Protein AF-0000000085019162 (afdb_homodimer)

Nearest PDB structures (foldseek):
  2x06-assembly1_G  TM=8.509E-01  e=5.549E-26  Methanocaldococcus jannaschii
  3i0p-assembly1_A-2  TM=9.112E-01  e=2.586E-24  Entamoeba histolytica
  1xrh-assembly1_B  TM=8.935E-01  e=3.936E-24  Escherichia coli
  1x0a-assembly1_A  TM=9.020E-01  e=3.217E-23  Thermus thermophilus HB8
  1wtj-assembly1_A  TM=8.506E-01  e=4.090E-23  Pseudomonas syringae pv. tomato

Organism: Micromonas commoda (strain RCC299 / NOUM17 / CCMP2709) (NCBI:txid296587)

Radius of gyration: 23.53 Å; Cα contacts (8 Å, |Δi|>4): 1545; chains: 2; bounding box: 51×65×69 Å

Structure (mmCIF, N/CA/C/O backbone):
data_AF-0000000085019162-model_v1
#
loop_
_entity.id
_entity.type
_entity.pdbx_description
1 polymer 'Malate dehydrogenase'
#
loop_
_atom_site.group_PDB
_atom_site.id
_atom_site.type_symbol
_atom_site.label_atom_id
_atom_site.label_alt_id
_atom_site.label_comp_id
_atom_site.label_asym_id
_atom_site.label_entity_id
_atom_site.label_seq_id
_atom_site.pdbx_PDB_ins_code
_atom_site.Cartn_x
_atom_site.Cartn_y
_atom_site.Cartn_z
_atom_site.occupancy
_atom_site.B_iso_or_equiv
_atom_site.auth_seq_id
_atom_site.auth_comp_id
_atom_site.auth_asym_id
_atom_site.auth_atom_id
_atom_site.pdbx_PDB_model_num
ATOM 1 N N . VAL A 1 1 ? 9.828 -12.961 -34.688 1 52.09 1 VAL A N 1
ATOM 2 C CA . VAL A 1 1 ? 8.711 -13.203 -35.625 1 52.09 1 VAL A CA 1
ATOM 3 C C . VAL A 1 1 ? 7.457 -12.5 -35.094 1 52.09 1 VAL A C 1
ATOM 5 O O . VAL A 1 1 ? 7.121 -12.609 -33.906 1 52.09 1 VAL A O 1
ATOM 8 N N . SER A 1 2 ? 6.938 -11.578 -35.75 1 67.69 2 SER A N 1
ATOM 9 C CA . SER A 1 2 ? 5.676 -10.914 -35.438 1 67.69 2 SER A CA 1
ATOM 10 C C . SER A 1 2 ? 4.488 -1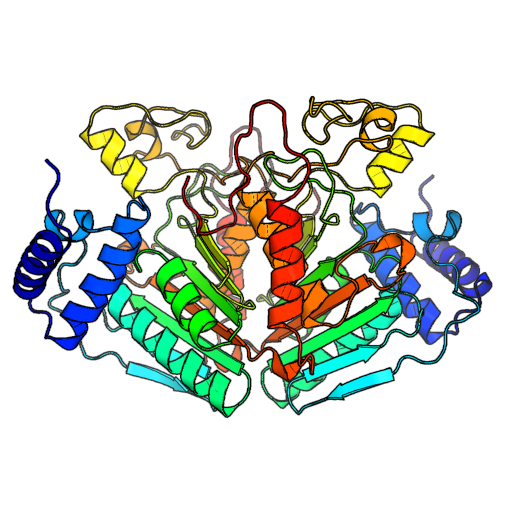1.836 -35.688 1 67.69 2 SER A C 1
ATOM 12 O O . SER A 1 2 ? 4.301 -12.312 -36.812 1 67.69 2 SER A O 1
ATOM 14 N N . VAL A 1 3 ? 3.957 -12.422 -34.781 1 74.25 3 VAL A N 1
ATOM 15 C CA . VAL A 1 3 ? 2.752 -13.234 -34.906 1 74.25 3 VAL A CA 1
ATOM 16 C C . VAL A 1 3 ? 1.521 -12.375 -34.594 1 74.25 3 VAL A C 1
ATOM 18 O O . VAL A 1 3 ? 1.499 -11.625 -33.625 1 74.25 3 VAL A O 1
ATOM 21 N N . PRO A 1 4 ? 0.579 -12.414 -35.562 1 85.25 4 PRO A N 1
ATOM 22 C CA . PRO A 1 4 ? -0.669 -11.703 -35.25 1 85.25 4 PRO A CA 1
ATOM 23 C C . PRO A 1 4 ? -1.276 -12.133 -33.906 1 85.25 4 PRO A C 1
ATOM 25 O O . PRO A 1 4 ? -1.207 -13.305 -33.562 1 85.25 4 PRO A O 1
ATOM 28 N N . ILE A 1 5 ? -1.719 -11.203 -33.156 1 84.31 5 ILE A N 1
ATOM 29 C CA . ILE A 1 5 ? -2.305 -11.422 -31.859 1 84.31 5 ILE A CA 1
ATOM 30 C C . ILE A 1 5 ? -3.381 -12.508 -31.953 1 84.31 5 ILE A C 1
ATOM 32 O O . ILE A 1 5 ? -3.516 -13.336 -31.047 1 84.31 5 ILE A O 1
ATOM 36 N N . THR A 1 6 ? -4.098 -12.57 -33 1 86.31 6 THR A N 1
ATOM 37 C CA . THR A 1 6 ? -5.172 -13.539 -33.188 1 86.31 6 THR A CA 1
ATOM 38 C C . THR A 1 6 ? -4.617 -14.953 -33.25 1 86.31 6 THR A C 1
ATOM 40 O O . THR A 1 6 ? -5.168 -15.883 -32.656 1 86.31 6 THR A O 1
ATOM 43 N N . GLU A 1 7 ? -3.664 -15.133 -34 1 86.88 7 GLU A N 1
ATOM 44 C CA . GLU A 1 7 ? -3.035 -16.438 -34.125 1 86.88 7 GLU A CA 1
ATOM 45 C C . GLU A 1 7 ? -2.424 -16.891 -32.812 1 86.88 7 GLU A C 1
ATOM 47 O O . GLU A 1 7 ? -2.566 -18.047 -32.406 1 86.88 7 GLU A O 1
ATOM 52 N N . LEU A 1 8 ? -1.79 -15.992 -32.188 1 86.19 8 LEU A N 1
ATOM 53 C CA . LEU A 1 8 ? -1.199 -16.281 -30.891 1 86.19 8 LEU A CA 1
ATOM 54 C C . LEU A 1 8 ? -2.27 -16.719 -29.891 1 86.19 8 LEU A C 1
ATOM 56 O O . LEU A 1 8 ? -2.084 -17.688 -29.156 1 86.19 8 LEU A O 1
ATOM 60 N N . THR A 1 9 ? -3.34 -16.016 -29.891 1 89.56 9 THR A N 1
ATOM 61 C CA . THR A 1 9 ? -4.445 -16.297 -28.984 1 89.56 9 THR A CA 1
ATOM 62 C C . THR A 1 9 ? -4.992 -17.703 -29.203 1 89.56 9 THR A C 1
ATOM 64 O O . THR A 1 9 ? -5.203 -18.453 -28.25 1 89.56 9 THR A O 1
ATOM 67 N N . GLU A 1 10 ? -5.16 -18.016 -30.422 1 91.06 10 GLU A N 1
ATOM 68 C CA . GLU A 1 10 ? -5.727 -19.328 -30.734 1 91.06 10 GLU A CA 1
ATOM 69 C C . GLU A 1 10 ? -4.75 -20.453 -30.406 1 91.06 10 GLU A C 1
ATOM 71 O O . GLU A 1 10 ? -5.156 -21.516 -29.953 1 91.06 10 GLU A O 1
ATOM 76 N N . THR A 1 11 ? -3.547 -20.266 -30.719 1 89.94 11 THR A N 1
ATOM 77 C CA . THR A 1 11 ? -2.525 -21.25 -30.391 1 89.94 11 THR A CA 1
ATOM 78 C C . THR A 1 11 ? -2.465 -21.469 -28.875 1 89.94 11 THR A C 1
ATOM 80 O O . THR A 1 11 ? -2.412 -22.609 -28.406 1 89.94 11 THR A O 1
ATOM 83 N N . CYS A 1 12 ? -2.506 -20.359 -28.172 1 90.19 12 CYS A N 1
ATOM 84 C CA . CYS A 1 12 ? -2.48 -20.453 -26.719 1 90.19 12 CYS A CA 1
ATOM 85 C C . CYS A 1 12 ? -3.725 -21.156 -26.188 1 90.19 12 CYS A C 1
ATOM 87 O O . CYS A 1 12 ? -3.637 -22 -25.297 1 90.19 12 CYS A O 1
ATOM 89 N N . ARG A 1 13 ? -4.828 -20.828 -26.734 1 93.06 13 ARG A N 1
ATOM 90 C CA . ARG A 1 13 ? -6.086 -21.453 -26.328 1 93.06 13 ARG A CA 1
ATOM 91 C C . ARG A 1 13 ? -6.02 -22.969 -26.484 1 93.06 13 ARG A C 1
ATOM 93 O O . ARG A 1 13 ? -6.395 -23.703 -25.578 1 93.06 13 ARG A O 1
ATOM 100 N N . ARG A 1 14 ? -5.543 -23.422 -27.594 1 91.81 14 ARG A N 1
ATOM 101 C CA . ARG A 1 14 ? -5.426 -24.844 -27.859 1 91.81 14 ARG A CA 1
ATOM 102 C C . ARG A 1 14 ? -4.461 -25.516 -26.891 1 91.81 14 ARG A C 1
ATOM 104 O O . ARG A 1 14 ? -4.727 -26.625 -26.391 1 91.81 14 ARG A O 1
ATOM 111 N N . ALA A 1 15 ? -3.439 -24.828 -26.688 1 90.75 15 ALA A N 1
ATOM 112 C CA . ALA A 1 15 ? -2.432 -25.375 -25.781 1 90.75 15 ALA A CA 1
ATOM 113 C C . ALA A 1 15 ? -2.988 -25.5 -24.359 1 90.75 15 ALA A C 1
ATOM 115 O O . ALA A 1 15 ? -2.766 -26.516 -23.703 1 90.75 15 ALA A O 1
ATOM 116 N N . ILE A 1 16 ? -3.723 -24.516 -23.891 1 92.25 16 ILE A N 1
ATOM 117 C CA . ILE A 1 16 ? -4.301 -24.531 -22.547 1 92.25 16 ILE A CA 1
ATOM 118 C C . ILE A 1 16 ? -5.281 -25.688 -22.406 1 92.25 16 ILE A C 1
ATOM 120 O O . ILE A 1 16 ? -5.324 -26.359 -21.375 1 92.25 16 ILE A O 1
ATOM 124 N N . LYS A 1 17 ? -5.988 -25.938 -23.438 1 91.75 17 LYS A N 1
ATOM 125 C CA . LYS A 1 17 ? -7.008 -26.984 -23.406 1 91.75 17 LYS A CA 1
ATOM 126 C C . LYS A 1 17 ? -6.379 -28.359 -23.219 1 91.75 17 LYS A C 1
ATOM 128 O O . LYS A 1 17 ? -7 -29.266 -22.641 1 91.75 17 LYS A O 1
ATOM 133 N N . THR A 1 18 ? -5.176 -28.5 -23.625 1 91.19 18 THR A N 1
ATOM 134 C CA . THR A 1 18 ? -4.496 -29.781 -23.516 1 91.19 18 THR A CA 1
ATOM 135 C C . THR A 1 18 ? -4.227 -30.109 -22.047 1 91.19 18 THR A C 1
ATOM 137 O O . THR A 1 18 ? -3.971 -31.266 -21.703 1 91.19 18 THR A O 1
ATOM 140 N N . TYR A 1 19 ? -4.297 -29.172 -21.203 1 91.38 19 TYR A N 1
ATOM 141 C CA . TYR A 1 19 ? -4.055 -29.375 -19.781 1 91.38 19 TYR A CA 1
ATOM 142 C C . TYR A 1 19 ? -5.332 -29.812 -19.078 1 91.38 19 TYR A C 1
ATOM 144 O O . TYR A 1 19 ? -5.316 -30.094 -17.875 1 91.38 19 TYR A O 1
ATOM 152 N N . GLY A 1 20 ? -6.527 -29.844 -19.844 1 91.56 20 GLY A N 1
ATOM 153 C CA . GLY A 1 20 ? -7.754 -30.391 -19.281 1 91.56 20 GLY A CA 1
ATOM 154 C C . GLY A 1 20 ? -8.68 -29.328 -18.734 1 91.56 20 GLY A C 1
ATOM 155 O O . GLY A 1 20 ? -9.664 -29.641 -18.047 1 91.56 20 GLY A O 1
ATOM 156 N N . TYR A 1 21 ? -8.398 -28.078 -18.984 1 94.44 21 TYR A N 1
ATOM 157 C CA . TYR A 1 21 ? -9.281 -27 -18.531 1 94.44 21 TYR A CA 1
ATOM 158 C C . TYR A 1 21 ? -10.539 -26.938 -19.391 1 94.44 21 TYR A C 1
ATOM 160 O O . TYR A 1 21 ? -10.492 -27.203 -20.594 1 94.44 21 TYR A O 1
ATOM 168 N N . ASP A 1 22 ? -11.695 -26.672 -18.75 1 95.12 22 ASP A N 1
ATOM 169 C CA . ASP A 1 22 ? -12.914 -26.469 -19.531 1 95.12 22 ASP A CA 1
ATOM 170 C C . ASP A 1 22 ? -12.898 -25.109 -20.234 1 95.12 22 ASP A C 1
ATOM 172 O O . ASP A 1 22 ? -11.906 -24.375 -20.156 1 95.12 22 ASP A O 1
ATOM 176 N N . ASP A 1 23 ? -13.891 -24.781 -20.953 1 96.31 23 ASP A N 1
ATOM 177 C CA . ASP A 1 23 ? -13.914 -23.594 -21.797 1 96.31 23 ASP A CA 1
ATOM 178 C C . ASP A 1 23 ? -13.82 -22.312 -20.969 1 96.31 23 ASP A C 1
ATOM 180 O O . ASP A 1 23 ? -13.117 -21.375 -21.344 1 96.31 23 ASP A O 1
ATOM 184 N N . VAL A 1 24 ? -14.508 -22.25 -19.891 1 97.12 24 VAL A N 1
ATOM 185 C CA . VAL A 1 24 ? -14.523 -21.062 -19.031 1 97.12 24 VAL A CA 1
ATOM 186 C C . VAL A 1 24 ? -13.141 -20.844 -18.422 1 97.12 24 VAL A C 1
ATOM 188 O O . VAL A 1 24 ? -12.594 -19.75 -18.5 1 97.12 24 VAL A O 1
ATOM 191 N N . GLU A 1 25 ? -12.594 -21.859 -17.844 1 96.75 25 GLU A N 1
ATOM 192 C CA . GLU A 1 25 ? -11.25 -21.797 -17.266 1 96.75 25 GLU A CA 1
ATOM 193 C C . GLU A 1 25 ? -10.219 -21.406 -18.312 1 96.75 25 GLU A C 1
ATOM 195 O O . GLU A 1 25 ? -9.328 -20.594 -18.062 1 96.75 25 GLU A O 1
ATOM 200 N N . THR A 1 26 ? -10.367 -22.047 -19.469 1 96 26 THR A N 1
ATOM 201 C CA . THR A 1 26 ? -9.445 -21.766 -20.562 1 96 26 THR A CA 1
ATOM 202 C C . THR A 1 26 ? -9.477 -20.281 -20.922 1 96 26 THR A C 1
ATOM 204 O O . THR A 1 26 ? -8.422 -19.672 -21.125 1 96 26 THR A O 1
ATOM 207 N N . GLN A 1 27 ? -10.609 -19.75 -21.016 1 97.06 27 GLN A N 1
ATOM 208 C CA . GLN A 1 27 ? -10.742 -18.344 -21.375 1 97.06 27 GLN A CA 1
ATOM 209 C C . GLN A 1 27 ? -10.125 -17.438 -20.297 1 97.06 27 GLN A C 1
ATOM 211 O O . GLN A 1 27 ? -9.453 -16.453 -20.625 1 97.06 27 GLN A O 1
ATOM 216 N N . ILE A 1 28 ? -10.344 -17.75 -19.031 1 97.31 28 ILE A N 1
ATOM 217 C CA . ILE A 1 28 ? -9.773 -16.984 -17.922 1 97.31 28 ILE A CA 1
ATOM 218 C C . ILE A 1 28 ? -8.25 -17 -18.031 1 97.31 28 ILE A C 1
ATOM 220 O O . ILE A 1 28 ? -7.605 -15.953 -18 1 97.31 28 ILE A O 1
ATOM 224 N N . LEU A 1 29 ? -7.695 -18.203 -18.156 1 96 29 LEU A N 1
ATOM 225 C CA . LEU A 1 29 ? -6.246 -18.359 -18.266 1 96 29 LEU A CA 1
ATOM 226 C C . LEU A 1 29 ? -5.695 -17.578 -19.453 1 96 29 LEU A C 1
ATOM 228 O O . LEU A 1 29 ? -4.68 -16.891 -19.328 1 96 29 LEU A O 1
ATOM 232 N N . LEU A 1 30 ? -6.398 -17.672 -20.547 1 94.5 30 LEU A N 1
ATOM 233 C CA . LEU A 1 30 ? -5.992 -16.984 -21.766 1 94.5 30 LEU A CA 1
ATOM 234 C C . LEU A 1 30 ? -6 -15.469 -21.562 1 94.5 30 LEU A C 1
ATOM 236 O O . LEU A 1 30 ? -5.031 -14.789 -21.906 1 94.5 30 LEU A O 1
ATOM 240 N N . ASP A 1 31 ? -7.055 -14.922 -21.031 1 95.56 31 ASP A N 1
ATOM 241 C CA . ASP A 1 31 ? -7.191 -13.477 -20.828 1 95.56 31 ASP A CA 1
ATOM 242 C C . ASP A 1 31 ? -6.086 -12.945 -19.922 1 95.56 31 ASP A C 1
ATOM 244 O O . ASP A 1 31 ? -5.477 -11.914 -20.219 1 95.56 31 ASP A O 1
ATOM 248 N N . VAL A 1 32 ? -5.816 -13.648 -18.844 1 95.56 32 VAL A N 1
ATOM 249 C CA . VAL A 1 32 ? -4.812 -13.211 -17.875 1 95.56 32 VAL A CA 1
ATOM 250 C C . VAL A 1 32 ? -3.43 -13.242 -18.516 1 95.56 32 VAL A C 1
ATOM 252 O O . VAL A 1 32 ? -2.668 -12.273 -18.406 1 95.56 32 VAL A O 1
ATOM 255 N N . MET A 1 33 ? -3.115 -14.273 -19.203 1 92.62 33 MET A N 1
ATOM 256 C CA . MET A 1 33 ? -1.791 -14.422 -19.797 1 92.62 33 MET A CA 1
ATOM 257 C C . MET A 1 33 ? -1.596 -13.43 -20.938 1 92.62 33 MET A C 1
ATOM 259 O O . MET A 1 33 ? -0.508 -12.875 -21.109 1 92.62 33 MET A O 1
ATOM 263 N N . MET A 1 34 ? -2.678 -13.195 -21.719 1 91.12 34 MET A N 1
ATOM 264 C CA . MET A 1 34 ? -2.582 -12.227 -22.812 1 91.12 34 MET A CA 1
ATOM 265 C C . MET A 1 34 ? -2.414 -10.812 -22.25 1 91.12 34 MET A C 1
ATOM 267 O O . MET A 1 34 ? -1.694 -10 -22.844 1 91.12 34 MET A O 1
ATOM 271 N N . TYR A 1 35 ? -3.064 -10.523 -21.172 1 92.44 35 TYR A N 1
ATOM 272 C CA . TYR A 1 35 ? -2.889 -9.242 -20.5 1 92.44 35 TYR A CA 1
ATOM 273 C C . TYR A 1 35 ? -1.421 -9 -20.172 1 92.44 35 TYR A C 1
ATOM 275 O O . TYR A 1 35 ? -0.878 -7.934 -20.469 1 92.44 35 TYR A O 1
ATOM 283 N N . ALA A 1 36 ? -0.843 -9.992 -19.547 1 88.69 36 ALA A N 1
ATOM 284 C CA . ALA A 1 36 ? 0.559 -9.891 -19.156 1 88.69 36 ALA A CA 1
ATOM 285 C C . ALA A 1 36 ? 1.466 -9.773 -20.375 1 88.69 36 ALA A C 1
ATOM 287 O O . ALA A 1 36 ? 2.375 -8.938 -20.406 1 88.69 36 ALA A O 1
ATOM 288 N N . GLN A 1 37 ? 1.173 -10.555 -21.375 1 82.62 37 GLN A N 1
ATOM 289 C CA . GLN A 1 37 ? 1.993 -10.594 -22.578 1 82.62 37 GLN A CA 1
ATOM 290 C C . GLN A 1 37 ? 1.995 -9.242 -23.281 1 82.62 37 GLN A C 1
ATOM 292 O O . GLN A 1 37 ? 3.049 -8.758 -23.703 1 82.62 37 GLN A O 1
ATOM 297 N N . LEU A 1 38 ? 0.89 -8.656 -23.359 1 82.56 38 LEU A N 1
ATOM 298 C CA . LEU A 1 38 ? 0.729 -7.406 -24.094 1 82.56 38 LEU A CA 1
ATOM 299 C C . LEU A 1 38 ? 1.375 -6.25 -23.328 1 82.56 38 LEU A C 1
ATOM 301 O O . LEU A 1 38 ? 1.608 -5.18 -23.906 1 82.56 38 LEU A O 1
ATOM 305 N N . ARG A 1 39 ? 1.71 -6.488 -22.094 1 81 39 ARG A N 1
ATOM 306 C CA . ARG A 1 39 ? 2.293 -5.445 -21.266 1 81 39 ARG A CA 1
ATOM 307 C C . ARG A 1 39 ? 3.75 -5.758 -20.938 1 81 39 ARG A C 1
ATOM 309 O O . ARG A 1 39 ? 4.383 -5.039 -20.156 1 81 39 ARG A O 1
ATOM 316 N N . GLY A 1 40 ? 4.277 -6.785 -21.547 1 71 40 GLY A N 1
ATOM 317 C CA . GLY A 1 40 ? 5.672 -7.152 -21.344 1 71 40 GLY A CA 1
ATOM 318 C C . GLY A 1 40 ? 5.938 -7.727 -19.969 1 71 40 GLY A C 1
ATOM 319 O O . GLY A 1 40 ? 7.059 -7.645 -19.453 1 71 40 GLY A O 1
ATOM 320 N N . ASN A 1 41 ? 4.91 -8.141 -19.406 1 71.12 41 ASN A N 1
ATOM 321 C CA . ASN A 1 41 ? 5.02 -8.781 -18.094 1 71.12 41 ASN A CA 1
ATOM 322 C C . ASN A 1 41 ? 5.426 -10.25 -18.234 1 71.12 41 ASN A C 1
ATOM 324 O O . ASN A 1 41 ? 5.004 -10.938 -19.156 1 71.12 41 ASN A O 1
ATOM 328 N N . ASN A 1 42 ? 6.285 -10.734 -17.359 1 66.06 42 ASN A N 1
ATOM 329 C CA . ASN A 1 42 ? 6.867 -12.07 -17.453 1 66.06 42 ASN A CA 1
ATOM 330 C C . ASN A 1 42 ? 5.867 -13.148 -17.047 1 66.06 42 ASN A C 1
ATOM 332 O O . ASN A 1 42 ? 6.234 -14.312 -16.891 1 66.06 42 ASN A O 1
ATOM 336 N N . GLN A 1 43 ? 4.648 -12.758 -16.891 1 72 43 GLN A N 1
ATOM 337 C CA . GLN A 1 43 ? 3.615 -13.695 -16.469 1 72 43 GLN A CA 1
ATOM 338 C C . GLN A 1 43 ? 2.727 -14.102 -17.641 1 72 43 GLN A C 1
ATOM 340 O O . GLN A 1 43 ? 1.557 -14.438 -17.453 1 72 43 GLN A O 1
ATOM 345 N N . GLY A 1 44 ? 3.297 -14.047 -18.766 1 72.94 44 GLY A N 1
ATOM 346 C CA . GLY A 1 44 ? 2.492 -14.234 -19.969 1 72.94 44 GLY A CA 1
ATOM 347 C C . GLY A 1 44 ? 2.484 -15.672 -20.453 1 72.94 44 GLY A C 1
ATOM 348 O O . GLY A 1 44 ? 2.365 -16.609 -19.656 1 72.94 44 GLY A O 1
ATOM 349 N N . ILE A 1 45 ? 2.498 -15.789 -21.766 1 75.62 45 ILE A N 1
ATOM 350 C CA . ILE A 1 45 ? 2.201 -17.031 -22.484 1 75.62 45 ILE A CA 1
ATOM 351 C C . ILE A 1 45 ? 3.314 -18.047 -22.234 1 75.62 45 ILE A C 1
ATOM 353 O O . ILE A 1 45 ? 3.125 -19.25 -22.453 1 75.62 45 ILE A O 1
ATOM 357 N N . ILE A 1 46 ? 4.406 -17.562 -21.594 1 72 46 ILE A N 1
ATOM 358 C CA . ILE A 1 46 ? 5.523 -18.438 -21.297 1 72 46 ILE A CA 1
ATOM 359 C C . ILE A 1 46 ? 5.07 -19.516 -20.312 1 72 46 ILE A C 1
ATOM 361 O O . ILE A 1 46 ? 5.621 -20.625 -20.281 1 72 46 ILE A O 1
ATOM 365 N N . LYS A 1 47 ? 4.07 -19.312 -19.594 1 75.44 47 LYS A N 1
ATOM 366 C CA . LYS A 1 47 ? 3.568 -20.234 -18.594 1 75.44 47 LYS A CA 1
ATOM 367 C C . LYS A 1 47 ? 2.9 -21.453 -19.234 1 75.44 47 LYS A C 1
ATOM 369 O O . LYS A 1 47 ? 2.756 -22.5 -18.609 1 75.44 47 LYS A O 1
ATOM 374 N N . VAL A 1 48 ? 2.471 -21.297 -20.453 1 75.25 48 VAL A N 1
ATOM 375 C CA . VAL A 1 48 ? 1.836 -22.406 -21.156 1 75.25 48 VAL A CA 1
ATOM 376 C C . VAL A 1 48 ? 2.883 -23.453 -21.531 1 75.25 48 VAL A C 1
ATOM 378 O O . VAL A 1 48 ? 2.646 -24.656 -21.391 1 75.25 48 VAL A O 1
ATOM 381 N N . THR A 1 49 ? 4.051 -22.953 -21.875 1 72.56 49 THR A N 1
ATOM 382 C CA . THR A 1 49 ? 5.059 -23.875 -22.406 1 72.56 49 THR A CA 1
ATOM 383 C C . THR A 1 49 ? 5.883 -24.484 -21.281 1 72.56 49 THR A C 1
ATOM 385 O O . THR A 1 49 ? 6.488 -25.547 -21.453 1 72.56 49 THR A O 1
ATOM 388 N N . THR A 1 50 ? 5.918 -23.922 -20.125 1 69.88 50 THR A N 1
ATOM 389 C CA . THR A 1 50 ? 6.742 -24.406 -19.016 1 69.88 50 THR A CA 1
ATOM 390 C C . THR A 1 50 ? 5.906 -25.219 -18.031 1 69.88 50 THR A C 1
ATOM 392 O O . THR A 1 50 ? 6.359 -25.516 -16.922 1 69.88 50 THR A O 1
ATOM 395 N N . LYS A 1 51 ? 4.746 -25.641 -18.344 1 71.88 51 LYS A N 1
ATOM 396 C CA . LYS A 1 51 ? 3.809 -26.391 -17.516 1 71.88 51 LYS A CA 1
ATOM 397 C C . LYS A 1 51 ? 3.422 -25.609 -16.266 1 71.88 51 LYS A C 1
ATOM 399 O O . LYS A 1 51 ? 3.031 -26.188 -15.258 1 71.88 51 LYS A O 1
ATOM 404 N N . GLY A 1 52 ? 3.627 -24.281 -16.328 1 76.69 52 GLY A N 1
ATOM 405 C CA . GLY A 1 52 ? 3.275 -23.422 -15.219 1 76.69 52 GLY A CA 1
ATOM 406 C C . GLY A 1 52 ? 1.784 -23.359 -14.945 1 76.69 52 GLY A C 1
ATOM 407 O O . GLY A 1 52 ? 1.355 -22.922 -13.883 1 76.69 52 GLY A O 1
ATOM 408 N N . ILE A 1 53 ? 0.998 -23.891 -15.875 1 81.12 53 ILE A N 1
ATOM 409 C CA . ILE A 1 53 ? -0.45 -23.875 -15.703 1 81.12 53 ILE A CA 1
ATOM 410 C C . ILE A 1 53 ? -1 -25.297 -15.727 1 81.12 53 ILE A C 1
ATOM 412 O O . ILE A 1 53 ? -2.191 -25.5 -15.969 1 81.12 53 ILE A O 1
ATOM 416 N N . ALA A 1 54 ? -0.164 -26.203 -15.57 1 87.19 54 ALA A N 1
ATOM 417 C CA . ALA A 1 54 ? -0.638 -27.594 -15.555 1 87.19 54 ALA A CA 1
ATOM 418 C C . ALA A 1 54 ? -1.667 -27.812 -14.453 1 87.19 54 ALA A C 1
ATOM 420 O O . ALA A 1 54 ? -1.49 -27.344 -13.328 1 87.19 54 ALA A O 1
ATOM 421 N N . ARG A 1 55 ? -2.637 -28.531 -14.844 1 91.5 55 ARG A N 1
ATOM 422 C CA . ARG A 1 55 ? -3.705 -28.781 -13.883 1 91.5 55 ARG A CA 1
ATOM 423 C C . ARG A 1 55 ? -3.268 -29.812 -12.844 1 91.5 55 ARG A C 1
ATOM 425 O O . ARG A 1 55 ? -2.621 -30.797 -13.172 1 91.5 55 ARG A O 1
ATOM 432 N N . ASP A 1 56 ? -3.607 -29.531 -11.625 1 92.81 56 ASP A N 1
ATOM 433 C CA . ASP A 1 56 ? -3.348 -30.484 -10.562 1 92.81 56 ASP A CA 1
ATOM 434 C C . ASP A 1 56 ? -4.344 -31.641 -10.617 1 92.81 56 ASP A C 1
ATOM 436 O O . ASP A 1 56 ? -5.555 -31.438 -10.523 1 92.81 56 ASP A O 1
ATOM 440 N N . PRO A 1 57 ? -3.838 -32.875 -10.742 1 92.44 57 PRO A N 1
ATOM 441 C CA . PRO A 1 57 ? -4.746 -34.031 -10.852 1 92.44 57 PRO A CA 1
ATOM 442 C C . PRO A 1 57 ? -5.609 -34.219 -9.609 1 92.44 57 PRO A C 1
ATOM 444 O O . PRO A 1 57 ? -6.652 -34.875 -9.672 1 92.44 57 PRO A O 1
ATOM 447 N N . ALA A 1 58 ? -5.234 -33.625 -8.531 1 94.62 58 ALA A N 1
ATOM 448 C CA . ALA A 1 58 ? -5.961 -33.812 -7.277 1 94.62 58 ALA A CA 1
ATOM 449 C C . ALA A 1 58 ? -6.945 -32.688 -7.043 1 94.62 58 ALA A C 1
ATOM 451 O O . ALA A 1 58 ? -7.609 -32.625 -6.004 1 94.62 58 ALA A O 1
ATOM 452 N N . CYS A 1 59 ? -7.039 -31.766 -8.016 1 96 59 CYS A N 1
ATOM 453 C CA . CYS A 1 59 ? -7.91 -30.609 -7.816 1 96 59 CYS A CA 1
ATOM 454 C C . CYS A 1 59 ? -9.367 -31.031 -7.711 1 96 59 CYS A C 1
ATOM 456 O O . CYS A 1 59 ? -9.789 -31.984 -8.375 1 96 59 CYS A O 1
ATOM 458 N N . THR A 1 60 ? -10.141 -30.406 -6.84 1 97.56 60 THR A N 1
ATOM 459 C CA . THR A 1 60 ? -11.586 -30.531 -6.684 1 97.56 60 THR A CA 1
ATOM 460 C C . THR A 1 60 ? -12.258 -29.156 -6.828 1 97.56 60 THR A C 1
ATOM 462 O O . THR A 1 60 ? -11.578 -28.141 -6.934 1 97.56 60 THR A O 1
ATOM 465 N N . PRO A 1 61 ? -13.523 -29.078 -6.992 1 97.94 61 PRO A N 1
ATOM 466 C CA . PRO A 1 61 ? -14.18 -27.797 -7.23 1 97.94 61 PRO A CA 1
ATOM 467 C C . PRO A 1 61 ? -13.852 -26.75 -6.16 1 97.94 61 PRO A C 1
ATOM 469 O O . PRO A 1 61 ? -13.766 -27.094 -4.977 1 97.94 61 PRO A O 1
ATOM 472 N N . ILE A 1 62 ? -13.656 -25.547 -6.621 1 98.69 62 ILE A N 1
ATOM 473 C CA . ILE A 1 62 ? -13.438 -24.406 -5.723 1 98.69 62 ILE A CA 1
ATOM 474 C C . ILE A 1 62 ? -14.594 -24.312 -4.73 1 98.69 62 ILE A C 1
ATOM 476 O O . ILE A 1 62 ? -15.758 -24.469 -5.109 1 98.69 62 ILE A O 1
ATOM 480 N N . ALA A 1 63 ? -14.297 -24.062 -3.492 1 98.75 63 ALA A N 1
ATOM 481 C CA . ALA A 1 63 ? -15.328 -24 -2.455 1 98.75 63 ALA A CA 1
ATOM 482 C C . ALA A 1 63 ? -15.297 -22.656 -1.725 1 98.75 63 ALA A C 1
ATOM 484 O O . ALA A 1 63 ? -14.227 -22.125 -1.45 1 98.75 63 ALA A O 1
ATOM 485 N N . ILE A 1 64 ? -16.469 -22.141 -1.328 1 98.69 64 ILE A N 1
ATOM 486 C CA . ILE A 1 64 ? -16.578 -21.016 -0.419 1 98.69 64 ILE A CA 1
ATOM 487 C C . ILE A 1 64 ? -16.562 -21.5 1.026 1 98.69 64 ILE A C 1
ATOM 489 O O . ILE A 1 64 ? -17.5 -22.172 1.47 1 98.69 64 ILE A O 1
ATOM 493 N N . GLU A 1 65 ? -15.57 -21.219 1.748 1 97.81 65 GLU A N 1
ATOM 494 C CA . GLU A 1 65 ? -15.398 -21.688 3.117 1 97.81 65 GLU A CA 1
ATOM 495 C C . GLU A 1 65 ? -16.062 -20.75 4.117 1 97.81 65 GLU A C 1
ATOM 497 O O . GLU A 1 65 ? -16.422 -21.172 5.223 1 97.81 65 GLU A O 1
ATOM 502 N N . HIS A 1 66 ? -16.172 -19.562 3.816 1 98.38 66 HIS A N 1
ATOM 503 C CA . HIS A 1 66 ? -16.781 -18.5 4.629 1 98.38 66 HIS A CA 1
ATOM 504 C C . HIS A 1 66 ? -17.406 -17.422 3.754 1 98.38 66 HIS A C 1
ATOM 506 O O . HIS A 1 66 ? -16.844 -17.062 2.717 1 98.38 66 HIS A O 1
ATOM 512 N N . GLU A 1 67 ? -18.562 -16.984 4.148 1 98.69 67 GLU A N 1
ATOM 513 C CA . GLU A 1 67 ? -19.219 -15.938 3.359 1 98.69 67 GLU A CA 1
ATOM 514 C C . GLU A 1 67 ? -20.078 -15.031 4.238 1 98.69 67 GLU A C 1
ATOM 516 O O . GLU A 1 67 ? -20.766 -15.508 5.145 1 98.69 67 GLU A O 1
ATOM 521 N N . THR A 1 68 ? -19.953 -13.797 4.094 1 98.5 68 THR A N 1
ATOM 522 C CA . THR A 1 68 ? -20.828 -12.781 4.648 1 98.5 68 THR A CA 1
ATOM 523 C C . THR A 1 68 ? -21.406 -11.898 3.539 1 98.5 68 THR A C 1
ATOM 525 O O . THR A 1 68 ? -21.188 -12.156 2.355 1 98.5 68 THR A O 1
ATOM 528 N N . GLN A 1 69 ? -22.188 -10.898 3.926 1 98.25 69 GLN A N 1
ATOM 529 C CA . GLN A 1 69 ? -22.703 -9.93 2.955 1 98.25 69 GLN A CA 1
ATOM 530 C C . GLN A 1 69 ? -21.562 -9.203 2.252 1 98.25 69 GLN A C 1
ATOM 532 O O . GLN A 1 69 ? -21.672 -8.867 1.071 1 98.25 69 GLN A O 1
ATOM 537 N N . LEU A 1 70 ? -20.438 -9.062 2.957 1 98.81 70 LEU A N 1
ATOM 538 C CA . LEU A 1 70 ? -19.359 -8.211 2.461 1 98.81 70 LEU A CA 1
ATOM 539 C C . LEU A 1 70 ? -18.172 -9.047 2.004 1 98.81 70 LEU A C 1
ATOM 541 O O . LEU A 1 70 ? -17.219 -8.516 1.43 1 98.81 70 LEU A O 1
ATOM 545 N N . SER A 1 71 ? -18.219 -10.406 2.285 1 98.88 71 SER A N 1
ATOM 546 C CA . SER A 1 71 ? -16.938 -11.094 2.139 1 98.88 71 SER A CA 1
ATOM 547 C C . SER A 1 71 ? -17.125 -12.555 1.746 1 98.88 71 SER A C 1
ATOM 549 O O . SER A 1 71 ? -18.234 -13.094 1.882 1 98.88 71 SER A O 1
ATOM 551 N N . ALA A 1 72 ? -16.062 -13.062 1.214 1 98.94 72 ALA A N 1
ATOM 552 C CA . ALA A 1 72 ? -15.945 -14.508 1.047 1 98.94 72 ALA A CA 1
ATOM 553 C C . ALA A 1 72 ? -14.5 -14.961 1.167 1 98.94 72 ALA A C 1
ATOM 555 O O . ALA A 1 72 ? -13.57 -14.172 0.961 1 98.94 72 ALA A O 1
ATOM 556 N N . CYS A 1 73 ? -14.336 -16.156 1.565 1 98.88 73 CYS A N 1
ATOM 557 C CA . CYS A 1 73 ? -13.047 -16.844 1.53 1 98.88 73 CYS A CA 1
ATOM 558 C C . CYS A 1 73 ? -13.141 -18.141 0.744 1 98.88 73 CYS A C 1
ATOM 560 O O . CYS A 1 73 ? -13.945 -19.016 1.073 1 98.88 73 CYS A O 1
ATOM 562 N N . LEU A 1 74 ? -12.328 -18.25 -0.304 1 98.94 74 LEU A N 1
ATOM 563 C CA . LEU A 1 74 ? -12.391 -19.391 -1.219 1 98.94 74 LEU A CA 1
ATOM 564 C C . LEU A 1 74 ? -11.273 -20.391 -0.922 1 98.94 74 LEU A C 1
ATOM 566 O O . LEU A 1 74 ? -10.109 -20 -0.787 1 98.94 74 LEU A O 1
ATOM 570 N N . ASN A 1 75 ? -11.656 -21.594 -0.813 1 98.88 75 ASN A N 1
ATOM 571 C CA . ASN A 1 75 ? -10.719 -22.703 -0.95 1 98.88 75 ASN A CA 1
ATOM 572 C C . ASN A 1 75 ? -10.5 -23.078 -2.412 1 98.88 75 ASN A C 1
ATOM 574 O O . ASN A 1 75 ? -11.43 -23.562 -3.074 1 98.88 75 ASN A O 1
ATOM 578 N N . GLY A 1 76 ? -9.297 -22.812 -2.855 1 98.81 76 GLY A N 1
ATOM 579 C CA . GLY A 1 76 ? -9.008 -23.062 -4.258 1 98.81 76 GLY A CA 1
ATOM 580 C C . GLY A 1 76 ? -9 -24.531 -4.621 1 98.81 76 GLY A C 1
ATOM 581 O O . GLY A 1 76 ? -9.148 -24.891 -5.793 1 98.81 76 GLY A O 1
ATOM 582 N N . ASN A 1 77 ? -8.797 -25.422 -3.627 1 98.56 77 ASN A N 1
ATOM 583 C CA . ASN A 1 77 ? -8.789 -26.859 -3.807 1 98.56 77 ASN A CA 1
ATOM 584 C C . ASN A 1 77 ? -7.855 -27.281 -4.941 1 98.56 77 ASN A C 1
ATOM 586 O O . ASN A 1 77 ? -8.242 -28.062 -5.809 1 98.56 77 ASN A O 1
ATOM 590 N N . LYS A 1 78 ? -6.727 -26.656 -4.996 1 97.56 78 LYS A N 1
ATOM 591 C CA . LYS A 1 78 ? -5.602 -26.984 -5.863 1 97.56 78 LYS A CA 1
ATOM 592 C C . LYS A 1 78 ? -5.906 -26.625 -7.316 1 97.56 78 LYS A C 1
ATOM 594 O O . LYS A 1 78 ? -5.203 -27.078 -8.227 1 97.56 78 LYS A O 1
ATOM 599 N N . ASN A 1 79 ? -6.969 -25.859 -7.531 1 97.88 79 ASN A N 1
ATOM 600 C CA . ASN A 1 79 ? -7.188 -25.328 -8.867 1 97.88 79 ASN A CA 1
ATOM 601 C C . ASN A 1 79 ? -6.152 -24.25 -9.211 1 97.88 79 ASN A C 1
ATOM 603 O O . ASN A 1 79 ? -5.375 -23.828 -8.352 1 97.88 79 ASN A O 1
ATOM 607 N N . ALA A 1 80 ? -6.109 -23.891 -10.508 1 96.88 80 ALA A N 1
ATOM 608 C CA . ALA A 1 80 ? -5.156 -22.875 -10.969 1 96.88 80 ALA A CA 1
ATOM 609 C C . ALA A 1 80 ? -5.387 -21.547 -10.266 1 96.88 80 ALA A C 1
ATOM 611 O O . ALA A 1 80 ? -6.523 -21.078 -10.156 1 96.88 80 ALA A O 1
ATOM 612 N N . GLY A 1 81 ? -4.289 -20.953 -9.766 1 97.38 81 GLY A N 1
ATOM 613 C CA . GLY A 1 81 ? -4.359 -19.688 -9.055 1 97.38 81 GLY A CA 1
ATOM 614 C C . GLY A 1 81 ? -5.105 -18.609 -9.828 1 97.38 81 GLY A C 1
ATOM 615 O O . GLY A 1 81 ? -5.926 -17.891 -9.258 1 97.38 81 GLY A O 1
ATOM 616 N N . MET A 1 82 ? -4.891 -18.516 -11.133 1 97.88 82 MET A N 1
ATOM 617 C CA . MET A 1 82 ? -5.531 -17.516 -11.984 1 97.88 82 MET A CA 1
ATOM 618 C C . MET A 1 82 ? -7.047 -17.703 -11.992 1 97.88 82 MET A C 1
ATOM 620 O O . MET A 1 82 ? -7.793 -16.719 -11.977 1 97.88 82 MET A O 1
ATOM 624 N N . VAL A 1 83 ? -7.48 -18.891 -11.992 1 98.38 83 VAL A N 1
ATOM 625 C CA . VAL A 1 83 ? -8.906 -19.188 -12.023 1 98.38 83 VAL A CA 1
ATOM 626 C C . VAL A 1 83 ? -9.539 -18.828 -10.68 1 98.38 83 VAL A C 1
ATOM 628 O O . VAL A 1 83 ? -10.594 -18.203 -10.633 1 98.38 83 VAL A O 1
ATOM 631 N N . VAL A 1 84 ? -8.898 -19.234 -9.641 1 98.75 84 VAL A N 1
ATOM 632 C CA . VAL A 1 84 ? -9.438 -19.047 -8.305 1 98.75 84 VAL A CA 1
ATOM 633 C C . VAL A 1 84 ? -9.523 -17.562 -7.973 1 98.75 84 VAL A C 1
ATOM 635 O O . VAL A 1 84 ? -10.539 -17.094 -7.477 1 98.75 84 VAL A O 1
ATOM 638 N N . ILE A 1 85 ? -8.461 -16.797 -8.242 1 98.88 85 ILE A N 1
ATOM 639 C CA . ILE A 1 85 ? -8.477 -15.375 -7.91 1 98.88 85 ILE A CA 1
ATOM 640 C C . ILE A 1 85 ? -9.461 -14.641 -8.82 1 98.88 85 ILE A C 1
ATOM 642 O O . ILE A 1 85 ? -10.078 -13.648 -8.422 1 98.88 85 ILE A O 1
ATOM 646 N N . HIS A 1 86 ? -9.609 -15.102 -10.047 1 98.88 86 HIS A N 1
ATOM 647 C CA . HIS A 1 86 ? -10.625 -14.523 -10.922 1 98.88 86 HIS A CA 1
ATOM 648 C C . HIS A 1 86 ? -12.016 -14.648 -10.305 1 98.88 86 HIS A C 1
ATOM 650 O O . HIS A 1 86 ? -12.789 -13.695 -10.312 1 98.88 86 HIS A O 1
ATOM 656 N N . LYS A 1 87 ? -12.297 -15.805 -9.812 1 98.88 87 LYS A N 1
ATOM 657 C CA . LYS A 1 87 ? -13.57 -16 -9.117 1 98.88 87 LYS A CA 1
ATOM 658 C C . LYS A 1 87 ? -13.688 -15.07 -7.914 1 98.88 87 LYS A C 1
ATOM 660 O O . LYS A 1 87 ? -14.75 -14.492 -7.676 1 98.88 87 LYS A O 1
ATOM 665 N N . ALA A 1 88 ? -12.633 -14.945 -7.172 1 98.94 88 ALA A N 1
ATOM 666 C CA . ALA A 1 88 ? -12.609 -14.031 -6.027 1 98.94 88 ALA A CA 1
ATOM 667 C C . ALA A 1 88 ? -12.883 -12.594 -6.469 1 98.94 88 ALA A C 1
ATOM 669 O O . ALA A 1 88 ? -13.625 -11.867 -5.801 1 98.94 88 ALA A O 1
ATOM 670 N N . MET A 1 89 ? -12.266 -12.211 -7.555 1 98.94 89 MET A N 1
ATOM 671 C CA . MET A 1 89 ? -12.484 -10.883 -8.133 1 98.94 89 MET A CA 1
ATOM 672 C C . MET A 1 89 ? -13.969 -10.672 -8.438 1 98.94 89 MET A C 1
ATOM 674 O O . MET A 1 89 ? -14.531 -9.641 -8.062 1 98.94 89 MET A O 1
ATOM 678 N N . ASP A 1 90 ? -14.594 -11.633 -9.086 1 98.94 90 ASP A N 1
ATOM 679 C CA . ASP A 1 90 ? -16.016 -11.531 -9.43 1 98.94 90 ASP A CA 1
ATOM 680 C C . ASP A 1 90 ? -16.875 -11.359 -8.18 1 98.94 90 ASP A C 1
ATOM 682 O O . ASP A 1 90 ? -17.766 -10.523 -8.156 1 98.94 90 ASP A O 1
ATOM 686 N N . ILE A 1 91 ? -16.578 -12.102 -7.195 1 98.94 91 ILE A N 1
ATOM 687 C CA . ILE A 1 91 ? -17.328 -12.047 -5.949 1 98.94 91 ILE A CA 1
ATOM 688 C C . ILE A 1 91 ? -17.156 -10.688 -5.289 1 98.94 91 ILE A C 1
ATOM 690 O O . ILE A 1 91 ? -18.125 -10.07 -4.84 1 98.94 91 ILE A O 1
ATOM 694 N N . ALA A 1 92 ? -15.914 -10.195 -5.207 1 98.94 92 ALA A N 1
ATOM 695 C CA . ALA A 1 92 ? -15.648 -8.891 -4.605 1 98.94 92 ALA A CA 1
ATOM 696 C C . ALA A 1 92 ? -16.391 -7.781 -5.336 1 98.94 92 ALA A C 1
ATOM 698 O O . ALA A 1 92 ? -16.953 -6.879 -4.707 1 98.94 92 ALA A O 1
ATOM 699 N N . ILE A 1 93 ? -16.406 -7.855 -6.664 1 98.94 93 ILE A N 1
ATOM 700 C CA . ILE A 1 93 ? -17.109 -6.867 -7.477 1 98.94 93 ILE A CA 1
ATOM 701 C C . ILE A 1 93 ? -18.594 -6.906 -7.152 1 98.94 93 ILE A C 1
ATOM 703 O O . ILE A 1 93 ? -19.219 -5.867 -6.902 1 98.94 93 ILE A O 1
ATOM 707 N N . GLU A 1 94 ? -19.156 -8.109 -7.164 1 98.88 94 GLU A N 1
ATOM 708 C CA . GLU A 1 94 ? -20.578 -8.258 -6.906 1 98.88 94 GLU A CA 1
ATOM 709 C C . GLU A 1 94 ? -20.953 -7.691 -5.539 1 98.88 94 GLU A C 1
ATOM 711 O O . GLU A 1 94 ? -21.922 -6.93 -5.422 1 98.88 94 GLU A O 1
ATOM 716 N N . LYS A 1 95 ? -20.25 -8.016 -4.57 1 98.88 95 LYS A N 1
ATOM 717 C CA . LYS A 1 95 ? -20.531 -7.547 -3.215 1 98.88 95 LYS A CA 1
ATOM 718 C C . LYS A 1 95 ? -20.359 -6.035 -3.105 1 98.88 95 LYS A C 1
ATOM 720 O O . LYS A 1 95 ? -21.156 -5.355 -2.449 1 98.88 95 LYS A O 1
ATOM 725 N N . ALA A 1 96 ? -19.328 -5.508 -3.723 1 98.88 96 ALA A N 1
ATOM 726 C CA . ALA A 1 96 ? -19.094 -4.066 -3.689 1 98.88 96 ALA A CA 1
ATOM 727 C C . ALA A 1 96 ? -20.219 -3.311 -4.395 1 98.88 96 ALA A C 1
ATOM 729 O O . ALA A 1 96 ? -20.641 -2.244 -3.941 1 98.88 96 ALA A O 1
ATOM 730 N N . LYS A 1 97 ? -20.641 -3.82 -5.508 1 98.69 97 LYS A N 1
ATOM 731 C CA . LYS A 1 97 ? -21.734 -3.178 -6.242 1 98.69 97 LYS A CA 1
ATOM 732 C C . LYS A 1 97 ? -23.031 -3.191 -5.434 1 98.69 97 LYS A C 1
ATOM 734 O O . LYS A 1 97 ? -23.828 -2.258 -5.516 1 98.69 97 LYS A O 1
ATOM 739 N N . THR A 1 98 ? -23.203 -4.23 -4.637 1 98.5 98 THR A N 1
ATOM 740 C CA . THR A 1 98 ? -24.422 -4.395 -3.871 1 98.5 98 THR A CA 1
ATOM 741 C C . THR A 1 98 ? -24.359 -3.627 -2.555 1 98.5 98 THR A C 1
ATOM 743 O O . THR A 1 98 ? -25.328 -3.01 -2.135 1 98.5 98 THR A O 1
ATOM 746 N N . HIS A 1 99 ? -23.203 -3.652 -1.905 1 98.44 99 HIS A N 1
ATOM 747 C CA . HIS A 1 99 ? -23.141 -3.186 -0.525 1 98.44 99 HIS A CA 1
ATOM 748 C C . HIS A 1 99 ? -22.109 -2.068 -0.367 1 98.44 99 HIS A C 1
ATOM 750 O O . HIS A 1 99 ? -21.938 -1.529 0.728 1 98.44 99 HIS A O 1
ATOM 756 N N . GLY A 1 100 ? -21.391 -1.708 -1.4 1 98.56 100 GLY A N 1
ATOM 757 C CA . GLY A 1 100 ? -20.391 -0.656 -1.368 1 98.56 100 GLY A CA 1
ATOM 758 C C . GLY A 1 100 ? -18.984 -1.177 -1.119 1 98.56 100 GLY A C 1
ATOM 759 O O . GLY A 1 100 ? -18 -0.472 -1.364 1 98.56 100 GLY A O 1
ATOM 760 N N . PHE A 1 101 ? -18.938 -2.344 -0.617 1 98.88 101 PHE A N 1
ATOM 761 C CA . PHE A 1 101 ? -17.656 -2.949 -0.276 1 98.88 101 PHE A CA 1
ATOM 762 C C . PHE A 1 101 ? -17.703 -4.461 -0.477 1 98.88 101 PHE A C 1
ATOM 764 O O . PHE A 1 101 ? -18.719 -5.102 -0.19 1 98.88 101 PHE A O 1
ATOM 771 N N . GLY A 1 102 ? -16.625 -5.02 -1.061 1 98.94 102 GLY A N 1
ATOM 772 C CA . GLY A 1 102 ? -16.422 -6.457 -1.174 1 98.94 102 GLY A CA 1
ATOM 773 C C . GLY A 1 102 ? -14.992 -6.879 -0.923 1 98.94 102 GLY A C 1
ATOM 774 O O . GLY A 1 102 ? -14.062 -6.242 -1.413 1 98.94 102 GLY A O 1
ATOM 775 N N . ILE A 1 103 ? -14.797 -7.91 -0.086 1 98.94 103 ILE A N 1
ATOM 776 C CA . ILE A 1 103 ? -13.477 -8.469 0.181 1 98.94 103 ILE A CA 1
ATOM 777 C C . ILE A 1 103 ? -13.531 -9.992 0.029 1 98.94 103 ILE A C 1
ATOM 779 O O . ILE A 1 103 ? -14.461 -10.641 0.508 1 98.94 103 ILE A O 1
ATOM 783 N N . CYS A 1 104 ? -12.578 -10.523 -0.737 1 98.94 104 CYS A N 1
ATOM 784 C CA . CYS A 1 104 ? -12.547 -11.961 -0.966 1 98.94 104 CYS A CA 1
ATOM 785 C C . CYS A 1 104 ? -11.125 -12.5 -0.875 1 98.94 104 CYS A C 1
ATOM 787 O O . CYS A 1 104 ? -10.219 -11.977 -1.528 1 98.94 104 CYS A O 1
ATOM 789 N N . GLY A 1 105 ? -10.883 -13.445 -0.002 1 98.88 105 GLY A N 1
ATOM 790 C CA . GLY A 1 105 ? -9.609 -14.133 0.121 1 98.88 105 GLY A CA 1
ATOM 791 C C . GLY A 1 105 ? -9.594 -15.492 -0.55 1 98.88 105 GLY A C 1
ATOM 792 O O . GLY A 1 105 ? -10.648 -16.094 -0.758 1 98.88 105 GLY A O 1
ATOM 793 N N . THR A 1 106 ? -8.461 -15.953 -1 1 98.88 106 THR A N 1
ATOM 794 C CA . THR A 1 106 ? -8.305 -17.297 -1.537 1 98.88 106 THR A CA 1
ATOM 795 C C . THR A 1 106 ? -7.133 -18.016 -0.866 1 98.88 106 THR A C 1
ATOM 797 O O . THR A 1 106 ? -6.168 -17.375 -0.442 1 98.88 106 THR A O 1
ATOM 800 N N . ASN A 1 107 ? -7.188 -19.297 -0.793 1 98.69 107 ASN A N 1
ATOM 801 C CA . ASN A 1 107 ? -6.102 -20.141 -0.327 1 98.69 107 ASN A CA 1
ATOM 802 C C . ASN A 1 107 ? -6.113 -21.5 -1.027 1 98.69 107 ASN A C 1
ATOM 804 O O . ASN A 1 107 ? -6.953 -21.75 -1.896 1 98.69 107 ASN A O 1
ATOM 808 N N . ASN A 1 108 ? -5.145 -22.312 -0.773 1 98.44 108 ASN A N 1
ATOM 809 C CA . ASN A 1 108 ? -5.039 -23.688 -1.25 1 98.44 108 ASN A CA 1
ATOM 810 C C . ASN A 1 108 ? -4.879 -23.75 -2.766 1 98.44 108 ASN A C 1
ATOM 812 O O . ASN A 1 108 ? -5.559 -24.516 -3.438 1 98.44 108 ASN A O 1
ATOM 816 N N . THR A 1 109 ? -4.094 -22.828 -3.244 1 97.62 109 THR A N 1
ATOM 817 C CA . THR A 1 109 ? -3.551 -22.828 -4.598 1 97.62 109 THR A CA 1
ATOM 818 C C . THR A 1 109 ? -2.025 -22.828 -4.57 1 97.62 109 THR A C 1
ATOM 820 O O . THR A 1 109 ? -1.415 -22.516 -3.551 1 97.62 109 THR A O 1
ATOM 823 N N . SER A 1 110 ? -1.45 -23.266 -5.754 1 95.81 110 SER A N 1
ATOM 824 C CA . SER A 1 110 ? 0.008 -23.328 -5.754 1 95.81 110 SER A CA 1
ATOM 825 C C . SER A 1 110 ? 0.577 -22.984 -7.121 1 95.81 110 SER A C 1
ATOM 827 O O . SER A 1 110 ? 1.689 -23.391 -7.461 1 95.81 110 SER A O 1
ATOM 829 N N . THR A 1 111 ? -0.223 -22.297 -7.879 1 93.81 111 THR A N 1
ATOM 830 C CA . THR A 1 111 ? 0.242 -21.766 -9.156 1 93.81 111 THR A CA 1
ATOM 831 C C . THR A 1 111 ? 0.085 -20.25 -9.195 1 93.81 111 THR A C 1
ATOM 833 O O . THR A 1 111 ? -0.672 -19.672 -8.406 1 93.81 111 THR A O 1
ATOM 836 N N . SER A 1 112 ? 0.769 -19.625 -10.094 1 93.12 112 SER A N 1
ATOM 837 C CA . SER A 1 112 ? 0.802 -18.172 -10.211 1 93.12 112 SER A CA 1
ATOM 838 C C . SER A 1 112 ? -0.587 -17.609 -10.477 1 93.12 112 SER A C 1
ATOM 840 O O . SER A 1 112 ? -1.386 -18.219 -11.188 1 93.12 112 SER A O 1
ATOM 842 N N . THR A 1 113 ? -0.768 -16.422 -9.945 1 95.44 113 THR A N 1
ATOM 843 C CA . THR A 1 113 ? -1.993 -15.68 -10.203 1 95.44 113 THR A CA 1
ATOM 844 C C . THR A 1 113 ? -1.882 -14.898 -11.516 1 95.44 113 THR A C 1
ATOM 846 O O . THR A 1 113 ? -2.846 -14.266 -11.945 1 95.44 113 THR A O 1
ATOM 849 N N . GLY A 1 114 ? -0.753 -14.945 -12.164 1 94 114 GLY A N 1
ATOM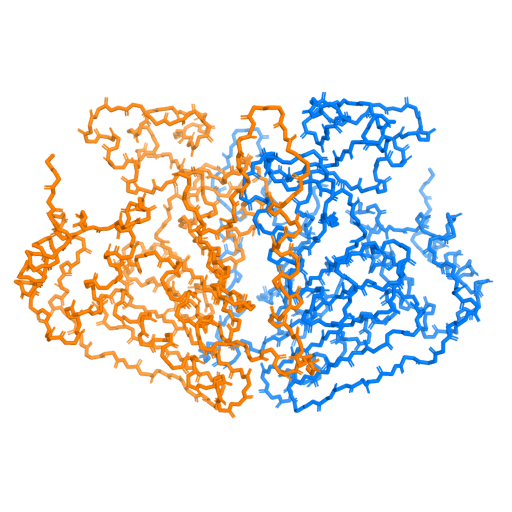 850 C CA . GLY A 1 114 ? -0.517 -13.984 -13.227 1 94 114 GLY A CA 1
ATOM 851 C C . GLY A 1 114 ? -0.387 -12.562 -12.727 1 94 114 GLY A C 1
ATOM 852 O O . GLY A 1 114 ? -0.05 -12.336 -11.562 1 94 114 GLY A O 1
ATOM 853 N N . ALA A 1 115 ? -0.566 -11.617 -13.672 1 95 115 ALA A N 1
ATOM 854 C CA . ALA A 1 115 ? -0.412 -10.203 -13.336 1 95 115 ALA A CA 1
ATOM 855 C C . ALA A 1 115 ? -1.596 -9.703 -12.516 1 95 115 ALA A C 1
ATOM 857 O O . ALA A 1 115 ? -2.742 -9.758 -12.969 1 95 115 ALA A O 1
ATOM 858 N N . LEU A 1 116 ? -1.293 -9.172 -11.352 1 97.69 116 LEU A N 1
ATOM 859 C CA . LEU A 1 116 ? -2.361 -8.648 -10.516 1 97.69 116 LEU A CA 1
ATOM 860 C C . LEU A 1 116 ? -3.074 -7.484 -11.203 1 97.69 116 LEU A C 1
ATOM 862 O O . LEU A 1 116 ? -4.25 -7.23 -10.938 1 97.69 116 LEU A O 1
ATOM 866 N N . GLY A 1 117 ? -2.328 -6.812 -12.055 1 97.62 117 GLY A N 1
ATOM 867 C CA . GLY A 1 117 ? -2.91 -5.695 -12.773 1 97.62 117 GLY A CA 1
ATOM 868 C C . GLY A 1 117 ? -4.168 -6.07 -13.539 1 97.62 117 GLY A C 1
ATOM 869 O O . GLY A 1 117 ? -5.066 -5.242 -13.711 1 97.62 117 GLY A O 1
ATOM 870 N N . TYR A 1 118 ? -4.238 -7.301 -14.008 1 97.69 118 TYR A N 1
ATOM 871 C CA . TYR A 1 118 ? -5.422 -7.773 -14.719 1 97.69 118 TYR A CA 1
ATOM 872 C C . TYR A 1 118 ? -6.664 -7.656 -13.844 1 97.69 118 TYR A C 1
ATOM 874 O O . TYR A 1 118 ? -7.668 -7.074 -14.258 1 97.69 118 TYR A O 1
ATOM 882 N N . TYR A 1 119 ? -6.629 -8.141 -12.664 1 98.81 119 TYR A N 1
ATOM 883 C CA . TYR A 1 119 ? -7.766 -8.148 -11.75 1 98.81 119 TYR A CA 1
ATOM 884 C C . TYR A 1 119 ? -8.094 -6.742 -11.273 1 98.81 119 TYR A C 1
ATOM 886 O O . TYR A 1 119 ? -9.266 -6.359 -11.211 1 98.81 119 TYR A O 1
ATOM 894 N N . ALA A 1 120 ? -7.035 -6.008 -10.938 1 98.81 120 ALA A N 1
ATOM 895 C CA . ALA A 1 120 ? -7.219 -4.625 -10.5 1 98.81 120 ALA A CA 1
ATOM 896 C C . ALA A 1 120 ? -7.906 -3.799 -11.586 1 98.81 120 ALA A C 1
ATOM 898 O O . ALA A 1 120 ? -8.797 -2.998 -11.297 1 98.81 120 ALA A O 1
ATOM 899 N N . GLN A 1 121 ? -7.461 -3.979 -12.781 1 98.38 121 GLN A N 1
ATOM 900 C CA . GLN A 1 121 ? -8.055 -3.256 -13.898 1 98.38 121 GLN A CA 1
ATOM 901 C C . GLN A 1 121 ? -9.523 -3.611 -14.07 1 98.38 121 GLN A C 1
ATOM 903 O O . GLN A 1 121 ? -10.359 -2.73 -14.281 1 98.38 121 GLN A O 1
ATOM 908 N N . LYS A 1 122 ? -9.82 -4.855 -14.023 1 98.75 122 LYS A N 1
ATOM 909 C CA . LYS A 1 122 ? -11.203 -5.297 -14.195 1 98.75 122 LYS A CA 1
ATOM 910 C C . LYS A 1 122 ? -12.109 -4.688 -13.125 1 98.75 122 LYS A C 1
ATOM 912 O O . LYS A 1 122 ? -13.219 -4.238 -13.43 1 98.75 122 LYS A O 1
ATOM 917 N N . ILE A 1 123 ? -11.672 -4.656 -11.922 1 98.94 123 ILE A N 1
ATOM 918 C CA . ILE A 1 123 ? -12.438 -4.059 -10.836 1 98.94 123 ILE A CA 1
ATOM 919 C C . ILE A 1 123 ? -12.625 -2.566 -11.102 1 98.94 123 ILE A C 1
ATOM 921 O O . ILE A 1 123 ? -13.734 -2.043 -10.969 1 98.94 123 ILE A O 1
ATOM 925 N N . ALA A 1 124 ? -11.578 -1.907 -11.5 1 98.81 124 ALA A N 1
ATOM 926 C CA . ALA A 1 124 ? -11.625 -0.467 -11.734 1 98.81 124 ALA A CA 1
ATOM 927 C C . ALA A 1 124 ? -12.547 -0.137 -12.906 1 98.81 124 ALA A C 1
ATOM 929 O O . ALA A 1 124 ? -13.211 0.903 -12.906 1 98.81 124 ALA A O 1
ATOM 930 N N . GLU A 1 125 ? -12.531 -0.994 -13.898 1 98.5 125 GLU A N 1
ATOM 931 C CA . GLU A 1 125 ? -13.398 -0.797 -15.062 1 98.5 125 GLU A CA 1
ATOM 932 C C . GLU A 1 125 ? -14.867 -0.846 -14.672 1 98.5 125 GLU A C 1
ATOM 934 O O . GLU A 1 125 ? -15.727 -0.36 -15.414 1 98.5 125 GLU A O 1
ATOM 939 N N . GLU A 1 126 ? -15.188 -1.424 -13.547 1 98.56 126 GLU A N 1
ATOM 940 C CA . GLU A 1 126 ? -16.547 -1.448 -13.023 1 98.56 126 GLU A CA 1
ATOM 941 C C . GLU A 1 126 ? -16.844 -0.198 -12.195 1 98.56 126 GLU A C 1
ATOM 943 O O . GLU A 1 126 ? -17.891 -0.114 -11.539 1 98.56 126 GLU A O 1
ATOM 948 N N . GLY A 1 127 ? -15.914 0.729 -12.148 1 98.25 127 GLY A N 1
ATOM 949 C CA . GLY A 1 127 ? -16.078 1.954 -11.383 1 98.25 127 GLY A CA 1
ATOM 950 C C . GLY A 1 127 ? -15.727 1.796 -9.922 1 98.25 127 GLY A C 1
ATOM 951 O O . GLY A 1 127 ? -16.109 2.627 -9.094 1 98.25 127 GLY A O 1
ATOM 952 N N . LEU A 1 128 ? -15.078 0.715 -9.539 1 98.81 128 LEU A N 1
ATOM 953 C CA . LEU A 1 128 ? -14.703 0.406 -8.164 1 98.81 128 LEU A CA 1
ATOM 954 C C . LEU A 1 128 ? -13.203 0.583 -7.957 1 98.81 128 LEU A C 1
ATOM 956 O O . LEU A 1 128 ? -12.422 0.484 -8.906 1 98.81 128 LEU A O 1
ATOM 960 N N . ILE A 1 129 ? -12.789 0.897 -6.754 1 98.94 129 ILE A N 1
ATOM 961 C CA . ILE A 1 129 ? -11.383 0.908 -6.359 1 98.94 129 ILE A CA 1
ATOM 962 C C . ILE A 1 129 ? -10.938 -0.507 -6 1 98.94 129 ILE A C 1
ATOM 964 O O . ILE A 1 129 ? -11.648 -1.228 -5.297 1 98.94 129 ILE A O 1
ATOM 968 N N . 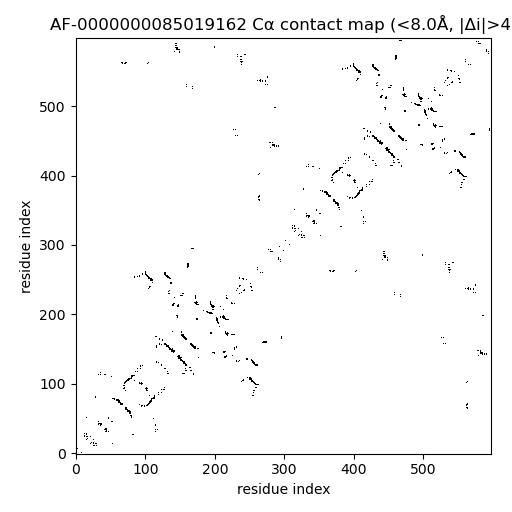ALA A 1 130 ? -9.781 -0.851 -6.504 1 98.94 130 ALA A N 1
ATOM 969 C CA . ALA A 1 130 ? -9.281 -2.209 -6.297 1 98.94 130 ALA A CA 1
ATOM 970 C C . ALA A 1 130 ? -8.008 -2.203 -5.461 1 98.94 130 ALA A C 1
ATOM 972 O O . ALA A 1 130 ? -7.141 -1.348 -5.645 1 98.94 130 ALA A O 1
ATOM 973 N N . MET A 1 131 ? -7.863 -3.125 -4.508 1 98.94 131 MET A N 1
ATOM 974 C CA . MET A 1 131 ? -6.605 -3.561 -3.912 1 98.94 131 MET A CA 1
ATOM 975 C C . MET A 1 131 ? -6.473 -5.078 -3.975 1 98.94 131 MET A C 1
ATOM 977 O O . MET A 1 131 ? -7.348 -5.805 -3.504 1 98.94 131 MET A O 1
ATOM 981 N N . VAL A 1 132 ? -5.43 -5.5 -4.609 1 98.94 132 VAL A N 1
ATOM 982 C CA . VAL A 1 132 ? -5.195 -6.926 -4.805 1 98.94 132 VAL A CA 1
ATOM 983 C C . VAL A 1 132 ? -3.801 -7.293 -4.305 1 98.94 132 VAL A C 1
ATOM 985 O O . VAL A 1 132 ? -2.822 -6.605 -4.609 1 98.94 132 VAL A O 1
ATOM 988 N N . PHE A 1 133 ? -3.695 -8.336 -3.484 1 98.88 133 PHE A N 1
ATOM 989 C CA . PHE A 1 133 ? -2.441 -8.805 -2.91 1 98.88 133 PHE A CA 1
ATOM 990 C C . PHE A 1 133 ? -2.266 -10.305 -3.143 1 98.88 133 PHE A C 1
ATOM 992 O O . PHE A 1 133 ? -3.246 -11.047 -3.182 1 98.88 133 PHE A O 1
ATOM 999 N N . ALA A 1 134 ? -1.062 -10.711 -3.305 1 98.62 134 ALA A N 1
ATOM 1000 C CA . ALA A 1 134 ? -0.775 -12.133 -3.463 1 98.62 134 ALA A CA 1
ATOM 1001 C C . ALA A 1 134 ? 0.52 -12.516 -2.75 1 98.62 134 ALA A C 1
ATOM 1003 O O . ALA A 1 134 ? 1.438 -11.695 -2.639 1 98.62 134 ALA A O 1
ATOM 1004 N N . VAL A 1 135 ? 0.525 -13.719 -2.236 1 98.06 135 VAL A N 1
ATOM 1005 C CA . VAL A 1 135 ? 1.741 -14.25 -1.633 1 98.06 135 VAL A CA 1
ATOM 1006 C C . VAL A 1 135 ? 2.184 -15.5 -2.387 1 98.06 135 VAL A C 1
ATOM 1008 O O . VAL A 1 135 ? 1.363 -16.188 -3 1 98.06 135 VAL A O 1
ATOM 1011 N N . SER A 1 136 ? 3.43 -15.789 -2.393 1 94.5 136 SER A N 1
ATOM 1012 C CA . SER A 1 136 ? 4.035 -16.984 -2.971 1 94.5 136 SER A CA 1
ATOM 1013 C C . SER A 1 136 ? 5.078 -17.594 -2.031 1 94.5 136 SER A C 1
ATOM 1015 O O . SER A 1 136 ? 5.223 -17.141 -0.891 1 94.5 136 SER A O 1
ATOM 1017 N N . PRO A 1 137 ? 5.793 -18.594 -2.527 1 96.5 137 PRO A N 1
ATOM 1018 C CA . PRO A 1 137 ? 6.785 -19.234 -1.657 1 96.5 137 PRO A CA 1
ATOM 1019 C C . PRO A 1 137 ? 7.898 -18.281 -1.233 1 96.5 137 PRO A C 1
ATOM 1021 O O . PRO A 1 137 ? 7.977 -17.141 -1.731 1 96.5 137 PRO A O 1
ATOM 1024 N N . GLU A 1 138 ? 8.742 -18.734 -0.305 1 97.94 138 GLU A N 1
ATOM 1025 C CA . GLU A 1 138 ? 9.789 -17.953 0.351 1 97.94 138 GLU A CA 1
ATOM 1026 C C . GLU A 1 138 ? 10.977 -17.719 -0.581 1 97.94 138 GLU A C 1
ATOM 1028 O O . GLU A 1 138 ? 11.875 -18.562 -0.665 1 97.94 138 GLU A O 1
ATOM 1033 N N . PHE A 1 139 ? 10.992 -16.562 -1.265 1 97.88 139 PHE A N 1
ATOM 1034 C CA . PHE A 1 139 ? 12.055 -16.266 -2.219 1 97.88 139 PHE A CA 1
ATOM 1035 C C . PHE A 1 139 ? 12.781 -14.984 -1.838 1 97.88 139 PHE A C 1
ATOM 1037 O O . PHE A 1 139 ? 13.875 -14.711 -2.344 1 97.88 139 PHE A O 1
ATOM 1044 N N . VAL A 1 140 ? 12.211 -14.195 -1.013 1 98.62 140 VAL A N 1
ATOM 1045 C CA . VAL A 1 140 ? 12.711 -12.852 -0.718 1 98.62 140 VAL A CA 1
ATOM 1046 C C . VAL A 1 140 ? 13.086 -12.758 0.759 1 98.62 140 VAL A C 1
ATOM 1048 O O . VAL A 1 140 ? 12.32 -13.18 1.63 1 98.62 140 VAL A O 1
ATOM 1051 N N . ALA A 1 141 ? 14.25 -12.203 1.029 1 98.69 141 ALA A N 1
ATOM 1052 C CA . ALA A 1 141 ? 14.695 -12.023 2.408 1 98.69 141 ALA A CA 1
ATOM 1053 C C . ALA A 1 141 ? 14.211 -10.688 2.965 1 98.69 141 ALA A C 1
ATOM 1055 O O . ALA A 1 141 ? 14.336 -9.648 2.309 1 98.69 141 ALA A O 1
ATOM 1056 N N . PRO A 1 142 ? 13.617 -10.703 4.203 1 98.5 142 PRO A N 1
ATOM 1057 C CA . PRO A 1 142 ? 13.398 -9.406 4.859 1 98.5 142 PRO A CA 1
ATOM 1058 C C . PRO A 1 142 ? 14.688 -8.594 5.008 1 98.5 142 PRO A C 1
ATOM 1060 O O . PRO A 1 142 ? 15.781 -9.164 5.02 1 98.5 142 PRO A O 1
ATOM 1063 N N . ASN A 1 143 ? 14.477 -7.266 5.066 1 97.56 143 ASN A N 1
ATOM 1064 C CA . ASN A 1 143 ? 15.648 -6.422 5.289 1 97.56 143 ASN A CA 1
ATOM 1065 C C . ASN A 1 143 ? 16.438 -6.863 6.523 1 97.56 143 ASN A C 1
ATOM 1067 O O . ASN A 1 143 ? 15.852 -7.074 7.59 1 97.56 143 ASN A O 1
ATOM 1071 N N . GLY A 1 144 ? 17.703 -7.035 6.32 1 97.19 144 GLY A N 1
ATOM 1072 C CA . GLY A 1 144 ? 18.578 -7.438 7.418 1 97.19 144 GLY A CA 1
ATOM 1073 C C . GLY A 1 144 ? 18.766 -8.938 7.508 1 97.19 144 GLY A C 1
ATOM 1074 O O . GLY A 1 144 ? 19.625 -9.414 8.258 1 97.19 144 GLY A O 1
ATOM 1075 N N . ALA A 1 145 ? 18.031 -9.711 6.789 1 98.12 145 ALA A N 1
ATOM 1076 C CA . ALA A 1 145 ? 18.109 -11.164 6.832 1 98.12 145 ALA A CA 1
ATOM 1077 C C . ALA A 1 145 ? 18.781 -11.719 5.57 1 98.12 145 ALA A C 1
ATOM 1079 O O . ALA A 1 145 ? 18.828 -11.031 4.543 1 98.12 145 ALA A O 1
ATOM 1080 N N . ILE A 1 146 ? 19.281 -12.938 5.684 1 97.62 146 ILE A N 1
ATOM 1081 C CA . ILE A 1 146 ? 19.734 -13.703 4.527 1 97.62 146 ILE A CA 1
ATOM 1082 C C . ILE A 1 146 ? 18.688 -14.758 4.172 1 97.62 146 ILE A C 1
ATOM 1084 O O . ILE A 1 146 ? 18.516 -15.102 2.998 1 97.62 146 ILE A O 1
ATOM 1088 N N . GLN A 1 147 ? 17.969 -15.25 5.102 1 97.81 147 GLN A N 1
ATOM 1089 C CA . GLN A 1 147 ? 16.953 -16.281 4.922 1 97.81 147 GLN A CA 1
ATOM 1090 C C . GLN A 1 147 ? 15.719 -15.727 4.207 1 97.81 147 GLN A C 1
ATOM 1092 O O . GLN A 1 147 ? 15.141 -14.727 4.645 1 97.81 147 GLN A O 1
ATOM 1097 N N . PRO A 1 148 ? 15.328 -16.328 3.1 1 98.31 148 PRO A N 1
ATOM 1098 C CA . PRO A 1 148 ? 14.062 -15.898 2.488 1 98.31 148 PRO A CA 1
ATOM 1099 C C . PRO A 1 148 ? 12.844 -16.281 3.326 1 98.31 148 PRO A C 1
ATOM 1101 O O . PRO A 1 148 ? 12.773 -17.391 3.846 1 98.31 148 PRO A O 1
ATOM 1104 N N . ILE A 1 149 ? 11.945 -15.375 3.498 1 98.44 149 ILE A N 1
ATOM 1105 C CA . ILE A 1 149 ? 10.719 -15.57 4.258 1 98.44 149 ILE A CA 1
ATOM 1106 C C . ILE A 1 149 ? 9.508 -15.211 3.389 1 98.44 149 ILE A C 1
ATOM 1108 O O . ILE A 1 149 ? 8.477 -15.875 3.441 1 98.44 149 ILE A O 1
ATOM 1112 N N . PHE A 1 150 ? 9.641 -14.195 2.561 1 98.62 150 PHE A N 1
ATOM 1113 C CA . PHE A 1 150 ? 8.539 -13.656 1.775 1 98.62 150 PHE A CA 1
ATOM 1114 C C . PHE A 1 150 ? 8.547 -14.234 0.363 1 98.62 150 PHE A C 1
ATOM 1116 O O . PHE A 1 150 ? 9.578 -14.727 -0.105 1 98.62 150 PHE A O 1
ATOM 1123 N N . GLY A 1 151 ? 7.395 -14.172 -0.305 1 97.75 151 GLY A N 1
ATOM 1124 C CA . GLY A 1 151 ? 7.367 -14.211 -1.759 1 97.75 151 GLY A CA 1
ATOM 1125 C C . GLY A 1 151 ? 7.672 -12.867 -2.393 1 97.75 151 GLY A C 1
ATOM 1126 O O . GLY A 1 151 ? 8.086 -11.93 -1.704 1 97.75 151 GLY A O 1
ATOM 1127 N N . THR A 1 152 ? 7.52 -12.836 -3.756 1 97.31 152 THR A N 1
ATOM 1128 C CA . THR A 1 152 ? 7.672 -11.539 -4.402 1 97.31 152 THR A CA 1
ATOM 1129 C C . THR A 1 152 ? 6.543 -10.594 -3.992 1 97.31 152 THR A C 1
ATOM 1131 O O . THR A 1 152 ? 6.59 -9.398 -4.293 1 97.31 152 THR A O 1
ATOM 1134 N N . ASN A 1 153 ? 5.5 -11.016 -3.322 1 98.31 153 ASN A N 1
ATOM 1135 C CA . ASN A 1 153 ? 4.41 -10.367 -2.6 1 98.31 153 ASN A CA 1
ATOM 1136 C C . ASN A 1 153 ? 3.951 -9.094 -3.307 1 98.31 153 ASN A C 1
ATOM 1138 O O . ASN A 1 153 ? 4.07 -7.992 -2.756 1 98.31 153 ASN A O 1
ATOM 1142 N N . PRO A 1 154 ? 3.344 -9.258 -4.496 1 98 154 PRO A N 1
ATOM 1143 C CA . PRO A 1 154 ? 2.953 -8.102 -5.309 1 98 154 PRO A CA 1
ATOM 1144 C C . PRO A 1 154 ? 1.738 -7.371 -4.746 1 98 154 PRO A C 1
ATOM 1146 O O . PRO A 1 154 ? 0.966 -7.949 -3.979 1 98 154 PRO A O 1
ATOM 1149 N N . ILE A 1 155 ? 1.677 -6.094 -5.145 1 98.75 155 ILE A N 1
ATOM 1150 C CA . ILE A 1 155 ? 0.564 -5.199 -4.844 1 98.75 155 ILE A CA 1
ATOM 1151 C C . ILE A 1 155 ? -0.101 -4.75 -6.145 1 98.75 155 ILE A C 1
ATOM 1153 O O . ILE A 1 155 ? 0.57 -4.25 -7.051 1 98.75 155 ILE A O 1
ATOM 1157 N N . GLY A 1 156 ? -1.354 -5.012 -6.305 1 98.62 156 GLY A N 1
ATOM 1158 C CA . GLY A 1 156 ? -2.178 -4.449 -7.367 1 98.62 156 GLY A CA 1
ATOM 1159 C C . GLY A 1 156 ? -3.191 -3.439 -6.863 1 98.62 156 GLY A C 1
ATOM 1160 O O . GLY 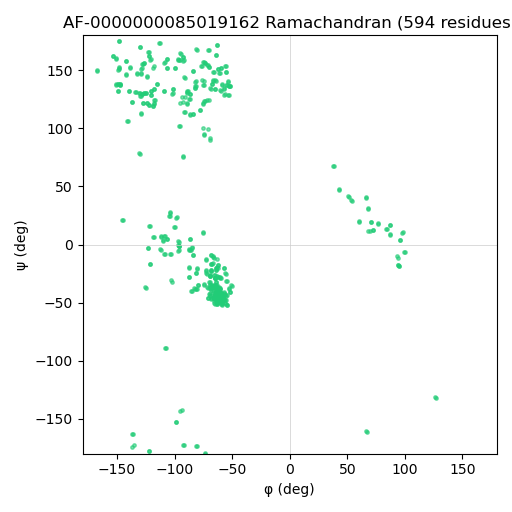A 1 156 ? -3.873 -3.682 -5.863 1 98.62 156 GLY A O 1
ATOM 1161 N N . VAL A 1 157 ? -3.264 -2.283 -7.512 1 98.88 157 VAL A N 1
ATOM 1162 C CA . VAL A 1 157 ? -4.27 -1.273 -7.199 1 98.88 157 VAL A CA 1
ATOM 1163 C C . VAL A 1 157 ? -4.898 -0.754 -8.492 1 98.88 157 VAL A C 1
ATOM 1165 O O . VAL A 1 157 ? -4.199 -0.508 -9.477 1 98.88 157 VAL A O 1
ATOM 1168 N N . GLY A 1 158 ? -6.18 -0.698 -8.539 1 98.81 158 GLY A N 1
ATOM 1169 C CA . GLY A 1 158 ? -6.918 -0.104 -9.641 1 98.81 158 GLY A CA 1
ATOM 1170 C C . GLY A 1 158 ? -7.805 1.052 -9.211 1 98.81 158 GLY A C 1
ATOM 1171 O O . GLY A 1 158 ? -8.586 0.925 -8.266 1 98.81 158 GLY A O 1
ATOM 1172 N N . ILE A 1 159 ? -7.691 2.139 -9.859 1 98.88 159 ILE A N 1
ATOM 1173 C CA . ILE A 1 159 ? -8.469 3.334 -9.562 1 98.88 159 ILE A CA 1
ATOM 1174 C C . ILE A 1 159 ? -9.258 3.766 -10.797 1 98.88 159 ILE A C 1
ATOM 1176 O O . ILE A 1 159 ? -8.664 4.051 -11.844 1 98.88 159 ILE A O 1
ATOM 1180 N N . PRO A 1 160 ? -10.547 3.803 -10.664 1 98.69 160 PRO A N 1
ATOM 1181 C CA . PRO A 1 160 ? -11.312 4.328 -11.797 1 98.69 160 PRO A CA 1
ATOM 1182 C C . PRO A 1 160 ? -11.07 5.82 -12.031 1 98.69 160 PRO A C 1
ATOM 1184 O O . PRO A 1 160 ? -10.906 6.578 -11.07 1 98.69 160 PRO A O 1
ATOM 1187 N N . THR A 1 161 ? -10.938 6.27 -13.195 1 98.06 161 THR A N 1
ATOM 1188 C CA . THR A 1 161 ? -10.836 7.66 -13.617 1 98.06 161 THR A CA 1
ATOM 1189 C C . THR A 1 161 ? -11.812 7.953 -14.75 1 98.06 161 THR A C 1
ATOM 1191 O O . THR A 1 161 ? -12.492 7.051 -15.242 1 98.06 161 THR A O 1
ATOM 1194 N N . ALA A 1 162 ? -11.898 9.375 -15.039 1 96.94 162 ALA A N 1
ATOM 1195 C CA . ALA A 1 162 ? -12.617 9.711 -16.266 1 96.94 162 ALA A CA 1
ATOM 1196 C C . ALA A 1 162 ? -11.836 9.289 -17.5 1 96.94 162 ALA A C 1
ATOM 1198 O O . ALA A 1 162 ? -10.805 9.891 -17.828 1 96.94 162 ALA A O 1
ATOM 1199 N N . GLY A 1 163 ? -12.016 8.047 -18.031 1 93.19 163 GLY A N 1
ATOM 1200 C CA . GLY A 1 163 ? -11.266 7.379 -19.094 1 93.19 163 GLY A CA 1
ATOM 1201 C C . GLY A 1 163 ? -10.766 6.004 -18.688 1 93.19 163 GLY A C 1
ATOM 1202 O O . GLY A 1 163 ? -11.531 5.18 -18.188 1 93.19 163 GLY A O 1
ATOM 1203 N N . LYS A 1 164 ? -9.422 5.742 -18.969 1 94.88 164 LYS A N 1
ATOM 1204 C CA . LYS A 1 164 ? -8.844 4.461 -18.578 1 94.88 164 LYS A CA 1
ATOM 1205 C C . LYS A 1 164 ? -8.453 4.457 -17.109 1 94.88 164 LYS A C 1
ATOM 1207 O O . LYS A 1 164 ? -7.957 5.461 -16.594 1 94.88 164 LYS A O 1
ATOM 1212 N N . PRO A 1 165 ? -8.766 3.398 -16.453 1 98 165 PRO A N 1
ATOM 1213 C CA . PRO A 1 165 ? -8.312 3.326 -15.062 1 98 165 PRO A CA 1
ATOM 1214 C C . PRO A 1 165 ? -6.797 3.41 -14.93 1 98 165 PRO A C 1
ATOM 1216 O O . PRO A 1 165 ? -6.07 3.084 -15.875 1 98 165 PRO A O 1
ATOM 1219 N N . VAL A 1 166 ? -6.34 3.918 -13.805 1 98.19 166 VAL A N 1
ATOM 1220 C CA . VAL A 1 166 ? -4.938 3.799 -13.43 1 98.19 166 VAL A CA 1
ATOM 1221 C C . VAL A 1 166 ? -4.707 2.482 -12.688 1 98.19 166 VAL A C 1
ATOM 1223 O O . VAL A 1 166 ? -5.441 2.152 -11.758 1 98.19 166 VAL A O 1
ATOM 1226 N N . VAL A 1 167 ? -3.697 1.714 -13.125 1 98.19 167 VAL A N 1
ATOM 1227 C CA . VAL A 1 167 ? -3.512 0.371 -12.578 1 98.19 167 VAL A CA 1
ATOM 1228 C C . VAL A 1 167 ? -2.062 0.19 -12.133 1 98.19 167 VAL A C 1
ATOM 1230 O O . VAL A 1 167 ? -1.145 0.224 -12.953 1 98.19 167 VAL A O 1
ATOM 1233 N N . LEU A 1 168 ? -1.895 0.064 -10.844 1 98.25 168 LEU A N 1
ATOM 1234 C CA . LEU A 1 168 ? -0.604 -0.312 -10.281 1 98.25 168 LEU A CA 1
ATOM 1235 C C . LEU A 1 168 ? -0.476 -1.828 -10.18 1 98.25 168 LEU A C 1
ATOM 1237 O O . LEU A 1 168 ? -1.401 -2.504 -9.719 1 98.25 168 LEU A O 1
ATOM 1241 N N . ASP A 1 169 ? 0.535 -2.371 -10.609 1 97.12 169 ASP A N 1
ATOM 1242 C CA . ASP A 1 169 ? 0.938 -3.766 -10.453 1 97.12 169 ASP A CA 1
ATOM 1243 C C . ASP A 1 169 ? 2.443 -3.881 -10.227 1 97.12 169 ASP A C 1
ATOM 1245 O O . ASP A 1 169 ? 3.232 -3.74 -11.164 1 97.12 169 ASP A O 1
ATOM 1249 N N . MET A 1 170 ? 2.809 -4.172 -8.984 1 96.5 170 MET A N 1
ATOM 1250 C CA . MET A 1 170 ? 4.242 -4.191 -8.703 1 96.5 170 MET A CA 1
ATOM 1251 C C . MET A 1 170 ? 4.574 -5.223 -7.633 1 96.5 170 MET A C 1
ATOM 1253 O O . MET A 1 170 ? 3.828 -5.379 -6.664 1 96.5 170 MET A O 1
ATOM 1257 N N . ALA A 1 171 ? 5.648 -5.91 -7.875 1 97.12 171 ALA A N 1
ATOM 1258 C CA . ALA A 1 171 ? 6.211 -6.742 -6.816 1 97.12 171 ALA A CA 1
ATOM 1259 C C . ALA A 1 171 ? 6.848 -5.887 -5.727 1 97.12 171 ALA A C 1
ATOM 1261 O O . ALA A 1 171 ? 7.23 -4.738 -5.973 1 97.12 171 ALA A O 1
ATOM 1262 N N . THR A 1 172 ? 6.934 -6.398 -4.48 1 98.5 172 THR A N 1
ATOM 1263 C CA . THR A 1 172 ? 7.699 -5.742 -3.426 1 98.5 172 THR A CA 1
ATOM 1264 C C . THR A 1 172 ? 9.156 -6.188 -3.461 1 98.5 172 THR A C 1
ATOM 1266 O O . THR A 1 172 ? 9.992 -5.664 -2.719 1 98.5 172 THR A O 1
ATOM 1269 N N . SER A 1 173 ? 9.453 -7.113 -4.336 1 98.38 173 SER A N 1
ATOM 1270 C CA . SER A 1 173 ? 10.82 -7.582 -4.543 1 98.38 173 SER A CA 1
ATOM 1271 C C . SER A 1 173 ? 11.5 -6.805 -5.664 1 98.38 173 SER A C 1
ATOM 1273 O O . SER A 1 173 ? 10.836 -6.172 -6.484 1 98.38 173 SER A O 1
ATOM 1275 N N . ALA A 1 174 ? 12.82 -6.887 -5.672 1 98 174 ALA A N 1
ATOM 1276 C CA . ALA A 1 174 ? 13.625 -6.172 -6.66 1 98 174 ALA A CA 1
ATOM 1277 C C . ALA A 1 174 ? 13.656 -6.922 -7.988 1 98 174 ALA A C 1
ATOM 1279 O O . ALA A 1 174 ? 13.992 -6.348 -9.023 1 98 174 ALA A O 1
ATOM 1280 N N . TYR A 1 175 ? 13.359 -8.219 -7.91 1 96.06 175 TYR A N 1
ATOM 1281 C CA . TYR A 1 175 ? 13.414 -9.102 -9.07 1 96.06 175 TYR A CA 1
ATOM 1282 C C . TYR A 1 175 ? 12.383 -10.219 -8.961 1 96.06 175 TYR A C 1
ATOM 1284 O O . TYR A 1 175 ? 11.891 -10.508 -7.867 1 96.06 175 TYR A O 1
ATOM 1292 N N . SER A 1 176 ? 11.898 -10.695 -10.062 1 92.88 176 SER A N 1
ATOM 1293 C CA . SER A 1 176 ? 10.945 -11.797 -10.023 1 92.88 176 SER A CA 1
ATOM 1294 C C . SER A 1 176 ? 11.648 -13.141 -9.922 1 92.88 176 SER A C 1
ATOM 1296 O O . SER A 1 176 ? 12.797 -13.281 -10.359 1 92.88 176 SER A O 1
ATOM 1298 N N . PHE A 1 177 ? 11.008 -14.102 -9.289 1 91.25 177 PHE A N 1
ATOM 1299 C CA . PHE A 1 177 ? 11.594 -15.438 -9.219 1 91.25 177 PHE A CA 1
ATOM 1300 C C . PHE A 1 177 ? 11.734 -16.047 -10.609 1 91.25 177 PHE A C 1
ATOM 1302 O O . PHE A 1 177 ? 12.75 -16.672 -10.914 1 91.25 177 PHE A O 1
ATOM 1309 N N . PHE A 1 178 ? 10.711 -15.867 -11.445 1 86.12 178 PHE A N 1
ATOM 1310 C CA . PHE A 1 178 ? 10.781 -16.375 -12.805 1 86.12 178 PHE A CA 1
ATOM 1311 C C . PHE A 1 178 ? 11.938 -15.734 -13.57 1 86.12 178 PHE A C 1
ATOM 1313 O O . PHE A 1 178 ? 12.586 -16.391 -14.383 1 86.12 178 PHE A O 1
ATOM 1320 N N . GLY A 1 179 ? 12.141 -14.461 -13.281 1 89.12 179 GLY A N 1
ATOM 1321 C CA . GLY A 1 179 ? 13.297 -13.805 -13.875 1 89.12 179 GLY A CA 1
ATOM 1322 C C . GLY A 1 179 ? 14.609 -14.445 -13.477 1 89.12 179 GLY A C 1
ATOM 1323 O O . GLY A 1 179 ? 15.531 -14.547 -14.297 1 89.12 179 GLY A O 1
ATOM 1324 N N . LEU A 1 180 ? 14.68 -14.852 -12.273 1 93.31 180 LEU A N 1
ATOM 1325 C CA . LEU A 1 180 ? 15.859 -15.562 -11.797 1 93.31 180 LEU A CA 1
ATOM 1326 C C . LEU A 1 180 ? 16.047 -16.875 -12.547 1 93.31 180 LEU A C 1
ATOM 1328 O O . LEU A 1 180 ? 17.156 -17.188 -12.992 1 93.31 180 LEU A O 1
ATOM 1332 N N . LEU A 1 181 ? 15.008 -17.594 -12.672 1 91.12 181 LEU A N 1
ATOM 1333 C CA . LEU A 1 181 ? 15.055 -18.875 -13.352 1 91.12 181 LEU A CA 1
ATOM 1334 C C . LEU A 1 181 ? 15.438 -18.703 -14.812 1 91.12 181 LEU A C 1
ATOM 1336 O O . LEU A 1 181 ? 16.234 -19.484 -15.344 1 91.12 181 LEU A O 1
ATOM 1340 N N . GLU A 1 182 ? 14.828 -17.734 -15.359 1 90.31 182 GLU A N 1
ATOM 1341 C CA . GLU A 1 182 ? 15.141 -17.453 -16.766 1 90.31 182 GLU A CA 1
ATOM 1342 C C . GLU A 1 182 ? 16.625 -17.109 -16.938 1 90.31 182 GLU A C 1
ATOM 1344 O O . GLU A 1 182 ? 17.266 -17.594 -17.875 1 90.31 182 GLU A O 1
ATOM 1349 N N . ALA A 1 183 ? 17.125 -16.234 -16.094 1 95.31 183 ALA A N 1
ATOM 1350 C CA . ALA A 1 183 ? 18.531 -15.852 -16.156 1 95.31 183 ALA A CA 1
ATOM 1351 C C . ALA A 1 183 ? 19.438 -17.078 -15.977 1 95.31 183 ALA A C 1
ATOM 1353 O O . ALA A 1 183 ? 20.422 -17.234 -16.703 1 95.31 183 ALA A O 1
ATOM 1354 N N . ARG A 1 184 ? 19.109 -17.922 -15.055 1 95.5 184 ARG A N 1
ATOM 1355 C CA . ARG A 1 184 ? 19.859 -19.141 -14.836 1 95.5 184 ARG A CA 1
ATOM 1356 C C . ARG A 1 184 ? 19.875 -20.016 -16.094 1 95.5 184 ARG A C 1
ATOM 1358 O O . ARG A 1 184 ? 20.938 -20.469 -16.531 1 95.5 184 ARG A O 1
ATOM 1365 N N . THR A 1 185 ? 18.766 -20.219 -16.641 1 92.88 185 THR A N 1
ATOM 1366 C CA . THR A 1 185 ? 18.625 -21.062 -17.828 1 92.88 185 THR A CA 1
ATOM 1367 C C . THR A 1 185 ? 19.406 -20.484 -19 1 92.88 185 THR A C 1
ATOM 1369 O O . THR A 1 185 ? 20.031 -21.219 -19.766 1 92.88 185 THR A O 1
ATOM 1372 N N . ALA A 1 186 ? 19.391 -19.188 -19.078 1 94.62 186 ALA A N 1
ATOM 1373 C CA . ALA A 1 186 ? 20.031 -18.5 -20.188 1 94.62 186 ALA A CA 1
ATOM 1374 C C . ALA A 1 186 ? 21.531 -18.312 -19.922 1 94.62 186 ALA A C 1
ATOM 1376 O O . ALA A 1 186 ? 22.266 -17.875 -20.797 1 94.62 186 ALA A O 1
ATOM 1377 N N . GLY A 1 187 ? 21.938 -18.594 -18.781 1 96.5 187 GLY A N 1
ATOM 1378 C CA . GLY A 1 187 ? 23.312 -18.375 -18.406 1 96.5 187 GLY A CA 1
ATOM 1379 C C . GLY A 1 187 ? 23.688 -16.906 -18.328 1 96.5 187 GLY A C 1
ATOM 1380 O O . GLY A 1 187 ? 24.797 -16.516 -18.703 1 96.5 187 GLY A O 1
ATOM 1381 N N . LYS A 1 188 ? 22.781 -16.062 -18 1 97.62 188 LYS A N 1
ATOM 1382 C CA . LYS A 1 188 ? 23 -14.625 -17.938 1 97.62 188 LYS A CA 1
ATOM 1383 C C . LYS A 1 188 ? 23.016 -14.133 -16.5 1 97.62 188 LYS A C 1
ATOM 1385 O O . LYS A 1 188 ? 22.469 -14.781 -15.602 1 97.62 188 LYS A O 1
ATOM 1390 N N . LYS A 1 189 ? 23.656 -13 -16.344 1 98.12 189 LYS A N 1
ATOM 1391 C CA . LYS A 1 189 ? 23.672 -12.352 -15.031 1 98.12 189 LYS A CA 1
ATOM 1392 C C . LYS A 1 189 ? 22.344 -11.641 -14.758 1 98.12 189 LYS A C 1
ATOM 1394 O O . LYS A 1 189 ? 21.625 -11.297 -15.695 1 98.12 189 LYS A O 1
ATOM 1399 N N . ILE A 1 190 ? 22.031 -11.5 -13.508 1 98.12 190 ILE A N 1
ATOM 1400 C CA . ILE A 1 190 ? 20.891 -10.68 -13.117 1 98.12 190 ILE A CA 1
ATOM 1401 C C . ILE A 1 190 ? 21.375 -9.273 -12.758 1 98.12 190 ILE A C 1
ATOM 1403 O O . ILE A 1 190 ? 22.578 -9.047 -12.586 1 98.12 190 ILE A O 1
ATOM 1407 N N . PRO A 1 191 ? 20.516 -8.336 -12.672 1 97.75 191 PRO A N 1
ATOM 1408 C CA . PRO A 1 191 ? 20.922 -6.965 -12.367 1 97.75 191 PRO A CA 1
ATOM 1409 C C . PRO A 1 191 ? 21.578 -6.836 -10.992 1 97.75 191 PRO A C 1
ATOM 1411 O O . PRO A 1 191 ? 21.219 -7.578 -10.07 1 97.75 191 PRO A O 1
ATOM 1414 N N . HIS A 1 192 ? 22.453 -5.898 -10.852 1 98.06 192 HIS A N 1
ATOM 1415 C CA . HIS A 1 192 ? 23.125 -5.633 -9.578 1 98.06 192 HIS A CA 1
ATOM 1416 C C . HIS A 1 192 ? 22.125 -5.164 -8.531 1 98.06 192 HIS A C 1
ATOM 1418 O O . HIS A 1 192 ? 21.25 -4.344 -8.82 1 98.06 192 HIS A O 1
ATOM 1424 N N . GLY A 1 193 ? 22.188 -5.715 -7.348 1 97.81 193 GLY A N 1
ATOM 1425 C CA . GLY A 1 193 ? 21.453 -5.184 -6.215 1 97.81 193 GLY A CA 1
ATOM 1426 C C . GLY A 1 193 ? 20.125 -5.875 -5.992 1 97.81 193 GLY A C 1
ATOM 1427 O O . GLY A 1 193 ? 19.406 -5.555 -5.043 1 97.81 193 GLY A O 1
ATOM 1428 N N . VAL A 1 194 ? 19.859 -6.887 -6.77 1 98.5 194 VAL A N 1
ATOM 1429 C CA . VAL A 1 194 ? 18.5 -7.41 -6.688 1 98.5 194 VAL A CA 1
ATOM 1430 C C . VAL A 1 194 ? 18.5 -8.703 -5.875 1 98.5 194 VAL A C 1
ATOM 1432 O O . VAL A 1 194 ? 17.438 -9.227 -5.543 1 98.5 194 VAL A O 1
ATOM 1435 N N . ALA A 1 195 ? 19.688 -9.227 -5.539 1 98.69 195 ALA A N 1
ATOM 1436 C CA . ALA A 1 195 ? 19.75 -10.5 -4.816 1 98.69 195 ALA A CA 1
ATOM 1437 C C . ALA A 1 195 ? 21.016 -10.602 -3.984 1 98.69 195 ALA A C 1
ATOM 1439 O O . ALA A 1 195 ? 21.969 -9.844 -4.195 1 98.69 195 ALA A O 1
ATOM 1440 N N . ILE A 1 196 ? 20.984 -11.492 -3.061 1 98.44 196 ILE A N 1
ATOM 1441 C CA . ILE A 1 196 ? 22.141 -11.805 -2.223 1 98.44 196 ILE A CA 1
ATOM 1442 C C . ILE A 1 196 ? 22.422 -13.305 -2.283 1 98.44 196 ILE A C 1
ATOM 1444 O O . ILE A 1 196 ? 21.531 -14.102 -2.594 1 98.44 196 ILE A O 1
ATOM 1448 N N . ASP A 1 197 ? 23.641 -13.641 -2.01 1 98.19 197 ASP A N 1
ATOM 1449 C CA . ASP A 1 197 ? 24.016 -15.055 -1.95 1 98.19 197 ASP A CA 1
ATOM 1450 C C . ASP A 1 197 ? 23.891 -15.594 -0.528 1 98.19 197 ASP A C 1
ATOM 1452 O O . ASP A 1 197 ? 23.344 -14.93 0.349 1 98.19 197 ASP A O 1
ATOM 1456 N N . SER A 1 198 ? 24.359 -16.828 -0.316 1 97.44 198 SER A N 1
ATOM 1457 C CA . SER A 1 198 ? 24.188 -17.531 0.954 1 97.44 198 SER A CA 1
ATOM 1458 C C . SER A 1 198 ? 24.984 -16.859 2.068 1 97.44 198 SER A C 1
ATOM 1460 O O . SER A 1 198 ? 24.75 -17.125 3.25 1 97.44 198 SER A O 1
ATOM 1462 N N . ALA A 1 199 ? 25.922 -16.016 1.69 1 96.69 199 ALA A N 1
ATOM 1463 C CA . ALA A 1 199 ? 26.719 -15.297 2.678 1 96.69 199 ALA A CA 1
ATOM 1464 C C . ALA A 1 199 ? 26.156 -13.898 2.924 1 96.69 199 ALA A C 1
ATOM 1466 O O . ALA A 1 199 ? 26.719 -13.125 3.701 1 96.69 199 ALA A O 1
ATOM 1467 N N . GLY A 1 200 ? 25.078 -13.547 2.223 1 97.06 200 GLY A N 1
ATOM 1468 C CA . GLY A 1 200 ? 24.453 -12.242 2.4 1 97.06 200 GLY A CA 1
ATOM 1469 C C . GLY A 1 200 ? 25.062 -11.164 1.533 1 97.06 200 GLY A C 1
ATOM 1470 O O . GLY A 1 200 ? 24.797 -9.977 1.721 1 97.06 200 GLY A O 1
ATOM 1471 N N . LYS A 1 201 ? 25.922 -11.531 0.632 1 97.31 201 LYS A N 1
ATOM 1472 C CA . LYS A 1 201 ? 26.562 -10.57 -0.259 1 97.31 201 LYS A CA 1
ATOM 1473 C C . LYS A 1 201 ? 25.766 -10.391 -1.545 1 97.31 201 LYS A C 1
ATOM 1475 O O . LYS A 1 201 ? 25.234 -11.359 -2.088 1 97.31 201 LYS A O 1
ATOM 1480 N N . ILE A 1 202 ? 25.766 -9.164 -2.004 1 97.88 202 ILE A N 1
ATOM 1481 C CA . ILE A 1 202 ? 25.094 -8.891 -3.271 1 97.88 202 ILE A CA 1
ATOM 1482 C C . ILE A 1 202 ? 25.688 -9.766 -4.371 1 97.88 202 ILE A C 1
ATOM 1484 O O . ILE A 1 202 ? 26.906 -9.922 -4.445 1 97.88 202 ILE A O 1
ATOM 1488 N N . THR A 1 203 ? 24.844 -10.359 -5.152 1 98.5 203 THR A N 1
ATOM 1489 C CA . THR A 1 203 ? 25.312 -11.219 -6.23 1 98.5 203 THR A CA 1
ATOM 1490 C C . THR A 1 203 ? 24.594 -10.898 -7.535 1 98.5 203 THR A C 1
ATOM 1492 O O . THR A 1 203 ? 23.438 -10.492 -7.52 1 98.5 203 THR A O 1
ATOM 1495 N N . GLU A 1 204 ? 25.25 -11.031 -8.594 1 98.69 204 GLU A N 1
ATOM 1496 C CA . GLU A 1 204 ? 24.641 -10.93 -9.914 1 98.69 204 GLU A CA 1
ATOM 1497 C C . GLU A 1 204 ? 24.516 -12.297 -10.57 1 98.69 204 GLU A C 1
ATOM 1499 O O . GLU A 1 204 ? 24.125 -12.398 -11.734 1 98.69 204 GLU A O 1
ATOM 1504 N N . ASP A 1 205 ? 24.875 -13.352 -9.836 1 98.38 205 ASP A N 1
ATOM 1505 C CA . ASP A 1 205 ? 24.75 -14.742 -10.281 1 98.38 205 ASP A CA 1
ATOM 1506 C C . ASP A 1 205 ? 23.406 -15.336 -9.867 1 98.38 205 ASP A C 1
ATOM 1508 O O . ASP A 1 205 ? 23.156 -15.547 -8.68 1 98.38 205 ASP A O 1
ATOM 1512 N N . PRO A 1 206 ? 22.562 -15.648 -10.883 1 98.12 206 PRO A N 1
ATOM 1513 C CA . PRO A 1 206 ? 21.266 -16.219 -10.523 1 98.12 206 PRO A CA 1
ATOM 1514 C C . PRO A 1 206 ? 21.391 -17.547 -9.773 1 98.12 206 PRO A C 1
ATOM 1516 O O . PRO A 1 206 ? 20.547 -17.875 -8.945 1 98.12 206 PRO A O 1
ATOM 1519 N N . ASN A 1 207 ? 22.438 -18.312 -9.977 1 97.69 207 ASN A N 1
ATOM 1520 C CA . ASN A 1 207 ? 22.641 -19.562 -9.258 1 97.69 207 ASN A CA 1
ATOM 1521 C C . ASN A 1 207 ? 22.875 -19.328 -7.77 1 97.69 207 ASN A C 1
ATOM 1523 O O . ASN A 1 207 ? 22.297 -20.016 -6.926 1 97.69 207 ASN A O 1
ATOM 1527 N N . ALA A 1 208 ? 23.688 -18.359 -7.516 1 98.12 208 ALA A N 1
ATOM 1528 C CA . ALA A 1 208 ? 23.953 -18.031 -6.121 1 98.12 208 ALA A CA 1
ATOM 1529 C C . ALA A 1 208 ? 22.703 -17.531 -5.41 1 98.12 208 ALA A C 1
ATOM 1531 O O . ALA A 1 208 ? 22.516 -17.797 -4.223 1 98.12 208 ALA A O 1
ATOM 1532 N N . ALA A 1 209 ? 21.875 -16.812 -6.105 1 97.88 209 ALA A N 1
ATOM 1533 C CA . ALA A 1 209 ? 20.641 -16.281 -5.547 1 97.88 209 ALA A CA 1
ATOM 1534 C C . ALA A 1 209 ? 19.656 -17.422 -5.246 1 97.88 209 ALA A C 1
ATOM 1536 O O . ALA A 1 209 ? 18.953 -17.391 -4.234 1 97.88 209 ALA A O 1
ATOM 1537 N N . ILE A 1 210 ? 19.609 -18.375 -6.098 1 96.25 210 ILE A N 1
ATOM 1538 C CA . ILE A 1 210 ? 18.641 -19.469 -5.988 1 96.25 210 ILE A CA 1
ATOM 1539 C C . ILE A 1 210 ? 19.141 -20.5 -4.984 1 96.25 210 ILE A C 1
ATOM 1541 O O . ILE A 1 210 ? 18.344 -21.078 -4.227 1 96.25 210 ILE A O 1
ATOM 1545 N N . ASP A 1 211 ? 20.5 -20.75 -5.008 1 95.56 211 ASP A N 1
ATOM 1546 C CA . ASP A 1 211 ? 21.094 -21.797 -4.191 1 95.56 211 ASP A CA 1
ATOM 1547 C C . ASP A 1 211 ? 21.578 -21.25 -2.848 1 95.56 211 ASP A C 1
ATOM 1549 O O . ASP A 1 211 ? 22.781 -21.094 -2.627 1 95.56 211 ASP A O 1
ATOM 1553 N N . GLY A 1 212 ? 20.656 -21.031 -2.045 1 95.31 212 GLY A N 1
ATOM 1554 C CA . GLY A 1 212 ? 21 -20.641 -0.69 1 95.31 212 GLY A CA 1
ATOM 1555 C C . GLY A 1 212 ? 20.891 -19.141 -0.464 1 95.31 212 GLY A C 1
ATOM 1556 O O . GLY A 1 212 ? 21.109 -18.656 0.651 1 95.31 212 GLY A O 1
ATOM 1557 N N . GLY A 1 213 ? 20.641 -18.359 -1.468 1 97.81 213 GLY A N 1
ATOM 1558 C CA . GLY A 1 213 ? 20.469 -16.922 -1.348 1 97.81 213 GLY A CA 1
ATOM 1559 C C . GLY A 1 213 ? 19.016 -16.5 -1.313 1 97.81 213 GLY A C 1
ATOM 1560 O O . GLY A 1 213 ? 18.172 -17.188 -0.749 1 97.81 213 GLY A O 1
ATOM 1561 N N . ALA A 1 214 ? 18.844 -15.234 -1.792 1 98.56 214 ALA A N 1
ATOM 1562 C CA . ALA A 1 214 ? 17.484 -14.68 -1.776 1 98.56 214 ALA A CA 1
ATOM 1563 C C . ALA A 1 214 ? 17.391 -13.414 -2.617 1 98.56 214 ALA A C 1
ATOM 1565 O O . ALA A 1 214 ? 18.391 -12.711 -2.805 1 98.56 214 ALA A O 1
ATOM 1566 N N . ILE A 1 215 ? 16.281 -13.195 -3.164 1 98.62 215 ILE A N 1
ATOM 1567 C CA . ILE A 1 215 ? 15.953 -11.883 -3.713 1 98.62 215 ILE A CA 1
ATOM 1568 C C . ILE A 1 215 ? 15.766 -10.883 -2.576 1 98.62 215 ILE A C 1
ATOM 1570 O O . ILE A 1 215 ? 15.461 -11.266 -1.446 1 98.62 215 ILE A O 1
ATOM 1574 N N . VAL A 1 216 ? 16.016 -9.586 -2.82 1 98.62 216 VAL A N 1
ATOM 1575 C CA . VAL A 1 216 ? 15.812 -8.562 -1.793 1 98.62 216 VAL A CA 1
ATOM 1576 C C . VAL A 1 216 ? 14.664 -7.645 -2.191 1 98.62 216 VAL A C 1
ATOM 1578 O O . VAL A 1 216 ? 14.07 -7.809 -3.26 1 98.62 216 VAL A O 1
ATOM 1581 N N . GLY A 1 217 ? 14.273 -6.723 -1.247 1 98.44 217 GLY A N 1
ATOM 1582 C CA . GLY A 1 217 ? 13.234 -5.754 -1.562 1 98.44 217 GLY A CA 1
ATOM 1583 C C . GLY A 1 217 ? 13.625 -4.801 -2.674 1 98.44 217 GLY A C 1
ATOM 1584 O O . GLY A 1 217 ? 14.812 -4.605 -2.943 1 98.44 217 GLY A O 1
ATOM 1585 N N . PHE A 1 218 ? 12.617 -4.109 -3.266 1 98.44 218 PHE A N 1
ATOM 1586 C CA . PHE A 1 218 ? 12.883 -3.357 -4.488 1 98.44 218 PHE A CA 1
ATOM 1587 C C . PHE A 1 218 ? 13.719 -2.115 -4.191 1 98.44 218 PHE A C 1
ATOM 1589 O O . PHE A 1 218 ? 14.344 -1.554 -5.09 1 98.44 218 PHE A O 1
ATOM 1596 N N . ASP A 1 219 ? 13.656 -1.601 -2.957 1 97.62 219 ASP A N 1
ATOM 1597 C CA . ASP A 1 219 ? 14.477 -0.425 -2.668 1 97.62 219 ASP A CA 1
ATOM 1598 C C . ASP A 1 219 ? 15.797 -0.822 -2.018 1 97.62 219 ASP A C 1
ATOM 1600 O O . ASP A 1 219 ? 16.609 0.04 -1.681 1 97.62 219 ASP A O 1
ATOM 1604 N N . GLY A 1 220 ? 16 -2.172 -1.774 1 94.88 220 GLY A N 1
ATOM 1605 C CA . GLY A 1 220 ? 17.188 -2.648 -1.076 1 94.88 220 GLY A CA 1
ATOM 1606 C C . GLY A 1 220 ? 17.203 -2.27 0.393 1 94.88 220 GLY A C 1
ATOM 1607 O O . GLY A 1 220 ? 18.234 -2.422 1.065 1 94.88 220 GLY A O 1
ATOM 1608 N N . GLY A 1 221 ? 16.062 -1.785 0.884 1 94.56 221 GLY A N 1
ATOM 1609 C CA . GLY A 1 221 ? 16 -1.288 2.248 1 94.56 221 GLY A CA 1
ATOM 1610 C C . GLY A 1 221 ? 14.75 -1.735 2.986 1 94.56 221 GLY A C 1
ATOM 1611 O O . GLY A 1 221 ? 14.094 -2.699 2.582 1 94.56 221 GLY A O 1
ATOM 1612 N N . TYR A 1 222 ? 14.453 -1.083 4.059 1 96.69 222 TYR A N 1
ATOM 1613 C CA . TYR A 1 222 ? 13.438 -1.581 4.984 1 96.69 222 TYR A CA 1
ATOM 1614 C C . TYR A 1 222 ? 12.031 -1.231 4.496 1 96.69 222 TYR A C 1
ATOM 1616 O O . TYR A 1 222 ? 11.062 -1.893 4.863 1 96.69 222 TYR A O 1
ATOM 1624 N N . LYS A 1 223 ? 11.914 -0.172 3.674 1 97.69 223 LYS A N 1
ATOM 1625 C CA . LYS A 1 223 ? 10.555 0.25 3.33 1 97.69 223 LYS A CA 1
ATOM 1626 C C . LYS A 1 223 ? 9.859 -0.789 2.455 1 97.69 223 LYS A C 1
ATOM 1628 O O . LYS A 1 223 ? 8.711 -1.156 2.711 1 97.69 223 LYS A O 1
ATOM 1633 N N . SER A 1 224 ? 10.555 -1.274 1.429 1 98.44 224 SER A N 1
ATOM 1634 C CA . SER A 1 224 ? 9.945 -2.305 0.592 1 98.44 224 SER A CA 1
ATOM 1635 C C . SER A 1 224 ? 9.805 -3.619 1.35 1 98.44 224 SER A C 1
ATOM 1637 O O . SER A 1 224 ? 8.852 -4.371 1.124 1 98.44 224 SER A O 1
ATOM 1639 N N . SER A 1 225 ? 10.758 -3.918 2.232 1 98.31 225 SER A N 1
ATOM 1640 C CA . SER A 1 225 ? 10.656 -5.098 3.086 1 98.31 225 SER A CA 1
ATOM 1641 C C . SER A 1 225 ? 9.43 -5.031 3.984 1 98.31 225 SER A C 1
ATOM 1643 O O . SER A 1 225 ? 8.703 -6.016 4.129 1 98.31 225 SER A O 1
ATOM 1645 N N . ASN A 1 226 ? 9.211 -3.877 4.555 1 98.44 226 ASN A N 1
ATOM 1646 C CA . ASN A 1 226 ? 8.039 -3.689 5.41 1 98.44 226 ASN A CA 1
ATOM 1647 C C . ASN A 1 226 ? 6.742 -3.822 4.625 1 98.44 226 ASN A C 1
ATOM 1649 O O . ASN A 1 226 ? 5.766 -4.383 5.121 1 98.44 226 ASN A O 1
ATOM 1653 N N . LEU A 1 227 ? 6.699 -3.338 3.408 1 98.75 227 LEU A N 1
ATOM 1654 C CA . LEU A 1 227 ? 5.539 -3.525 2.545 1 98.75 227 LEU A CA 1
ATOM 1655 C C . LEU A 1 227 ? 5.297 -5.008 2.275 1 98.75 227 LEU A C 1
ATOM 1657 O O . LEU A 1 227 ? 4.156 -5.469 2.314 1 98.75 227 LEU A O 1
ATOM 1661 N N . ALA A 1 228 ? 6.41 -5.699 1.997 1 98.81 228 ALA A N 1
ATOM 1662 C CA . ALA A 1 228 ? 6.305 -7.133 1.747 1 98.81 228 ALA A CA 1
ATOM 1663 C C . ALA A 1 228 ? 5.668 -7.852 2.934 1 98.81 228 ALA A C 1
ATOM 1665 O O . ALA A 1 228 ? 4.836 -8.75 2.752 1 98.81 228 ALA A O 1
ATOM 1666 N N . LEU A 1 229 ? 6.055 -7.457 4.09 1 98.88 229 LEU A N 1
ATOM 1667 C CA . LEU A 1 229 ? 5.492 -8.062 5.293 1 98.88 229 LEU A CA 1
ATOM 1668 C C . LEU A 1 229 ? 3.996 -7.789 5.387 1 98.88 229 LEU A C 1
ATOM 1670 O O . LEU A 1 229 ? 3.219 -8.688 5.73 1 98.88 229 LEU A O 1
ATOM 1674 N N . MET A 1 230 ? 3.574 -6.555 5.109 1 98.88 230 MET A N 1
ATOM 1675 C CA . MET A 1 230 ? 2.146 -6.254 5.145 1 98.88 230 MET A CA 1
ATOM 1676 C C . MET A 1 230 ? 1.381 -7.137 4.164 1 98.88 230 MET A C 1
ATOM 1678 O O . MET A 1 230 ? 0.322 -7.672 4.496 1 98.88 230 MET A O 1
ATOM 1682 N N . VAL A 1 231 ? 1.908 -7.301 2.961 1 98.94 231 VAL A N 1
ATOM 1683 C CA . VAL A 1 231 ? 1.265 -8.156 1.967 1 98.94 231 VAL A CA 1
ATOM 1684 C C . VAL A 1 231 ? 1.203 -9.594 2.48 1 98.94 231 VAL A C 1
ATOM 1686 O O . VAL A 1 231 ? 0.177 -10.266 2.348 1 98.94 231 VAL A O 1
ATOM 1689 N N . GLU A 1 232 ? 2.295 -10.062 3.078 1 98.81 232 GLU A N 1
ATOM 1690 C CA . GLU A 1 232 ? 2.357 -11.406 3.65 1 98.81 232 GLU A CA 1
ATOM 1691 C C . GLU A 1 232 ? 1.23 -11.625 4.652 1 98.81 232 GLU A C 1
ATOM 1693 O O . GLU A 1 232 ? 0.567 -12.664 4.629 1 98.81 232 GLU A O 1
ATOM 1698 N N . LEU A 1 233 ? 1.036 -10.664 5.445 1 98.88 233 LEU A N 1
ATOM 1699 C CA . LEU A 1 233 ? 0.056 -10.789 6.52 1 98.88 233 LEU A CA 1
ATOM 1700 C C . LEU A 1 233 ? -1.364 -10.703 5.969 1 98.88 233 LEU A C 1
ATOM 1702 O O . LEU A 1 233 ? -2.264 -11.398 6.449 1 98.88 233 LEU A O 1
ATOM 1706 N N . LEU A 1 234 ? -1.596 -9.922 4.957 1 98.88 234 LEU A N 1
ATOM 1707 C CA . LEU A 1 234 ? -2.922 -9.68 4.402 1 98.88 234 LEU A CA 1
ATOM 1708 C C . LEU A 1 234 ? -3.348 -10.828 3.49 1 98.88 234 LEU A C 1
ATOM 1710 O O . LEU A 1 234 ? -4.531 -11.164 3.422 1 98.88 234 LEU A O 1
ATOM 1714 N N . ALA A 1 235 ? -2.4 -11.43 2.773 1 98.81 235 ALA A N 1
ATOM 1715 C CA . ALA A 1 235 ? -2.74 -12.445 1.78 1 98.81 235 ALA A CA 1
ATOM 1716 C C . ALA A 1 235 ? -2.281 -13.828 2.232 1 98.81 235 ALA A C 1
ATOM 1718 O O . ALA A 1 235 ? -2.369 -14.797 1.475 1 98.81 235 ALA A O 1
ATOM 1719 N N . GLY A 1 236 ? -1.741 -13.938 3.438 1 98.5 236 GLY A N 1
ATOM 1720 C CA . GLY A 1 236 ? -1.325 -15.203 4.016 1 98.5 236 GLY A CA 1
ATOM 1721 C C . GLY A 1 236 ? -2.23 -15.672 5.141 1 98.5 236 GLY A C 1
ATOM 1722 O O . GLY A 1 236 ? -3.248 -16.328 4.895 1 98.5 236 GLY A O 1
ATOM 1723 N N . PRO A 1 237 ? -1.892 -15.234 6.383 1 98.62 237 PRO A N 1
ATOM 1724 C CA . PRO A 1 237 ? -2.701 -15.719 7.504 1 98.62 237 PRO A CA 1
ATOM 1725 C C . PRO A 1 237 ? -4.148 -15.234 7.441 1 98.62 237 PRO A C 1
ATOM 1727 O O . PRO A 1 237 ? -5.059 -15.922 7.902 1 98.62 237 PRO A O 1
ATOM 1730 N N . LEU A 1 238 ? -4.422 -14.109 6.863 1 98.69 238 LEU A N 1
ATOM 1731 C CA . LEU A 1 238 ? -5.762 -13.539 6.836 1 98.69 238 LEU A CA 1
ATOM 1732 C C . LEU A 1 238 ? -6.695 -14.375 5.969 1 98.69 238 LEU A C 1
ATOM 1734 O O . LEU A 1 238 ? -7.914 -14.344 6.156 1 98.69 238 LEU A O 1
ATOM 1738 N N . VAL A 1 239 ? -6.152 -15.148 5.031 1 98.69 239 VAL A N 1
ATOM 1739 C CA . VAL A 1 239 ? -7.004 -15.859 4.082 1 98.69 239 VAL A CA 1
ATOM 1740 C C . VAL A 1 239 ? -6.809 -17.359 4.234 1 98.69 239 VAL A C 1
ATOM 1742 O O . VAL A 1 239 ? -7.234 -18.141 3.379 1 98.69 239 VAL A O 1
ATOM 1745 N N . GLY A 1 240 ? -6.062 -17.797 5.219 1 98.25 240 GLY A N 1
ATOM 1746 C CA . GLY A 1 240 ? -5.914 -19.203 5.535 1 98.25 240 GLY A CA 1
ATOM 1747 C C . GLY A 1 240 ? -4.805 -19.891 4.75 1 98.25 240 GLY A C 1
ATOM 1748 O O . GLY A 1 240 ? -4.762 -21.109 4.656 1 98.25 240 GLY A O 1
ATOM 1749 N N . ALA A 1 241 ? -3.922 -19.156 4.16 1 98.56 241 ALA A N 1
ATOM 1750 C CA . ALA A 1 241 ? -2.807 -19.703 3.396 1 98.56 241 ALA A CA 1
ATOM 1751 C C . ALA A 1 241 ? -1.671 -20.141 4.316 1 98.56 241 ALA A C 1
ATOM 1753 O O . ALA A 1 241 ? -1.673 -19.828 5.508 1 98.56 241 ALA A O 1
ATOM 1754 N N . ALA A 1 242 ? -0.771 -20.859 3.758 1 98.38 242 ALA A N 1
ATOM 1755 C CA . ALA A 1 242 ? 0.384 -21.312 4.527 1 98.38 242 ALA A CA 1
ATOM 1756 C C . ALA A 1 242 ? 1.267 -20.141 4.938 1 98.38 242 ALA A C 1
ATOM 1758 O O . ALA A 1 242 ? 1.479 -19.203 4.156 1 98.38 242 ALA A O 1
ATOM 1759 N N . VAL A 1 243 ? 1.799 -20.219 6.191 1 97.62 243 VAL A N 1
ATOM 1760 C CA . VAL A 1 243 ? 2.658 -19.125 6.648 1 97.62 243 VAL A CA 1
ATOM 1761 C C . VAL A 1 243 ? 4.094 -19.641 6.797 1 97.62 243 VAL A C 1
ATOM 1763 O O . VAL A 1 243 ? 4.996 -18.859 7.133 1 97.62 243 VAL A O 1
ATOM 1766 N N . THR A 1 244 ? 4.324 -20.875 6.602 1 96.38 244 THR A N 1
ATOM 1767 C CA . THR A 1 244 ? 5.637 -21.5 6.574 1 96.38 244 THR A CA 1
ATOM 1768 C C . THR A 1 244 ? 5.695 -22.594 5.508 1 96.38 244 THR A C 1
ATOM 1770 O O . THR A 1 244 ? 4.656 -23.094 5.074 1 96.38 244 THR A O 1
ATOM 1773 N N . ASP A 1 245 ? 6.926 -22.938 5.055 1 97.19 245 ASP A N 1
ATOM 1774 C CA . ASP A 1 245 ? 7.133 -24 4.078 1 97.19 245 ASP A CA 1
ATOM 1775 C C . ASP A 1 245 ? 6.094 -23.938 2.963 1 97.19 245 ASP A C 1
ATOM 1777 O O . ASP A 1 245 ? 5.441 -24.938 2.652 1 97.19 245 ASP A O 1
ATOM 1781 N N . LYS A 1 246 ? 5.926 -22.75 2.457 1 97.31 246 LYS A N 1
ATOM 1782 C CA . LYS A 1 246 ? 4.809 -22.438 1.572 1 97.31 246 LYS A CA 1
ATOM 1783 C C . LYS A 1 246 ? 4.895 -23.234 0.276 1 97.31 246 LYS A C 1
ATOM 1785 O O . LYS A 1 246 ? 3.873 -23.672 -0.262 1 97.31 246 LYS A O 1
ATOM 1790 N N . MET A 1 247 ? 6.102 -23.453 -0.18 1 95.19 247 MET A N 1
ATOM 1791 C CA . MET A 1 247 ? 6.27 -24.234 -1.397 1 95.19 247 MET A CA 1
ATOM 1792 C C . MET A 1 247 ? 5.77 -25.656 -1.194 1 95.19 247 MET A C 1
ATOM 1794 O O . MET A 1 247 ? 4.965 -26.156 -1.981 1 95.19 247 MET A O 1
ATOM 1798 N N . ALA A 1 248 ? 6.242 -26.281 -0.133 1 96.75 248 ALA A N 1
ATOM 1799 C CA . ALA A 1 248 ? 5.871 -27.672 0.153 1 96.75 248 ALA A CA 1
ATOM 1800 C C . ALA A 1 248 ? 4.391 -27.766 0.511 1 96.75 248 ALA A C 1
ATOM 1802 O O . ALA A 1 248 ? 3.732 -28.75 0.17 1 96.75 248 ALA A O 1
ATOM 1803 N N . ALA A 1 249 ? 3.885 -26.766 1.181 1 97.56 249 ALA A N 1
ATOM 1804 C CA . ALA A 1 249 ? 2.494 -26.781 1.631 1 97.56 249 ALA A CA 1
ATOM 1805 C C . ALA A 1 249 ? 1.535 -26.672 0.45 1 97.56 249 ALA A C 1
ATOM 1807 O O . ALA A 1 249 ? 0.377 -27.094 0.542 1 97.56 249 ALA A O 1
ATOM 1808 N N . LYS A 1 250 ? 1.99 -26.031 -0.658 1 96.94 250 LYS A N 1
ATOM 1809 C CA . LYS A 1 250 ? 1.181 -25.797 -1.852 1 96.94 250 LYS A CA 1
ATOM 1810 C C . LYS A 1 250 ? -0.127 -25.094 -1.501 1 96.94 250 LYS A C 1
ATOM 1812 O O . LYS A 1 250 ? -1.191 -25.469 -1.999 1 96.94 250 LYS A O 1
ATOM 1817 N N . ASN A 1 251 ? -0.09 -24.188 -0.575 1 98.19 251 ASN A N 1
ATOM 1818 C CA . ASN A 1 251 ? -1.218 -23.391 -0.095 1 98.19 251 ASN A CA 1
ATOM 1819 C C . ASN A 1 251 ? -0.888 -21.906 -0.07 1 98.19 251 ASN A C 1
ATOM 1821 O O . ASN A 1 251 ? -0.657 -21.328 0.997 1 98.19 251 ASN A O 1
ATOM 1825 N N . TRP A 1 252 ? -0.932 -21.297 -1.276 1 98.38 252 TRP A N 1
ATOM 1826 C CA . TRP A 1 252 ? -0.667 -19.875 -1.412 1 98.38 252 TRP A CA 1
ATOM 1827 C C . TRP A 1 252 ? -1.959 -19.062 -1.322 1 98.38 252 TRP A C 1
ATOM 1829 O O . TRP A 1 252 ? -3.051 -19.609 -1.48 1 98.38 252 TRP A O 1
ATOM 1839 N N . GLY A 1 253 ? -1.811 -17.766 -0.985 1 98.62 253 GLY A N 1
ATOM 1840 C CA . GLY A 1 253 ? -3.004 -16.969 -0.729 1 98.62 253 GLY A CA 1
ATOM 1841 C C . GLY A 1 253 ? -3.041 -15.68 -1.514 1 98.62 253 GLY A C 1
ATOM 1842 O O . GLY A 1 253 ? -2.01 -15.211 -2.006 1 98.62 253 GLY A O 1
ATOM 1843 N N . ASN A 1 254 ? -4.223 -15.148 -1.744 1 98.88 254 ASN A N 1
ATOM 1844 C CA . ASN A 1 254 ? -4.512 -13.867 -2.371 1 98.88 254 ASN A CA 1
ATOM 1845 C C . ASN A 1 254 ? -5.648 -13.133 -1.659 1 98.88 254 ASN A C 1
ATOM 1847 O O . ASN A 1 254 ? -6.48 -13.766 -1.003 1 98.88 254 ASN A O 1
ATOM 1851 N N . LEU A 1 255 ? -5.629 -11.867 -1.734 1 98.94 255 LEU A N 1
ATOM 1852 C CA . LEU A 1 255 ? -6.699 -11.023 -1.211 1 98.94 255 LEU A CA 1
ATOM 1853 C C . LEU A 1 255 ? -7.16 -10.016 -2.26 1 98.94 255 LEU A C 1
ATOM 1855 O O . LEU A 1 255 ? -6.336 -9.328 -2.873 1 98.94 255 LEU A O 1
ATOM 1859 N N . VAL A 1 256 ? -8.461 -9.969 -2.514 1 99 256 VAL A N 1
ATOM 1860 C CA . VAL A 1 256 ? -9.07 -9.016 -3.438 1 99 256 VAL A CA 1
ATOM 1861 C C . VAL A 1 256 ? -10.047 -8.109 -2.682 1 99 256 VAL A C 1
ATOM 1863 O O . VAL A 1 256 ? -10.938 -8.602 -1.982 1 99 256 VAL A O 1
ATOM 1866 N N . VAL A 1 257 ? -9.836 -6.836 -2.791 1 98.94 257 VAL A N 1
ATOM 1867 C CA . VAL A 1 257 ? -10.703 -5.84 -2.166 1 98.94 257 VAL A CA 1
ATOM 1868 C C . VAL A 1 257 ? -11.289 -4.922 -3.236 1 98.94 257 VAL A C 1
ATOM 1870 O O . VAL A 1 257 ? -10.57 -4.469 -4.133 1 98.94 257 VAL A O 1
ATOM 1873 N N . ALA A 1 258 ? -12.562 -4.688 -3.205 1 98.94 258 ALA A N 1
ATOM 1874 C CA . ALA A 1 258 ? -13.266 -3.738 -4.062 1 98.94 258 ALA A CA 1
ATOM 1875 C C . ALA A 1 258 ? -14.062 -2.738 -3.236 1 98.94 258 ALA A C 1
ATOM 1877 O O . ALA A 1 258 ? -14.797 -3.125 -2.326 1 98.94 258 ALA A O 1
ATOM 1878 N N . ILE A 1 259 ? -13.922 -1.484 -3.518 1 98.94 259 ILE A N 1
ATOM 1879 C CA . ILE A 1 259 ? -14.578 -0.413 -2.779 1 98.94 259 ILE A CA 1
ATOM 1880 C C . ILE A 1 259 ? -15.312 0.507 -3.75 1 98.94 259 ILE A C 1
ATOM 1882 O O . ILE A 1 259 ? -14.742 0.959 -4.742 1 98.94 259 ILE A O 1
ATOM 1886 N N . ASP A 1 260 ? -16.547 0.763 -3.48 1 98.81 260 ASP A N 1
ATOM 1887 C CA . ASP A 1 260 ? -17.312 1.756 -4.234 1 98.81 260 ASP A CA 1
ATOM 1888 C C . ASP A 1 260 ? -16.953 3.172 -3.791 1 98.81 260 ASP A C 1
ATOM 1890 O O . ASP A 1 260 ? -17.188 3.545 -2.639 1 98.81 260 ASP A O 1
ATOM 1894 N N . PRO A 1 261 ? -16.375 3.982 -4.68 1 98.44 261 PRO A N 1
ATOM 1895 C CA . PRO A 1 261 ? -16.016 5.344 -4.281 1 98.44 261 PRO A CA 1
ATOM 1896 C C . PRO A 1 261 ? -17.203 6.145 -3.758 1 98.44 261 PRO A C 1
ATOM 1898 O O . PRO A 1 261 ? -17.031 7.109 -3.012 1 98.44 261 PRO A O 1
ATOM 1901 N N . LYS A 1 262 ? -18.375 5.742 -4.07 1 97.75 262 LYS A N 1
ATOM 1902 C CA . LYS A 1 262 ? -19.578 6.43 -3.621 1 97.75 262 LYS A CA 1
ATOM 1903 C C . LYS A 1 262 ? -19.719 6.375 -2.102 1 97.75 262 LYS A C 1
ATOM 1905 O O . LYS A 1 262 ? -20.453 7.156 -1.51 1 97.75 262 LYS A O 1
ATOM 1910 N N . LEU A 1 263 ? -19.047 5.449 -1.496 1 98.38 263 LEU A N 1
ATOM 1911 C CA . LEU A 1 263 ? -19.062 5.355 -0.04 1 98.38 263 LEU A CA 1
ATOM 1912 C C . LEU A 1 263 ? -18.625 6.664 0.596 1 98.38 263 LEU A C 1
ATOM 1914 O O . LEU A 1 263 ? -18.953 6.953 1.746 1 98.38 263 LEU A O 1
ATOM 1918 N N . LEU A 1 264 ? -17.812 7.461 -0.164 1 98.19 264 LEU A N 1
ATOM 1919 C CA . LEU A 1 264 ? -17.281 8.672 0.442 1 98.19 264 LEU A CA 1
ATOM 1920 C C . LEU A 1 264 ? -17.953 9.914 -0.144 1 98.19 264 LEU A C 1
ATOM 1922 O O . LEU A 1 264 ? -17.547 11.039 0.141 1 98.19 264 LEU A O 1
ATOM 1926 N N . GLY A 1 265 ? -18.969 9.75 -0.955 1 94.94 265 GLY A N 1
ATOM 1927 C CA . GLY A 1 265 ? -19.922 10.773 -1.356 1 94.94 265 GLY A CA 1
ATOM 1928 C C . GLY A 1 265 ? -19.359 11.727 -2.396 1 94.94 265 GLY A C 1
ATOM 1929 O O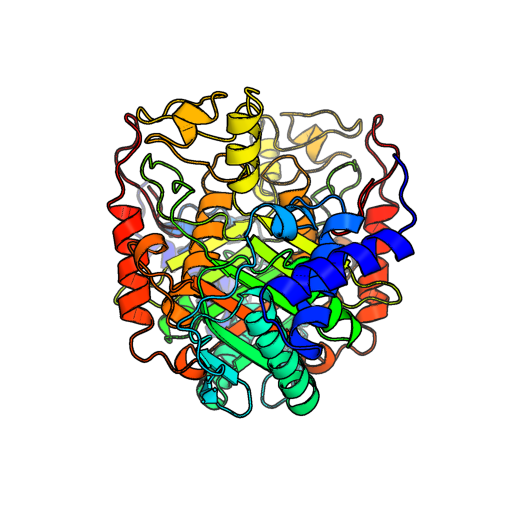 . GLY A 1 265 ? -19.859 12.844 -2.543 1 94.94 265 GLY A O 1
ATOM 1930 N N . GLN A 1 266 ? -18.312 11.336 -3.066 1 91.12 266 GLN A N 1
ATOM 1931 C CA . GLN A 1 266 ? -17.734 12.219 -4.078 1 91.12 266 GLN A CA 1
ATOM 1932 C C . GLN A 1 266 ? -18.25 11.859 -5.473 1 91.12 266 GLN A C 1
ATOM 1934 O O . GLN A 1 266 ? -17.703 10.977 -6.133 1 91.12 266 GLN A O 1
ATOM 1939 N N . ASP A 1 267 ? -19.109 12.555 -5.949 1 92.44 267 ASP A N 1
ATOM 1940 C CA . ASP A 1 267 ? -19.75 12.281 -7.23 1 92.44 267 ASP A CA 1
ATOM 1941 C C . ASP A 1 267 ? -18.781 12.492 -8.391 1 92.44 267 ASP A C 1
ATOM 1943 O O . ASP A 1 267 ? -18.938 11.883 -9.453 1 92.44 267 ASP A O 1
ATOM 1947 N N . GLU A 1 268 ? -17.859 13.328 -8.172 1 95.75 268 GLU A N 1
ATOM 1948 C CA . GLU A 1 268 ? -16.938 13.672 -9.25 1 95.75 268 GLU A CA 1
ATOM 1949 C C . GLU A 1 268 ? -15.586 12.984 -9.055 1 95.75 268 GLU A C 1
ATOM 1951 O O . GLU A 1 268 ? -14.562 13.492 -9.508 1 95.75 268 GLU A O 1
ATOM 1956 N N . PHE A 1 269 ? -15.617 11.883 -8.336 1 98.06 269 PHE A N 1
ATOM 1957 C CA . PHE A 1 269 ? -14.359 11.219 -8.016 1 98.06 269 PHE A CA 1
ATOM 1958 C C . PHE A 1 269 ? -13.562 10.922 -9.281 1 98.06 269 PHE A C 1
ATOM 1960 O O . PHE A 1 269 ? -12.398 11.305 -9.383 1 98.06 269 PHE A O 1
ATOM 1967 N N . GLU A 1 270 ? -14.164 10.281 -10.273 1 98.44 270 GLU A N 1
ATOM 1968 C CA . GLU A 1 270 ? -13.445 9.844 -11.461 1 98.44 270 GLU A CA 1
ATOM 1969 C C . GLU A 1 270 ? -12.875 11.031 -12.234 1 98.44 270 GLU A C 1
ATOM 1971 O O . GLU A 1 270 ? -11.75 10.969 -12.734 1 98.44 270 GLU A O 1
ATOM 1976 N N . ARG A 1 271 ? -13.648 12.078 -12.336 1 98.31 271 ARG A N 1
ATOM 1977 C CA . ARG A 1 271 ? -13.172 13.281 -13 1 98.31 271 ARG A CA 1
ATOM 1978 C C . ARG A 1 271 ? -11.984 13.891 -12.258 1 98.31 271 ARG A C 1
ATOM 1980 O O . ARG A 1 271 ? -10.992 14.289 -12.875 1 98.31 271 ARG A O 1
ATOM 1987 N N . ARG A 1 272 ? -12.086 14 -11 1 98.44 272 ARG A N 1
ATOM 1988 C CA . ARG A 1 272 ? -11.031 14.586 -10.188 1 98.44 272 ARG A CA 1
ATOM 1989 C C . ARG A 1 272 ? -9.789 13.695 -10.164 1 98.44 272 ARG A C 1
ATOM 1991 O O . ARG A 1 272 ? -8.664 14.188 -10.148 1 98.44 272 ARG A O 1
ATOM 1998 N N . ALA A 1 273 ? -10.047 12.375 -10.156 1 98.62 273 ALA A N 1
ATOM 1999 C CA . ALA A 1 273 ? -8.922 11.453 -10.289 1 98.62 273 ALA A CA 1
ATOM 2000 C C . ALA A 1 273 ? -8.18 11.68 -11.602 1 98.62 273 ALA A C 1
ATOM 2002 O O . ALA A 1 273 ? -6.949 11.672 -11.641 1 98.62 273 ALA A O 1
ATOM 2003 N N . LYS A 1 274 ? -8.891 11.891 -12.625 1 98.56 274 LYS A N 1
ATOM 2004 C CA . LYS A 1 274 ? -8.289 12.18 -13.922 1 98.56 274 LYS A CA 1
ATOM 2005 C C . LYS A 1 274 ? -7.48 13.469 -13.875 1 98.56 274 LYS A C 1
ATOM 2007 O O . LYS A 1 274 ? -6.426 13.57 -14.508 1 98.56 274 LYS A O 1
ATOM 2012 N N . MET A 1 275 ? -7.988 14.461 -13.195 1 98.38 275 MET A N 1
ATOM 2013 C CA . MET A 1 275 ? -7.246 15.711 -13.055 1 98.38 275 MET A CA 1
ATOM 2014 C C . MET A 1 275 ? -5.867 15.461 -12.445 1 98.38 275 MET A C 1
ATOM 2016 O O . MET A 1 275 ? -4.871 16.016 -12.906 1 98.38 275 MET A O 1
ATOM 2020 N N . VAL A 1 276 ? -5.844 14.602 -11.438 1 98.56 276 VAL A N 1
ATOM 2021 C CA . VAL A 1 276 ? -4.578 14.281 -10.789 1 98.56 276 VAL A CA 1
ATOM 2022 C C . VAL A 1 276 ? -3.645 13.602 -11.789 1 98.56 276 VAL A C 1
ATOM 2024 O O . VAL A 1 276 ? -2.479 13.977 -11.914 1 98.56 276 VAL A O 1
ATOM 2027 N N . THR A 1 277 ? -4.141 12.57 -12.5 1 98.25 277 THR A N 1
ATOM 2028 C CA . THR A 1 277 ? -3.297 11.82 -13.422 1 98.25 277 THR A CA 1
ATOM 2029 C C . THR A 1 277 ? -2.85 12.703 -14.586 1 98.25 277 THR A C 1
ATOM 2031 O O . THR A 1 277 ? -1.728 12.57 -15.078 1 98.25 277 THR A O 1
ATOM 2034 N N . ASP A 1 278 ? -3.709 13.602 -15.016 1 98.25 278 ASP A N 1
ATOM 2035 C CA . ASP A 1 278 ? -3.336 14.555 -16.062 1 98.25 278 ASP A CA 1
ATOM 2036 C C . ASP A 1 278 ? -2.203 15.461 -15.594 1 98.25 278 ASP A C 1
ATOM 2038 O O . ASP A 1 278 ? -1.289 15.773 -16.359 1 98.25 278 ASP A O 1
ATOM 2042 N N . ARG A 1 279 ? -2.283 15.914 -14.391 1 98.5 279 ARG A N 1
ATOM 2043 C CA . ARG A 1 279 ? -1.226 16.766 -13.844 1 98.5 279 ARG A CA 1
ATOM 2044 C C . ARG A 1 279 ? 0.107 16.016 -13.812 1 98.5 279 ARG A C 1
ATOM 2046 O O . ARG A 1 279 ? 1.15 16.594 -14.125 1 98.5 279 ARG A O 1
ATOM 2053 N N . VAL A 1 280 ? 0.073 14.766 -13.438 1 98.44 280 VAL A N 1
ATOM 2054 C CA . VAL A 1 280 ? 1.296 13.969 -13.414 1 98.44 280 VAL A CA 1
ATOM 2055 C C . VAL A 1 280 ? 1.87 13.867 -14.828 1 98.44 280 VAL A C 1
ATOM 2057 O O . VAL A 1 280 ? 3.061 14.109 -15.039 1 98.44 280 VAL A O 1
ATOM 2060 N N . LYS A 1 281 ? 1.08 13.547 -15.758 1 97.44 281 LYS A N 1
ATOM 2061 C CA . LYS A 1 281 ? 1.52 13.336 -17.125 1 97.44 281 LYS A CA 1
ATOM 2062 C C . LYS A 1 281 ? 2.055 14.625 -17.734 1 97.44 281 LYS A C 1
ATOM 2064 O O . LYS A 1 281 ? 2.959 14.594 -18.578 1 97.44 281 LYS A O 1
ATOM 2069 N N . ALA A 1 282 ? 1.564 15.719 -17.297 1 97.62 282 ALA A N 1
ATOM 2070 C CA . ALA A 1 282 ? 1.914 17.016 -17.875 1 97.62 282 ALA A CA 1
ATOM 2071 C C . ALA A 1 282 ? 3.031 17.688 -17.078 1 97.62 282 ALA A C 1
ATOM 2073 O O . ALA A 1 282 ? 3.482 18.781 -17.438 1 97.62 282 ALA A O 1
ATOM 2074 N N . ALA A 1 283 ? 3.445 17.141 -16.016 1 98.12 283 ALA A N 1
ATOM 2075 C CA . ALA A 1 283 ? 4.445 17.75 -15.141 1 98.12 283 ALA A CA 1
ATOM 2076 C C . ALA A 1 283 ? 5.719 18.078 -15.914 1 98.12 283 ALA A C 1
ATOM 2078 O O . ALA A 1 283 ? 6.086 17.359 -16.844 1 98.12 283 ALA A O 1
ATOM 2079 N N . LYS A 1 284 ? 6.395 19.172 -15.469 1 97.94 284 LYS A N 1
ATOM 2080 C CA . LYS A 1 284 ? 7.699 19.469 -16.047 1 97.94 284 LYS A CA 1
ATOM 2081 C C . LYS A 1 284 ? 8.656 18.297 -15.891 1 97.94 284 LYS A C 1
ATOM 2083 O O . LYS A 1 284 ? 8.875 17.812 -14.781 1 97.94 284 LYS A O 1
ATOM 2088 N N . ARG A 1 285 ? 9.273 17.891 -16.953 1 97.81 285 ARG A N 1
ATOM 2089 C CA . ARG A 1 285 ? 10.039 16.656 -17 1 97.81 285 ARG A CA 1
ATOM 2090 C C . ARG A 1 285 ? 11.516 16.906 -16.734 1 97.81 285 ARG A C 1
ATOM 2092 O O . ARG A 1 285 ? 12.008 18.016 -16.953 1 97.81 285 ARG A O 1
ATOM 2099 N N . GLN A 1 286 ? 12.102 15.836 -16.344 1 95.88 286 GLN A N 1
ATOM 2100 C CA . GLN A 1 286 ? 13.562 15.797 -16.344 1 95.88 286 GLN A CA 1
ATOM 2101 C C . GLN A 1 286 ? 14.109 15.852 -17.766 1 95.88 286 GLN A C 1
ATOM 2103 O O . GLN A 1 286 ? 13.438 15.438 -18.719 1 95.88 286 GLN A O 1
ATOM 2108 N N . PRO A 1 287 ? 15.336 16.469 -18 1 91.25 287 PRO A N 1
ATOM 2109 C CA . PRO A 1 287 ? 15.875 16.688 -19.344 1 91.25 287 PRO A CA 1
ATOM 2110 C C . PRO A 1 287 ? 15.898 15.406 -20.172 1 91.25 287 PRO A C 1
ATOM 2112 O O . PRO A 1 287 ? 15.617 15.438 -21.375 1 91.25 287 PRO A O 1
ATOM 2115 N N . ASP A 1 288 ? 16.203 14.25 -19.625 1 90.31 288 ASP A N 1
ATOM 2116 C CA . ASP A 1 288 ? 16.375 13.023 -20.391 1 90.31 288 ASP A CA 1
ATOM 2117 C C . ASP A 1 288 ? 15.109 12.172 -20.359 1 90.31 288 ASP A C 1
ATOM 2119 O O . ASP A 1 288 ? 15.148 10.984 -20.688 1 90.31 288 ASP A O 1
ATOM 2123 N N . VAL A 1 289 ? 13.961 12.812 -20.109 1 94.56 289 VAL A N 1
ATOM 2124 C CA . VAL A 1 289 ? 12.703 12.078 -20.031 1 94.56 289 VAL A CA 1
ATOM 2125 C C . VAL A 1 289 ? 11.742 12.586 -21.109 1 94.56 289 VAL A C 1
ATOM 2127 O O . VAL A 1 289 ? 11.367 13.758 -21.094 1 94.56 289 VAL A O 1
ATOM 2130 N N . ASP A 1 290 ? 11.305 11.758 -22.031 1 94.88 290 ASP A N 1
ATOM 2131 C CA . ASP A 1 290 ? 10.453 12.148 -23.141 1 94.88 290 ASP A CA 1
ATOM 2132 C C . ASP A 1 290 ? 8.984 12.195 -22.719 1 94.88 290 ASP A C 1
ATOM 2134 O O . ASP A 1 290 ? 8.219 13.039 -23.203 1 94.88 290 ASP A O 1
ATOM 2138 N N . GLU A 1 291 ? 8.633 11.242 -21.875 1 95.94 291 GLU A N 1
ATOM 2139 C CA . GLU A 1 291 ? 7.242 11.117 -21.438 1 95.94 291 GLU A CA 1
ATOM 2140 C C . GLU A 1 291 ? 7.16 10.508 -20.031 1 95.94 291 GLU A C 1
ATOM 2142 O O . GLU A 1 291 ? 7.938 9.617 -19.703 1 95.94 291 GLU A O 1
ATOM 2147 N N . ILE A 1 292 ? 6.305 11.062 -19.25 1 96.31 292 ILE A N 1
ATOM 2148 C CA . ILE A 1 292 ? 6.008 10.445 -17.969 1 96.31 292 ILE A CA 1
ATOM 2149 C C . ILE A 1 292 ? 4.887 9.422 -18.125 1 96.31 292 ILE A C 1
ATOM 2151 O O . ILE A 1 292 ? 3.814 9.742 -18.656 1 96.31 292 ILE A O 1
ATOM 2155 N N . LEU A 1 293 ? 5.145 8.242 -17.703 1 94 293 LEU A N 1
ATOM 2156 C CA . LEU A 1 293 ? 4.172 7.156 -17.812 1 94 293 LEU A CA 1
ATOM 2157 C C . LEU A 1 293 ? 3.488 6.91 -16.469 1 94 293 LEU A C 1
ATOM 2159 O O . LEU A 1 293 ? 4.141 6.906 -15.43 1 94 293 LEU A O 1
ATOM 2163 N N . LEU A 1 294 ? 2.184 6.789 -16.547 1 95.94 294 LEU A N 1
ATOM 2164 C CA . LEU A 1 294 ? 1.437 6.352 -15.367 1 95.94 294 LEU A CA 1
ATOM 2165 C C . LEU A 1 294 ? 1.616 4.855 -15.133 1 95.94 294 LEU A C 1
ATOM 2167 O O . LEU A 1 294 ? 1.959 4.117 -16.062 1 95.94 294 LEU A O 1
ATOM 2171 N N . PRO A 1 295 ? 1.377 4.48 -13.836 1 93.88 295 PRO A N 1
ATOM 2172 C CA . PRO A 1 295 ? 1.371 3.031 -13.625 1 93.88 295 PRO A CA 1
ATOM 2173 C C . PRO A 1 295 ? 0.448 2.301 -14.594 1 93.88 295 PRO A C 1
ATOM 2175 O O . PRO A 1 295 ? -0.677 2.746 -14.836 1 93.88 295 PRO A O 1
ATOM 2178 N N . GLY A 1 296 ? 0.937 1.225 -15.094 1 87.81 296 GLY A N 1
ATOM 2179 C CA . GLY A 1 296 ? 0.146 0.449 -16.031 1 87.81 296 GLY A CA 1
ATOM 2180 C C . GLY A 1 296 ? 0.428 0.803 -17.484 1 87.81 296 GLY A C 1
ATOM 2181 O O . GLY A 1 296 ? 0.067 0.053 -18.391 1 87.81 296 GLY A O 1
ATOM 2182 N N . GLU A 1 297 ? 1.05 2.01 -17.609 1 85.25 297 GLU A N 1
ATOM 2183 C CA . GLU A 1 297 ? 1.433 2.398 -18.969 1 85.25 297 GLU A CA 1
ATOM 2184 C C . GLU A 1 297 ? 2.832 1.897 -19.312 1 85.25 297 GLU A C 1
ATOM 2186 O O . GLU A 1 297 ? 3.689 1.788 -18.422 1 85.25 297 GLU A O 1
ATOM 2191 N N . ARG A 1 298 ? 3.02 1.18 -20.25 1 68.62 298 ARG A N 1
ATOM 2192 C CA . ARG A 1 298 ? 4.344 0.728 -20.656 1 68.62 298 ARG A CA 1
ATOM 2193 C C . ARG A 1 298 ? 4.914 1.617 -21.75 1 68.62 298 ARG A C 1
ATOM 2195 O O . ARG A 1 298 ? 4.168 2.158 -22.578 1 68.62 298 ARG A O 1
ATOM 2202 N N . GLY A 1 299 ? 6.129 2.246 -21.516 1 46.22 299 GLY A N 1
ATOM 2203 C CA . GLY A 1 299 ? 6.824 2.934 -22.594 1 46.22 299 GLY A CA 1
ATOM 2204 C C . GLY A 1 299 ? 7.246 2.008 -23.719 1 46.22 299 GLY A C 1
ATOM 2205 O O . GLY A 1 299 ? 7.273 0.787 -23.547 1 46.22 299 GLY A O 1
ATOM 2206 N N . VAL B 1 1 ? 19.531 16.891 27.719 1 51.75 1 VAL B N 1
ATOM 2207 C CA . VAL B 1 1 ? 18.859 16.875 29.016 1 51.75 1 VAL B CA 1
ATOM 2208 C C . VAL B 1 1 ? 17.766 15.805 29.016 1 51.75 1 VAL B C 1
ATOM 2210 O O . VAL B 1 1 ? 16.969 15.719 28.094 1 51.75 1 VAL B O 1
ATOM 2213 N N . SER B 1 2 ? 17.859 14.836 29.797 1 68.12 2 SER B N 1
ATOM 2214 C CA . SER B 1 2 ? 16.828 13.812 29.984 1 68.1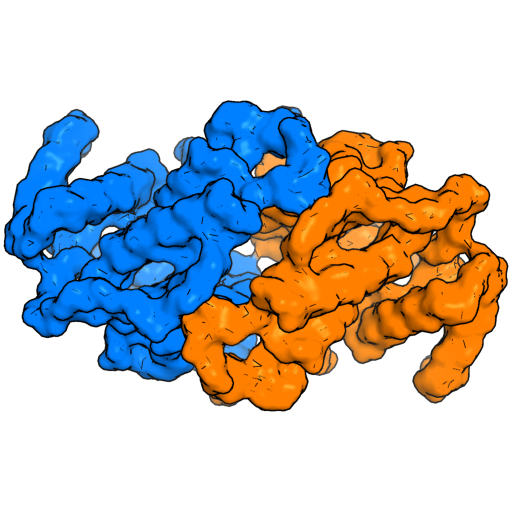2 2 SER B CA 1
ATOM 2215 C C . SER B 1 2 ? 15.664 14.359 30.812 1 68.12 2 SER B C 1
ATOM 2217 O O . SER B 1 2 ? 15.852 14.812 31.938 1 68.12 2 SER B O 1
ATOM 2219 N N . VAL B 1 3 ? 14.648 14.727 30.281 1 74.44 3 VAL B N 1
ATOM 2220 C CA . VAL B 1 3 ? 13.43 15.164 30.953 1 74.44 3 VAL B CA 1
ATOM 2221 C C . VAL B 1 3 ? 12.5 13.969 31.156 1 74.44 3 VAL B C 1
ATOM 2223 O O . VAL B 1 3 ? 12.281 13.18 30.234 1 74.44 3 VAL B O 1
ATOM 2226 N N . PRO B 1 4 ? 12.078 13.789 32.406 1 85.44 4 PRO B N 1
ATOM 2227 C CA . PRO B 1 4 ? 11.078 12.734 32.625 1 85.44 4 PRO B CA 1
ATOM 2228 C C . PRO B 1 4 ? 9.867 12.883 31.703 1 85.44 4 PRO B C 1
ATOM 2230 O O . PRO B 1 4 ? 9.438 14.008 31.422 1 85.44 4 PRO B O 1
ATOM 2233 N N . ILE B 1 5 ? 9.43 11.812 31.156 1 84.56 5 ILE B N 1
ATOM 2234 C CA . ILE B 1 5 ? 8.305 11.781 30.234 1 84.56 5 ILE B CA 1
ATOM 2235 C C . ILE B 1 5 ? 7.109 12.516 30.859 1 84.56 5 ILE B C 1
ATOM 2237 O O . ILE B 1 5 ? 6.379 13.219 30.156 1 84.56 5 ILE B O 1
ATOM 2241 N N . THR B 1 6 ? 6.918 12.445 32.125 1 86.5 6 THR B N 1
ATOM 2242 C CA . THR B 1 6 ? 5.793 13.078 32.812 1 86.5 6 THR B CA 1
ATOM 2243 C C . THR B 1 6 ? 5.906 14.594 32.75 1 86.5 6 THR B C 1
ATOM 2245 O O . THR B 1 6 ? 4.914 15.289 32.5 1 86.5 6 THR B O 1
ATOM 2248 N N . GLU B 1 7 ? 6.984 15.086 33 1 87.12 7 GLU B N 1
ATOM 2249 C CA . GLU B 1 7 ? 7.207 16.531 32.938 1 87.12 7 GLU B CA 1
ATOM 2250 C C . GLU B 1 7 ? 7.043 17.047 31.516 1 87.12 7 GLU B C 1
ATOM 2252 O O . GLU B 1 7 ? 6.422 18.094 31.297 1 87.12 7 GLU B O 1
ATOM 2257 N N . LEU B 1 8 ? 7.594 16.328 30.641 1 86.31 8 LEU B N 1
ATOM 2258 C CA . LEU B 1 8 ? 7.465 16.703 29.234 1 86.31 8 LEU B CA 1
ATOM 2259 C C . LEU B 1 8 ? 6 16.75 28.812 1 86.31 8 LEU B C 1
ATOM 2261 O O . LEU B 1 8 ? 5.574 17.672 28.125 1 86.31 8 LEU B O 1
ATOM 2265 N N . THR B 1 9 ? 5.273 15.766 29.219 1 89.62 9 THR B N 1
ATOM 2266 C CA . THR B 1 9 ? 3.859 15.656 28.891 1 89.62 9 THR B CA 1
ATOM 2267 C C . THR B 1 9 ? 3.088 16.859 29.422 1 89.62 9 THR B C 1
ATOM 2269 O O . THR B 1 9 ? 2.289 17.453 28.703 1 89.62 9 THR B O 1
ATOM 2272 N N . GLU B 1 10 ? 3.367 17.203 30.609 1 91.19 10 GLU B N 1
ATOM 2273 C CA . GLU B 1 10 ? 2.641 18.312 31.219 1 91.19 10 GLU B CA 1
ATOM 2274 C C . GLU B 1 10 ? 3.025 19.641 30.578 1 91.19 10 GLU B C 1
ATOM 2276 O O . GLU B 1 10 ? 2.182 20.516 30.406 1 91.19 10 GLU B O 1
ATOM 2281 N N . THR B 1 11 ? 4.25 19.828 30.344 1 90.19 11 THR B N 1
ATOM 2282 C CA . THR B 1 11 ? 4.707 21.031 29.672 1 90.19 11 THR B CA 1
ATOM 2283 C C . THR B 1 11 ? 4.055 21.172 28.297 1 90.19 11 THR B C 1
ATOM 2285 O O . THR B 1 11 ? 3.584 22.25 27.922 1 90.19 11 THR B O 1
ATOM 2288 N N . CYS B 1 12 ? 4.031 20.047 27.609 1 90.44 12 CYS B N 1
ATOM 2289 C CA . CYS B 1 12 ? 3.414 20.047 26.297 1 90.44 12 CYS B CA 1
ATOM 2290 C C . CYS B 1 12 ? 1.919 20.344 26.391 1 90.44 12 CYS B C 1
ATOM 2292 O O . CYS B 1 12 ? 1.376 21.109 25.594 1 90.44 12 CYS B O 1
ATOM 2294 N N . ARG B 1 13 ? 1.294 19.75 27.312 1 93.19 13 ARG B N 1
ATOM 2295 C CA . ARG B 1 13 ? -0.134 19.953 27.531 1 93.19 13 ARG B CA 1
ATOM 2296 C C . ARG B 1 13 ? -0.441 21.438 27.734 1 93.19 13 ARG B C 1
ATOM 2298 O O . ARG B 1 13 ? -1.362 21.984 27.125 1 93.19 13 ARG B O 1
ATOM 2305 N N . ARG B 1 14 ? 0.31 22.078 28.562 1 92 14 ARG B N 1
ATOM 2306 C CA . ARG B 1 14 ? 0.121 23.5 28.859 1 92 14 ARG B CA 1
ATOM 2307 C C . ARG B 1 14 ? 0.346 24.344 27.609 1 92 14 ARG B C 1
ATOM 2309 O O . ARG B 1 14 ? -0.402 25.297 27.359 1 92 14 ARG B O 1
ATOM 2316 N N . ALA B 1 15 ? 1.337 23.969 26.953 1 91.06 15 ALA B N 1
ATOM 2317 C CA . ALA B 1 15 ? 1.663 24.703 25.734 1 91.06 15 ALA B CA 1
ATOM 2318 C C . ALA B 1 15 ? 0.549 24.594 24.703 1 91.06 15 ALA B C 1
ATOM 2320 O O . ALA B 1 15 ? 0.17 25.578 24.078 1 91.06 15 ALA B O 1
ATOM 2321 N N . ILE B 1 16 ? -0.003 23.406 24.516 1 92.5 16 ILE B N 1
ATOM 2322 C CA . ILE B 1 16 ? -1.066 23.156 23.547 1 92.5 16 ILE B CA 1
ATOM 2323 C C . ILE B 1 16 ? -2.301 23.984 23.922 1 92.5 16 ILE B C 1
ATOM 2325 O O . ILE B 1 16 ? -2.963 24.547 23.047 1 92.5 16 ILE B O 1
ATOM 2329 N N . LYS B 1 17 ? -2.551 24.094 25.156 1 91.94 17 LYS B N 1
ATOM 2330 C CA . LYS B 1 17 ? -3.74 24.797 25.625 1 91.94 17 LYS B CA 1
ATOM 2331 C C . LYS B 1 17 ? -3.672 26.281 25.281 1 91.94 17 LYS B C 1
ATOM 2333 O O . LYS B 1 17 ? -4.703 26.922 25.078 1 91.94 17 LYS B O 1
ATOM 2338 N N . THR B 1 18 ? -2.5 26.781 25.156 1 91.38 18 THR B N 1
ATOM 2339 C CA . THR B 1 18 ? -2.336 28.203 24.844 1 91.38 18 THR B CA 1
ATOM 2340 C C . THR B 1 18 ? -2.82 28.5 23.422 1 91.38 18 THR B C 1
ATOM 2342 O O . THR B 1 18 ? -3.076 29.656 23.094 1 91.38 18 THR B O 1
ATOM 2345 N N . TYR B 1 19 ? -2.959 27.516 22.625 1 91.62 19 TYR B N 1
ATOM 2346 C CA . TYR B 1 19 ? -3.416 27.703 21.25 1 91.62 19 TYR B CA 1
ATOM 2347 C C . TYR B 1 19 ? -4.938 27.719 21.188 1 91.62 19 TYR B C 1
ATOM 2349 O O . TYR B 1 19 ? -5.516 27.906 20.109 1 91.62 19 TYR B O 1
ATOM 2357 N N . GLY B 1 20 ? -5.652 27.453 22.375 1 91.81 20 GLY B N 1
ATOM 2358 C CA . GLY B 1 20 ? -7.098 27.594 22.422 1 91.81 20 GLY B CA 1
ATOM 2359 C C . GLY B 1 20 ? -7.824 26.266 22.25 1 91.81 20 GLY B C 1
ATOM 2360 O O . GLY B 1 20 ? -9.047 26.25 22.094 1 91.81 20 GLY B O 1
ATOM 2361 N N . TYR B 1 21 ? -7.121 25.172 22.297 1 94.62 21 TYR B N 1
ATOM 2362 C CA . TYR B 1 21 ? -7.766 23.875 22.188 1 94.62 21 TYR B CA 1
ATOM 2363 C C . TYR B 1 21 ? -8.461 23.5 23.5 1 94.62 21 TYR B C 1
ATOM 2365 O O . TYR B 1 21 ? -7.988 23.859 24.578 1 94.62 21 TYR B O 1
ATOM 2373 N N . ASP B 1 22 ? -9.648 22.875 23.391 1 95.31 22 ASP B N 1
ATOM 2374 C CA . ASP B 1 22 ? -10.312 22.375 24.609 1 95.31 22 ASP B CA 1
ATOM 2375 C C . ASP B 1 22 ? -9.609 21.141 25.141 1 95.31 22 ASP B C 1
ATOM 2377 O O . ASP B 1 22 ? -8.586 20.719 24.609 1 95.31 22 ASP B O 1
ATOM 2381 N N . ASP B 1 23 ? -10.078 20.578 26.188 1 96.38 23 ASP B N 1
ATOM 2382 C CA . ASP B 1 23 ? -9.398 19.484 26.891 1 96.38 23 ASP B CA 1
ATOM 2383 C C . ASP B 1 23 ? -9.305 18.25 26.016 1 96.38 23 ASP B C 1
ATOM 2385 O O . ASP B 1 23 ? -8.273 17.562 26 1 96.38 23 ASP B O 1
ATOM 2389 N N . VAL B 1 24 ? -10.336 17.906 25.328 1 97.19 24 VAL B N 1
ATOM 2390 C CA . VAL B 1 24 ? -10.375 16.719 24.484 1 97.19 24 VAL B CA 1
ATOM 2391 C C . VAL B 1 24 ? -9.375 16.875 23.344 1 97.19 24 VAL B C 1
ATOM 2393 O O . VAL B 1 24 ? -8.555 15.977 23.094 1 97.19 24 VAL B O 1
ATOM 2396 N N . GLU B 1 25 ? -9.438 17.969 22.656 1 96.81 25 GLU B N 1
ATOM 2397 C CA . GLU B 1 25 ? -8.516 18.234 21.547 1 96.81 25 GLU B CA 1
ATOM 2398 C C . GLU B 1 25 ? -7.066 18.234 22.031 1 96.81 25 GLU B C 1
ATOM 2400 O O . GLU B 1 25 ? -6.18 17.703 21.375 1 96.81 25 GLU B O 1
ATOM 2405 N N . THR B 1 26 ? -6.891 18.875 23.188 1 96.19 26 THR B N 1
ATOM 2406 C CA . THR B 1 26 ? -5.555 18.938 23.766 1 96.19 26 THR B CA 1
ATOM 2407 C C . THR B 1 26 ? -4.996 17.547 24 1 96.19 26 THR B C 1
ATOM 2409 O O . THR B 1 26 ? -3.838 17.266 23.688 1 96.19 26 THR B O 1
ATOM 2412 N N . GLN B 1 27 ? -5.781 16.703 24.531 1 97.12 27 GLN B N 1
ATOM 2413 C CA . GLN B 1 27 ? -5.34 15.344 24.812 1 97.12 27 GLN B CA 1
ATOM 2414 C C . GLN B 1 27 ? -5.008 14.594 23.531 1 97.12 27 GLN B C 1
ATOM 2416 O O . GLN B 1 27 ? -4.02 13.859 23.469 1 97.12 27 GLN B O 1
ATOM 2421 N N . ILE B 1 28 ? -5.828 14.742 22.484 1 97.38 28 ILE B N 1
ATOM 2422 C CA . ILE B 1 28 ? -5.586 14.102 21.203 1 97.38 28 ILE B CA 1
ATOM 2423 C C . ILE B 1 28 ? -4.242 14.562 20.641 1 97.38 28 ILE B C 1
ATOM 2425 O O . ILE B 1 28 ? -3.4 13.734 20.281 1 97.38 28 ILE B O 1
ATOM 2429 N N . LEU B 1 29 ? -4.059 15.875 20.609 1 96.12 29 LEU B N 1
ATOM 2430 C CA . LEU B 1 29 ? -2.818 16.438 20.094 1 96.12 29 LEU B CA 1
ATOM 2431 C C . LEU B 1 29 ? -1.614 15.93 20.875 1 96.12 29 LEU B C 1
ATOM 2433 O O . LEU B 1 29 ? -0.598 15.555 20.281 1 96.12 29 LEU B O 1
ATOM 2437 N N . LEU B 1 30 ? -1.773 15.891 22.172 1 94.62 30 LEU B N 1
ATOM 2438 C CA . LEU B 1 30 ? -0.706 15.43 23.047 1 94.62 30 LEU B CA 1
ATOM 2439 C C . LEU B 1 30 ? -0.367 13.969 22.766 1 94.62 30 LEU B C 1
ATOM 2441 O O . LEU B 1 30 ? 0.806 13.617 22.625 1 94.62 30 LEU B O 1
ATOM 2445 N N . ASP B 1 31 ? -1.34 13.102 22.719 1 95.69 31 ASP B N 1
ATOM 2446 C CA . ASP B 1 31 ? -1.135 11.672 22.5 1 95.69 31 ASP B CA 1
ATOM 2447 C C . ASP B 1 31 ? -0.421 11.414 21.172 1 95.69 31 ASP B C 1
ATOM 2449 O O . ASP B 1 31 ? 0.52 10.625 21.109 1 95.69 31 ASP B O 1
ATOM 2453 N N . VAL B 1 32 ? -0.861 12.094 20.125 1 95.69 32 VAL B N 1
ATOM 2454 C CA . VAL B 1 32 ? -0.287 11.898 18.797 1 95.69 32 VAL B CA 1
ATOM 2455 C C . VAL B 1 32 ? 1.169 12.359 18.781 1 95.69 32 VAL B C 1
ATOM 2457 O O . VAL B 1 32 ? 2.051 11.648 18.297 1 95.69 32 VAL B O 1
ATOM 2460 N N . MET B 1 33 ? 1.436 13.484 19.328 1 92.75 33 MET B N 1
ATOM 2461 C CA . MET B 1 33 ? 2.785 14.039 19.312 1 92.75 33 MET B CA 1
ATOM 2462 C C . MET B 1 33 ? 3.721 13.227 20.203 1 92.75 33 MET B C 1
ATOM 2464 O O . MET B 1 33 ? 4.883 13.016 19.859 1 92.75 33 MET B O 1
ATOM 2468 N N . MET B 1 34 ? 3.195 12.75 21.359 1 91.38 34 MET B N 1
ATOM 2469 C CA . MET B 1 34 ? 4.016 11.914 22.234 1 91.38 34 MET B CA 1
ATOM 2470 C C . MET B 1 34 ? 4.328 10.578 21.578 1 91.38 34 MET B C 1
ATOM 2472 O O . MET B 1 34 ? 5.426 10.039 21.734 1 91.38 34 MET B O 1
ATOM 2476 N N . TYR B 1 35 ? 3.393 10.047 20.844 1 92.56 35 TYR B N 1
ATOM 2477 C CA . TYR B 1 35 ? 3.623 8.828 20.078 1 92.56 35 TYR B CA 1
ATOM 2478 C C . TYR B 1 35 ? 4.812 8.984 19.141 1 92.56 35 TYR B C 1
ATOM 2480 O O . TYR B 1 35 ? 5.707 8.141 19.109 1 92.56 35 TYR B O 1
ATOM 2488 N N . ALA B 1 36 ? 4.762 10.062 18.406 1 89 36 ALA B N 1
ATOM 2489 C CA . ALA B 1 36 ? 5.828 10.336 17.438 1 89 36 ALA B CA 1
ATOM 2490 C C . ALA B 1 36 ? 7.16 10.562 18.156 1 89 36 ALA B C 1
ATOM 2492 O O . ALA B 1 36 ? 8.188 10.023 17.734 1 89 36 ALA B O 1
ATOM 2493 N N . GLN B 1 37 ? 7.109 11.297 19.234 1 82.81 37 GLN B N 1
ATOM 2494 C CA . GLN B 1 37 ? 8.312 11.648 19.969 1 82.81 37 GLN B CA 1
ATOM 2495 C C . GLN B 1 37 ? 9.008 10.406 20.516 1 82.81 37 GLN B C 1
ATOM 2497 O O . GLN B 1 37 ? 10.227 10.266 20.406 1 82.81 37 GLN B O 1
ATOM 2502 N N . LEU B 1 38 ? 8.258 9.531 21.016 1 82.88 38 LEU B N 1
ATOM 2503 C CA . LEU B 1 38 ? 8.789 8.328 21.656 1 82.88 38 LEU B CA 1
ATOM 2504 C C . LEU B 1 38 ? 9.352 7.363 20.625 1 82.88 38 LEU B C 1
ATOM 2506 O O . LEU B 1 38 ? 10.102 6.445 20.969 1 82.88 38 LEU B O 1
ATOM 2510 N N . ARG B 1 39 ? 9.047 7.602 19.391 1 81.5 39 ARG B N 1
ATOM 2511 C CA . ARG B 1 39 ? 9.492 6.719 18.312 1 81.5 39 ARG B CA 1
ATOM 2512 C C . ARG B 1 39 ? 10.516 7.414 17.422 1 81.5 39 ARG B C 1
ATOM 2514 O O . ARG B 1 39 ? 10.938 6.859 16.406 1 81.5 39 ARG B O 1
ATOM 2521 N N . GLY B 1 40 ? 10.938 8.594 17.812 1 71.88 40 GLY B N 1
ATOM 2522 C CA . GLY B 1 40 ? 11.938 9.328 17.062 1 71.88 40 GLY B CA 1
ATOM 2523 C C . GLY B 1 40 ? 11.414 9.859 15.742 1 71.88 40 GLY B C 1
ATOM 2524 O O . GLY B 1 40 ? 12.188 10.055 14.797 1 71.88 40 GLY B O 1
ATOM 2525 N N . ASN B 1 41 ? 10.18 9.922 15.703 1 71.56 41 ASN B N 1
ATOM 2526 C CA . ASN B 1 41 ? 9.531 10.477 14.516 1 71.56 41 ASN B CA 1
ATOM 2527 C C . ASN B 1 41 ? 9.5 12 14.555 1 71.56 41 ASN B C 1
ATOM 2529 O O . ASN B 1 41 ? 9.328 12.594 15.617 1 71.56 41 ASN B O 1
ATOM 2533 N N . ASN B 1 42 ? 9.727 12.656 13.445 1 66.88 42 ASN B N 1
ATOM 2534 C CA . ASN B 1 42 ? 9.875 14.109 13.375 1 66.88 42 ASN B CA 1
ATOM 2535 C C . ASN B 1 42 ? 8.531 14.82 13.492 1 66.88 42 ASN B C 1
ATOM 2537 O O . ASN B 1 42 ? 8.445 16.031 13.289 1 66.88 42 ASN B O 1
ATOM 2541 N N . GLN B 1 43 ? 7.543 14.078 13.844 1 72.62 43 GLN B N 1
ATOM 2542 C CA . GLN B 1 43 ? 6.203 14.648 13.969 1 72.62 43 GLN B CA 1
ATOM 2543 C C . GLN B 1 43 ? 5.828 14.852 15.43 1 72.62 43 GLN B C 1
ATOM 2545 O O . GLN B 1 43 ? 4.648 14.82 15.781 1 72.62 43 GLN B O 1
ATOM 2550 N N . GLY B 1 44 ? 6.816 15.055 16.203 1 74.06 44 GLY B N 1
ATOM 2551 C CA . GLY B 1 44 ? 6.59 15.078 17.641 1 74.06 44 GLY B CA 1
ATOM 2552 C C . GLY B 1 44 ? 6.387 16.484 18.172 1 74.06 44 GLY B C 1
ATOM 2553 O O . GLY B 1 44 ? 5.68 17.297 17.578 1 74.06 44 GLY B O 1
ATOM 2554 N N . ILE B 1 45 ? 6.922 16.688 19.375 1 76.19 45 ILE B N 1
ATOM 2555 C CA . ILE B 1 45 ? 6.617 17.828 20.219 1 76.19 45 ILE B CA 1
ATOM 2556 C C . ILE B 1 45 ? 7.184 19.109 19.594 1 76.19 45 ILE B C 1
ATOM 2558 O O . ILE B 1 45 ? 6.773 20.219 19.953 1 76.19 45 ILE B O 1
ATOM 2562 N N . ILE B 1 46 ? 7.988 18.906 18.531 1 72.31 46 ILE B N 1
ATOM 2563 C CA . ILE B 1 46 ? 8.57 20.062 17.844 1 72.31 46 ILE B CA 1
ATOM 2564 C C . ILE B 1 46 ? 7.453 20.891 17.219 1 72.31 46 ILE B C 1
ATOM 2566 O O . ILE B 1 46 ? 7.605 22.109 17.031 1 72.31 46 ILE B O 1
ATOM 2570 N N . LYS B 1 47 ? 6.352 20.359 16.984 1 76.25 47 LYS B N 1
ATOM 2571 C CA . LYS B 1 47 ? 5.227 21.047 16.344 1 76.25 47 LYS B CA 1
ATOM 2572 C C . LYS B 1 47 ? 4.586 22.047 17.297 1 76.25 47 LYS B C 1
ATOM 2574 O O . LYS B 1 47 ? 3.898 22.984 16.859 1 76.25 47 LYS B O 1
ATOM 2579 N N . VAL B 1 48 ? 4.762 21.875 18.562 1 76.25 48 VAL B N 1
ATOM 2580 C CA . VAL B 1 48 ? 4.211 22.797 19.562 1 76.25 48 VAL B CA 1
ATOM 2581 C C . VAL B 1 48 ? 4.969 24.109 19.516 1 76.25 48 VAL B C 1
ATOM 2583 O O . VAL B 1 48 ? 4.363 25.188 19.578 1 76.25 48 VAL B O 1
ATOM 2586 N N . THR B 1 49 ? 6.266 24.016 19.297 1 73.69 49 THR B N 1
ATOM 2587 C CA . THR B 1 49 ? 7.102 25.203 19.406 1 73.69 49 THR B CA 1
ATOM 2588 C C . THR B 1 49 ? 7.152 25.953 18.078 1 73.69 49 THR B C 1
ATOM 2590 O O . THR B 1 49 ? 7.457 27.141 18.047 1 73.69 49 THR B O 1
ATOM 2593 N N . THR B 1 50 ? 6.844 25.344 16.969 1 70.44 50 THR B N 1
ATOM 2594 C CA . THR B 1 50 ? 6.949 25.969 15.664 1 70.44 50 THR B CA 1
ATOM 2595 C C . THR B 1 50 ? 5.582 26.438 15.172 1 70.44 50 THR B C 1
ATOM 2597 O O . THR B 1 50 ? 5.418 26.781 14 1 70.44 50 THR B O 1
ATOM 2600 N N . LYS B 1 51 ? 4.594 26.531 15.992 1 72.19 51 LYS B N 1
ATOM 2601 C CA . LYS B 1 51 ? 3.223 26.922 15.688 1 72.19 51 LYS B CA 1
ATOM 2602 C C . LYS B 1 51 ? 2.588 25.984 14.672 1 72.19 51 LYS B C 1
ATOM 2604 O O . LYS B 1 51 ? 1.661 26.359 13.953 1 72.19 51 LYS B O 1
ATOM 2609 N N . GLY B 1 52 ? 3.164 24.797 14.539 1 76.94 52 GLY B N 1
ATOM 2610 C CA . GLY B 1 52 ? 2.641 23.781 13.641 1 76.94 52 GLY B CA 1
ATOM 2611 C C . GLY B 1 52 ? 1.26 23.297 14.023 1 76.94 52 GLY B C 1
ATOM 2612 O O . GLY B 1 52 ? 0.571 22.656 13.219 1 76.94 52 GLY B O 1
ATOM 2613 N N . ILE B 1 53 ? 0.82 23.656 15.234 1 81.62 53 ILE B N 1
ATOM 2614 C CA . ILE B 1 53 ? -0.49 23.203 15.695 1 81.62 53 ILE B CA 1
ATOM 2615 C C . ILE B 1 53 ? -1.357 24.406 16.031 1 81.62 53 ILE B C 1
ATOM 2617 O O . ILE B 1 53 ? -2.332 24.297 16.781 1 81.62 53 ILE B O 1
ATOM 2621 N N . ALA B 1 54 ? -0.969 25.516 15.594 1 87.5 54 ALA B N 1
ATOM 2622 C CA . ALA B 1 54 ? -1.774 26.703 15.875 1 87.5 54 ALA B CA 1
ATOM 2623 C C . ALA B 1 54 ? -3.191 26.547 15.328 1 87.5 54 ALA B C 1
ATOM 2625 O O . ALA B 1 54 ? -3.385 26.062 14.211 1 87.5 54 ALA B O 1
ATOM 2626 N N . ARG B 1 55 ? -4.055 26.969 16.156 1 91.69 55 ARG B N 1
ATOM 2627 C CA . ARG B 1 55 ? -5.457 26.844 15.758 1 91.69 55 ARG B CA 1
ATOM 2628 C C . ARG B 1 55 ? -5.82 27.875 14.695 1 91.69 55 ARG B C 1
ATOM 2630 O O . ARG B 1 55 ? -5.414 29.031 14.781 1 91.69 55 ARG B O 1
ATOM 2637 N N . ASP B 1 56 ? -6.551 27.438 13.711 1 92.94 56 ASP B N 1
ATOM 2638 C CA . ASP B 1 56 ? -7.055 28.359 12.703 1 92.94 56 ASP B CA 1
ATOM 2639 C C . ASP B 1 56 ? -8.219 29.188 13.25 1 92.94 56 ASP B C 1
ATOM 2641 O O . ASP B 1 56 ? -9.234 28.641 13.664 1 92.94 56 ASP B O 1
ATOM 2645 N N . PRO B 1 57 ? -8.078 30.516 13.25 1 92.56 57 PRO B N 1
ATOM 2646 C CA . PRO B 1 57 ? -9.133 31.359 13.812 1 92.56 57 PRO B CA 1
ATOM 2647 C C . PRO B 1 57 ? -10.461 31.219 13.062 1 92.56 57 PRO B C 1
ATOM 2649 O O . PRO B 1 57 ? -11.516 31.547 13.602 1 92.56 57 PRO B O 1
ATOM 2652 N N . ALA B 1 58 ? -10.438 30.703 11.883 1 94.81 58 ALA B N 1
ATOM 2653 C CA . ALA B 1 58 ? -11.641 30.594 11.078 1 94.81 58 ALA B CA 1
ATOM 2654 C C . ALA B 1 58 ? -12.266 29.203 11.211 1 94.81 58 ALA B C 1
ATOM 2656 O O . ALA B 1 58 ? -13.258 28.891 10.547 1 94.81 58 ALA B O 1
ATOM 2657 N N . CYS B 1 59 ? -11.672 28.344 12.055 1 96 59 CYS B N 1
ATOM 2658 C CA . CYS B 1 59 ? -12.172 26.984 12.172 1 96 59 CYS B CA 1
ATOM 2659 C C . CYS B 1 59 ? -13.594 26.969 12.719 1 96 59 CYS B C 1
ATOM 2661 O O . CYS B 1 59 ? -13.945 27.797 13.555 1 96 59 CYS B O 1
ATOM 2663 N N . THR B 1 60 ? -14.453 26.109 12.219 1 97.62 60 THR B N 1
ATOM 2664 C CA . THR B 1 60 ? -15.797 25.797 12.703 1 97.62 60 THR B CA 1
ATOM 2665 C C . THR B 1 60 ? -15.93 24.312 13.023 1 97.62 60 THR B C 1
ATOM 2667 O O . THR B 1 60 ? -15.008 23.531 12.766 1 97.62 60 THR B O 1
ATOM 2670 N N . PRO B 1 61 ? -16.922 23.875 13.711 1 98 61 PRO B N 1
ATOM 2671 C CA . PRO B 1 61 ? -17.016 22.484 14.117 1 98 61 PRO B CA 1
ATOM 2672 C C . PRO B 1 61 ? -16.891 21.516 12.945 1 98 61 PRO B C 1
ATOM 2674 O O . PRO B 1 61 ? -17.422 21.781 11.859 1 98 61 PRO B O 1
ATOM 2677 N N . ILE B 1 62 ? -16.188 20.438 13.203 1 98.69 62 ILE B N 1
ATOM 2678 C CA . ILE B 1 62 ? -16.062 19.359 12.234 1 98.69 62 ILE B CA 1
ATOM 2679 C C . ILE B 1 62 ? -17.453 18.859 11.82 1 98.69 62 ILE B C 1
ATOM 2681 O O . ILE B 1 62 ? -18.328 18.703 12.672 1 98.69 62 ILE B O 1
ATOM 2685 N N . ALA B 1 63 ? -17.641 18.625 10.555 1 98.75 63 ALA B N 1
ATOM 2686 C CA . ALA B 1 63 ? -18.953 18.203 10.055 1 98.75 63 ALA B CA 1
ATOM 2687 C C . ALA B 1 63 ? -18.844 16.891 9.297 1 98.75 63 ALA B C 1
ATOM 2689 O O . ALA B 1 63 ? -17.891 16.656 8.555 1 98.75 63 ALA B O 1
ATOM 2690 N N . ILE B 1 64 ? -19.875 16.016 9.414 1 98.69 64 ILE B N 1
ATOM 2691 C CA . ILE B 1 64 ? -20.031 14.844 8.562 1 98.69 64 ILE B CA 1
ATOM 2692 C C . ILE B 1 64 ? -20.781 15.227 7.289 1 98.69 64 ILE B C 1
ATOM 2694 O O . ILE B 1 64 ? -21.969 15.562 7.336 1 98.69 64 ILE B O 1
ATOM 2698 N N . GLU B 1 65 ? -20.156 15.188 6.195 1 97.81 65 GLU B N 1
ATOM 2699 C CA . GLU B 1 65 ? -20.719 15.609 4.922 1 97.81 65 GLU B CA 1
ATOM 2700 C C . GLU B 1 65 ? -21.453 14.453 4.242 1 97.81 65 GLU B C 1
ATOM 2702 O O . GLU B 1 65 ? -22.344 14.672 3.424 1 97.81 65 GLU B O 1
ATOM 2707 N N . HIS B 1 66 ? -21.078 13.305 4.477 1 98.38 66 HIS B N 1
ATOM 2708 C CA . HIS B 1 66 ? -21.641 12.07 3.93 1 98.38 66 HIS B CA 1
ATOM 2709 C C . HIS B 1 66 ? -21.5 10.914 4.914 1 98.38 66 HIS B C 1
ATOM 2711 O O . HIS B 1 66 ? -20.469 10.797 5.594 1 98.38 66 HIS B O 1
ATOM 2717 N N . GLU B 1 67 ? -22.531 10.133 5.023 1 98.69 67 GLU B N 1
ATOM 2718 C CA . GLU B 1 67 ? -22.453 9 5.945 1 98.69 67 GLU B CA 1
ATOM 2719 C C . GLU B 1 67 ? -23.312 7.832 5.457 1 98.69 67 GLU B C 1
ATOM 2721 O O . GLU B 1 67 ? -24.422 8.031 4.965 1 98.69 67 GLU B O 1
ATOM 2726 N N . THR B 1 68 ? -22.781 6.703 5.449 1 98.5 68 THR B N 1
ATOM 2727 C CA . THR B 1 68 ? -23.484 5.441 5.262 1 98.5 68 THR B CA 1
ATOM 2728 C C . THR B 1 68 ? -23.25 4.508 6.445 1 98.5 68 THR B C 1
ATOM 2730 O O . THR B 1 68 ? -22.641 4.898 7.438 1 98.5 68 THR B O 1
ATOM 2733 N N . GLN B 1 69 ? -23.812 3.291 6.363 1 98.25 69 GLN B N 1
ATOM 2734 C CA . GLN B 1 69 ? -23.562 2.289 7.395 1 98.25 69 GLN B CA 1
ATOM 2735 C C . GLN B 1 69 ? -22.078 1.962 7.492 1 98.25 69 GLN B C 1
ATOM 2737 O O . GLN B 1 69 ? -21.562 1.692 8.586 1 98.25 69 GLN B O 1
ATOM 2742 N N . LEU B 1 70 ? -21.375 2.107 6.371 1 98.81 70 LEU B N 1
ATOM 2743 C CA . LEU B 1 70 ? -19.984 1.632 6.305 1 98.81 70 LEU B CA 1
ATOM 2744 C C . LEU B 1 70 ? -19.016 2.801 6.266 1 98.81 70 LEU B C 1
ATOM 2746 O O . LEU B 1 70 ? -17.797 2.604 6.348 1 98.81 70 LEU B O 1
ATOM 2750 N N . SER B 1 71 ? -19.562 4.078 6.125 1 98.88 71 SER B N 1
ATOM 2751 C CA . SER B 1 71 ? -18.594 5.105 5.758 1 98.88 71 SER B CA 1
ATOM 2752 C C . SER B 1 71 ? -19.016 6.473 6.297 1 98.88 71 SER B C 1
ATOM 2754 O O . SER B 1 71 ? -20.156 6.668 6.68 1 98.88 71 SER B O 1
ATOM 2756 N N . ALA B 1 72 ? -18.016 7.301 6.352 1 98.94 72 ALA B N 1
ATOM 2757 C CA . ALA B 1 72 ? -18.25 8.727 6.555 1 98.94 72 ALA B CA 1
ATOM 2758 C C . ALA B 1 72 ? -17.188 9.57 5.855 1 98.94 72 ALA B C 1
ATOM 2760 O O . ALA B 1 72 ? -16.078 9.094 5.602 1 98.94 72 ALA B O 1
ATOM 2761 N N . CYS B 1 73 ? -17.562 10.727 5.496 1 98.88 73 CYS B N 1
ATOM 2762 C CA . CYS B 1 73 ? -16.641 11.75 5.023 1 98.88 73 CYS B CA 1
ATOM 2763 C C . CYS B 1 73 ? -16.766 13.016 5.859 1 98.88 73 CYS B C 1
ATOM 2765 O O . CYS B 1 73 ? -17.844 13.602 5.965 1 98.88 73 CYS B O 1
ATOM 2767 N N . LEU B 1 74 ? -15.648 13.422 6.457 1 98.88 74 LEU B N 1
ATOM 2768 C CA . LEU B 1 74 ? -15.633 14.547 7.383 1 98.88 74 LEU B CA 1
ATOM 2769 C C . LEU B 1 74 ? -15.086 15.805 6.707 1 98.88 74 LEU B C 1
ATOM 2771 O O . LEU B 1 74 ? -14.031 15.758 6.066 1 98.88 74 LEU B O 1
ATOM 2775 N N . ASN B 1 75 ? -15.805 16.844 6.844 1 98.88 75 ASN B N 1
ATOM 2776 C CA . ASN B 1 75 ? -15.258 18.172 6.641 1 98.88 75 ASN B CA 1
ATOM 2777 C C . ASN B 1 75 ? -14.562 18.703 7.898 1 98.88 75 ASN B C 1
ATOM 2779 O O . ASN B 1 75 ? -15.211 18.938 8.922 1 98.88 75 ASN B O 1
ATOM 2783 N N . GLY B 1 76 ? -13.258 18.828 7.77 1 98.81 76 GLY B N 1
ATOM 2784 C CA . GLY B 1 76 ? -12.484 19.234 8.93 1 98.81 76 GLY B CA 1
ATOM 2785 C C . GLY B 1 76 ? -12.742 20.672 9.352 1 98.81 76 GLY B C 1
ATOM 2786 O O . GLY B 1 76 ? -12.477 21.047 10.492 1 98.81 76 GLY B O 1
ATOM 2787 N N . ASN B 1 77 ? -13.242 21.5 8.422 1 98.56 77 ASN B N 1
ATOM 2788 C CA . ASN B 1 77 ? -13.57 22.891 8.672 1 98.56 77 ASN B CA 1
ATOM 2789 C C . ASN B 1 77 ? -12.414 23.641 9.336 1 98.56 77 ASN B C 1
ATOM 2791 O O . ASN B 1 77 ? -12.602 24.328 10.328 1 98.56 77 ASN B O 1
ATOM 2795 N N . LYS B 1 78 ? -11.242 23.359 8.859 1 97.62 78 LYS B N 1
ATOM 2796 C CA . LYS B 1 78 ? -10 24.062 9.188 1 97.62 78 LYS B CA 1
ATOM 2797 C C . LYS B 1 78 ? -9.539 23.734 10.602 1 97.62 78 LYS B C 1
ATOM 2799 O O . LYS B 1 78 ? -8.672 24.406 11.156 1 97.62 78 LYS B O 1
ATOM 2804 N N . ASN B 1 79 ? -10.148 22.703 11.195 1 97.94 79 ASN B N 1
ATOM 2805 C CA . ASN B 1 79 ? -9.609 22.219 12.453 1 97.94 79 ASN B CA 1
ATOM 2806 C C . ASN B 1 79 ? -8.273 21.5 12.258 1 97.94 79 ASN B C 1
ATOM 2808 O O . ASN B 1 79 ? -7.855 21.266 11.125 1 97.94 79 ASN B O 1
ATOM 2812 N N . ALA B 1 80 ? -7.578 21.25 13.391 1 96.88 80 ALA B N 1
ATOM 2813 C CA . ALA B 1 80 ? -6.277 20.594 13.328 1 96.88 80 ALA B CA 1
ATOM 2814 C C . ALA B 1 80 ? -6.395 19.203 12.703 1 96.88 80 ALA B C 1
ATOM 2816 O O . ALA B 1 80 ? -7.281 18.438 13.062 1 96.88 80 ALA B O 1
ATOM 2817 N N . GLY B 1 81 ? -5.492 18.922 11.758 1 97.38 81 GLY B N 1
ATOM 2818 C CA . GLY B 1 81 ? -5.492 17.641 11.062 1 97.38 81 GLY B CA 1
ATOM 2819 C C . GLY B 1 81 ? -5.5 16.453 12 1 97.38 81 GLY B C 1
ATOM 2820 O O . GLY B 1 81 ? -6.238 15.492 11.789 1 97.38 81 GLY B O 1
ATOM 2821 N N . MET B 1 82 ? -4.734 16.516 13.086 1 97.88 82 MET B N 1
ATOM 2822 C CA . MET B 1 82 ? -4.641 15.43 14.062 1 97.88 82 MET B CA 1
ATOM 2823 C C . MET B 1 82 ? -5.988 15.172 14.727 1 97.88 82 MET B C 1
ATOM 2825 O O . MET B 1 82 ? -6.355 14.023 14.969 1 97.88 82 MET B O 1
ATOM 2829 N N . VAL B 1 83 ? -6.695 16.203 14.984 1 98.38 83 VAL B N 1
ATOM 2830 C CA . VAL B 1 83 ? -7.996 16.078 15.641 1 98.38 83 VAL B CA 1
ATOM 2831 C C . VAL B 1 83 ? -9.008 15.461 14.68 1 98.38 83 VAL B C 1
ATOM 2833 O O . VAL B 1 83 ? -9.75 14.547 15.047 1 98.38 83 VAL B O 1
ATOM 2836 N N . VAL B 1 84 ? -9.008 15.969 13.492 1 98.75 84 VAL B N 1
ATOM 2837 C CA . VAL B 1 84 ? -9.992 15.547 12.5 1 98.75 84 VAL B CA 1
ATOM 2838 C C . VAL B 1 84 ? -9.781 14.078 12.148 1 98.75 84 VAL B C 1
ATOM 2840 O O . VAL B 1 84 ? -10.734 13.297 12.102 1 98.75 84 VAL B O 1
ATOM 2843 N N . ILE B 1 85 ? -8.539 13.656 11.891 1 98.88 85 ILE B N 1
ATOM 2844 C CA . ILE B 1 85 ? -8.289 12.273 11.508 1 98.88 85 ILE B CA 1
ATOM 2845 C C . ILE B 1 85 ? -8.531 11.352 12.703 1 98.88 85 ILE B C 1
ATOM 2847 O O . ILE B 1 85 ? -8.945 10.203 12.539 1 98.88 85 ILE B O 1
ATOM 2851 N N . HIS B 1 86 ? -8.266 11.828 13.898 1 98.88 86 HIS B N 1
ATOM 2852 C CA . HIS B 1 86 ? -8.609 11.039 15.078 1 98.88 86 HIS B CA 1
ATOM 2853 C C . HIS B 1 86 ? -10.102 10.727 15.125 1 98.88 86 HIS B C 1
ATOM 2855 O O . HIS B 1 86 ? -10.492 9.594 15.398 1 98.88 86 HIS B O 1
ATOM 2861 N N . LYS B 1 87 ? -10.883 11.719 14.875 1 98.88 87 LYS B N 1
ATOM 2862 C CA . LYS B 1 87 ? -12.328 11.5 14.805 1 98.88 87 LYS B CA 1
ATOM 2863 C C . LYS B 1 87 ? -12.672 10.492 13.711 1 98.88 87 LYS B C 1
ATOM 2865 O O . LYS B 1 87 ? -13.523 9.625 13.906 1 98.88 87 LYS B O 1
ATOM 2870 N N . ALA B 1 88 ? -12.047 10.625 12.586 1 98.94 88 ALA B N 1
ATOM 2871 C CA . ALA B 1 88 ? -12.25 9.688 11.484 1 98.94 88 ALA B CA 1
ATOM 2872 C C . ALA B 1 88 ? -11.898 8.258 11.906 1 98.94 88 ALA B C 1
ATOM 2874 O O . ALA B 1 88 ? -12.609 7.312 11.57 1 98.94 88 ALA B O 1
ATOM 2875 N N . MET B 1 89 ? -10.781 8.141 12.594 1 98.94 89 MET B N 1
ATOM 2876 C CA . MET B 1 89 ? -10.352 6.852 13.125 1 98.94 89 MET B CA 1
ATOM 2877 C C . MET B 1 89 ? -11.438 6.242 14.016 1 98.94 89 MET B C 1
ATOM 2879 O O . MET B 1 89 ? -11.789 5.07 13.852 1 98.94 89 MET B O 1
ATOM 2883 N N . ASP B 1 90 ? -11.977 7.027 14.93 1 98.94 90 ASP B N 1
ATOM 2884 C CA . ASP B 1 90 ? -13.016 6.547 15.836 1 98.94 90 ASP B CA 1
ATOM 2885 C C . ASP B 1 90 ? -14.234 6.051 15.062 1 98.94 90 ASP B C 1
ATOM 2887 O O . ASP B 1 90 ? -14.781 4.992 15.367 1 98.94 90 ASP B O 1
ATOM 2891 N N . ILE B 1 91 ? -14.617 6.781 14.102 1 98.94 91 ILE B N 1
ATOM 2892 C CA . ILE B 1 91 ? -15.781 6.434 13.297 1 98.94 91 ILE B CA 1
ATOM 2893 C C . ILE B 1 91 ? -15.516 5.141 12.531 1 98.94 91 ILE B C 1
ATOM 2895 O O . ILE B 1 91 ? -16.359 4.246 12.492 1 98.94 91 ILE B O 1
ATOM 2899 N N . ALA B 1 92 ? -14.344 5.016 11.891 1 98.94 92 ALA B N 1
ATOM 2900 C CA . ALA B 1 92 ? -13.992 3.809 11.148 1 98.94 92 ALA B CA 1
ATOM 2901 C C . ALA B 1 92 ? -14.016 2.58 12.055 1 98.94 92 ALA B C 1
ATOM 2903 O O . ALA B 1 92 ? -14.5 1.518 11.664 1 98.94 92 ALA B O 1
ATOM 2904 N N . ILE B 1 93 ? -13.477 2.736 13.266 1 98.94 93 ILE B N 1
ATOM 2905 C CA . ILE B 1 93 ? -13.453 1.645 14.227 1 98.94 93 ILE B CA 1
ATOM 2906 C C . ILE B 1 93 ? -14.883 1.233 14.57 1 98.94 93 ILE B C 1
ATOM 2908 O O . ILE B 1 93 ? -15.219 0.047 14.539 1 98.94 93 ILE B O 1
ATOM 2912 N N . GLU B 1 94 ? -15.703 2.227 14.906 1 98.88 94 GLU B N 1
ATOM 2913 C CA . GLU B 1 94 ? -17.078 1.946 15.289 1 98.88 94 GLU B CA 1
ATOM 2914 C C . GLU B 1 94 ? -17.828 1.207 14.18 1 98.88 94 GLU B C 1
ATOM 2916 O O . GLU B 1 94 ? -18.484 0.196 14.43 1 98.88 94 GLU B O 1
ATOM 2921 N N . LYS B 1 95 ? -17.719 1.647 13.023 1 98.88 95 LYS B N 1
ATOM 2922 C CA . LYS B 1 95 ? -18.406 1.031 11.891 1 98.88 95 LYS B CA 1
ATOM 2923 C C . LYS B 1 95 ? -17.859 -0.367 11.617 1 98.88 95 LYS B C 1
ATOM 2925 O O . LYS B 1 95 ? -18.625 -1.286 11.312 1 98.88 95 LYS B O 1
ATOM 2930 N N . ALA B 1 96 ? -16.562 -0.53 11.695 1 98.88 96 ALA B N 1
ATOM 2931 C CA . ALA B 1 96 ? -15.969 -1.842 11.469 1 98.88 96 ALA B CA 1
ATOM 2932 C C . ALA B 1 96 ? -16.406 -2.84 12.531 1 98.88 96 ALA B C 1
ATOM 2934 O O . ALA B 1 96 ? -16.656 -4.008 12.227 1 98.88 96 ALA B O 1
ATOM 2935 N N . LYS B 1 97 ? -16.453 -2.41 13.75 1 98.69 97 LYS B N 1
ATOM 2936 C CA . LYS B 1 97 ? -16.891 -3.287 14.836 1 98.69 97 LYS B CA 1
ATOM 2937 C C . LYS B 1 97 ? -18.344 -3.697 14.656 1 98.69 97 LYS B C 1
ATOM 2939 O O . LYS B 1 97 ? -18.734 -4.812 15.016 1 98.69 97 LYS B O 1
ATOM 2944 N N . THR B 1 98 ? -19.141 -2.807 14.078 1 98.5 98 THR B N 1
ATOM 2945 C CA . THR B 1 98 ? -20.562 -3.051 13.922 1 98.5 98 THR B CA 1
ATOM 2946 C C . THR B 1 98 ? -20.844 -3.848 12.648 1 98.5 98 THR B C 1
ATOM 2948 O O . THR B 1 98 ? -21.688 -4.746 12.648 1 98.5 98 THR B O 1
ATOM 2951 N N . HIS B 1 99 ? -20.141 -3.535 11.578 1 98.44 99 HIS B N 1
ATOM 2952 C CA . HIS B 1 99 ? -20.547 -4.051 10.273 1 98.44 99 HIS B CA 1
ATOM 2953 C C . HIS B 1 99 ? -19.406 -4.836 9.625 1 98.44 99 HIS B C 1
ATOM 2955 O O . HIS B 1 99 ? -19.562 -5.367 8.523 1 98.44 99 HIS B O 1
ATOM 2961 N N . GLY B 1 100 ? -18.25 -4.914 10.227 1 98.62 100 GLY B N 1
ATOM 2962 C CA . GLY B 1 100 ? -17.094 -5.633 9.695 1 98.62 100 GLY B CA 1
ATOM 2963 C C . GLY B 1 100 ? -16.141 -4.75 8.914 1 98.62 100 GLY B C 1
ATOM 2964 O O . GLY B 1 100 ? -15 -5.129 8.664 1 98.62 100 GLY B O 1
ATOM 2965 N N . PHE B 1 101 ? -16.656 -3.646 8.531 1 98.88 101 PHE B N 1
ATOM 2966 C CA . PHE B 1 101 ? -15.867 -2.727 7.715 1 98.88 101 PHE B CA 1
ATOM 2967 C C . PHE B 1 101 ? -16.25 -1.281 8.016 1 98.88 101 PHE B C 1
ATOM 2969 O O . PHE B 1 101 ? -17.422 -0.976 8.234 1 98.88 101 PHE B O 1
ATOM 2976 N N . GLY B 1 102 ? -15.242 -0.396 8.117 1 98.94 102 GLY B N 1
ATOM 2977 C CA . GLY B 1 102 ? -15.43 1.042 8.227 1 98.94 102 GLY B CA 1
ATOM 2978 C C . GLY B 1 102 ? -14.422 1.837 7.418 1 98.94 102 GLY B C 1
ATOM 2979 O O . GLY B 1 102 ? -13.227 1.525 7.426 1 98.94 102 GLY B O 1
ATOM 2980 N N . ILE B 1 103 ? -14.906 2.818 6.641 1 98.94 103 ILE B N 1
ATOM 2981 C CA . ILE B 1 103 ? -14.047 3.715 5.875 1 98.94 103 ILE B CA 1
ATOM 2982 C C . ILE B 1 103 ? -14.453 5.164 6.129 1 98.94 103 ILE B C 1
ATOM 2984 O O . ILE B 1 103 ? -15.641 5.492 6.125 1 98.94 103 ILE B O 1
ATOM 2988 N N . CYS B 1 104 ? -13.461 5.992 6.453 1 98.94 104 CYS B N 1
ATOM 2989 C CA . CYS B 1 104 ? -13.742 7.395 6.742 1 98.94 104 CYS B CA 1
ATOM 2990 C C . CYS B 1 104 ? -12.719 8.305 6.09 1 98.94 104 CYS B C 1
ATOM 2992 O O . CYS B 1 104 ? -11.508 8.117 6.258 1 98.94 104 CYS B O 1
ATOM 2994 N N . GLY B 1 105 ? -13.156 9.227 5.258 1 98.88 105 GLY B N 1
ATOM 2995 C CA . GLY B 1 105 ? -12.312 10.242 4.648 1 98.88 105 GLY B CA 1
ATOM 2996 C C . GLY B 1 105 ? -12.406 11.586 5.34 1 98.88 105 GLY B C 1
ATOM 2997 O O . GLY B 1 105 ? -13.398 11.883 6.012 1 98.88 105 GLY B O 1
ATOM 2998 N N . THR B 1 106 ? -11.367 12.375 5.293 1 98.88 106 THR B N 1
ATOM 2999 C CA . THR B 1 106 ? -11.391 13.742 5.801 1 98.88 106 THR B CA 1
ATOM 3000 C C . THR B 1 106 ? -10.867 14.719 4.75 1 98.88 106 THR B C 1
ATOM 3002 O O . THR B 1 106 ? -10.039 14.359 3.914 1 98.88 106 THR B O 1
ATOM 3005 N N . ASN B 1 107 ? -11.32 15.922 4.785 1 98.69 107 ASN B N 1
ATOM 3006 C CA . ASN B 1 107 ? -10.828 17.016 3.961 1 98.69 107 ASN B CA 1
ATOM 3007 C C . ASN B 1 107 ? -10.938 18.359 4.684 1 98.69 107 ASN B C 1
ATOM 3009 O O . ASN B 1 107 ? -11.359 18.406 5.844 1 98.69 107 ASN B O 1
ATOM 3013 N N . ASN B 1 108 ? -10.445 19.391 4.09 1 98.44 108 ASN B N 1
ATOM 3014 C CA . ASN B 1 108 ? -10.547 20.766 4.562 1 98.44 108 ASN B CA 1
ATOM 3015 C C . ASN B 1 108 ? -9.781 20.969 5.867 1 98.44 108 ASN B C 1
ATOM 3017 O O . ASN B 1 108 ? -10.305 21.562 6.816 1 98.44 108 ASN B O 1
ATOM 3021 N N . THR B 1 109 ? -8.633 20.359 5.898 1 97.62 109 THR B N 1
ATOM 3022 C CA . THR B 1 109 ? -7.594 20.594 6.895 1 97.62 109 THR B CA 1
ATOM 3023 C C . THR B 1 109 ? -6.301 21.047 6.219 1 97.62 109 THR B C 1
ATOM 3025 O O . THR B 1 109 ? -6.113 20.828 5.02 1 97.62 109 THR B O 1
ATOM 3028 N N . SER B 1 110 ? -5.434 21.719 7.07 1 95.75 110 SER B N 1
ATOM 3029 C CA . SER B 1 110 ? -4.199 22.188 6.453 1 95.75 110 SER B CA 1
ATOM 3030 C C . SER B 1 110 ? -3.025 22.094 7.426 1 95.75 110 SER B C 1
ATOM 3032 O O . SER B 1 110 ? -2.041 22.828 7.289 1 95.75 110 SER B O 1
ATOM 3034 N N . THR B 1 111 ? -3.199 21.266 8.398 1 93.88 111 THR B N 1
ATOM 3035 C CA . THR B 1 111 ? -2.107 20.969 9.32 1 93.88 111 THR B CA 1
ATOM 3036 C C . THR B 1 111 ? -1.795 19.469 9.328 1 93.88 111 THR B C 1
ATOM 3038 O O . THR B 1 111 ? -2.617 18.656 8.898 1 93.88 111 THR B O 1
ATOM 3041 N N . SER B 1 112 ? -0.652 19.125 9.812 1 93.25 112 SER B N 1
ATOM 3042 C CA . SER B 1 112 ? -0.161 17.75 9.805 1 93.25 112 SER B CA 1
ATOM 3043 C C . SER B 1 112 ? -1.076 16.828 10.602 1 93.25 112 SER B C 1
ATOM 3045 O O . SER B 1 112 ? -1.635 17.234 11.625 1 93.25 112 SER B O 1
ATOM 3047 N N . THR B 1 113 ? -1.113 15.609 10.117 1 95.56 113 THR B N 1
ATOM 3048 C CA . THR B 1 113 ? -1.839 14.562 10.836 1 95.56 113 THR B CA 1
ATOM 3049 C C . THR B 1 113 ? -0.96 13.938 11.906 1 95.56 113 THR B C 1
ATOM 3051 O O . THR B 1 113 ? -1.416 13.07 12.664 1 95.56 113 THR B O 1
ATOM 3054 N N . GLY B 1 114 ? 0.268 14.352 12.023 1 94.06 114 GLY B N 1
ATOM 3055 C CA . GLY B 1 114 ? 1.202 13.57 12.82 1 94.06 114 GLY B CA 1
ATOM 3056 C C . GLY B 1 114 ? 1.511 12.211 12.227 1 94.06 114 GLY B C 1
ATOM 3057 O O . GLY B 1 114 ? 1.37 12.016 11.016 1 94.06 114 GLY B O 1
ATOM 3058 N N . ALA B 1 115 ? 2.025 11.32 13.094 1 95.06 115 ALA B N 1
ATOM 3059 C CA . ALA B 1 115 ? 2.424 9.992 12.633 1 95.06 115 ALA B CA 1
ATOM 3060 C C . ALA B 1 115 ? 1.203 9.117 12.367 1 95.06 115 ALA B C 1
ATOM 3062 O O . ALA B 1 115 ? 0.401 8.867 13.266 1 95.06 115 ALA B O 1
ATOM 3063 N N . LEU B 1 116 ? 1.125 8.625 11.156 1 97.75 116 LEU B N 1
ATOM 3064 C CA . LEU B 1 116 ? 0 7.758 10.812 1 97.75 116 LEU B CA 1
ATOM 3065 C C . LEU B 1 116 ? 0.011 6.492 11.664 1 97.75 116 LEU B C 1
ATOM 3067 O O . LEU B 1 116 ? -1.039 5.895 11.906 1 97.75 116 LEU B O 1
ATOM 3071 N N . GLY B 1 117 ? 1.204 6.117 12.07 1 97.69 117 GLY B N 1
ATOM 3072 C CA . GLY B 1 117 ? 1.33 4.926 12.898 1 97.69 117 GLY B CA 1
ATOM 3073 C C . GLY B 1 117 ? 0.469 4.977 14.141 1 97.69 117 GLY B C 1
ATOM 3074 O O . GLY B 1 117 ? 0.01 3.938 14.625 1 97.69 117 GLY B O 1
ATOM 3075 N N . TYR B 1 118 ? 0.253 6.164 14.672 1 97.75 118 TYR B N 1
ATOM 3076 C CA . TYR B 1 118 ? -0.597 6.32 15.852 1 97.75 118 TYR B CA 1
ATOM 3077 C C . TYR B 1 118 ? -2.002 5.793 15.578 1 97.75 118 TYR B C 1
ATOM 3079 O O . TYR B 1 118 ? -2.521 4.98 16.344 1 97.75 118 TYR B O 1
ATOM 3087 N N . TYR B 1 119 ? -2.615 6.191 14.539 1 98.81 119 TYR B N 1
ATOM 3088 C CA . TYR B 1 119 ? -3.982 5.82 14.195 1 98.81 119 TYR B CA 1
ATOM 3089 C C . TYR B 1 119 ? -4.066 4.348 13.812 1 98.81 119 TYR B C 1
ATOM 3091 O O . TYR B 1 119 ? -4.988 3.643 14.234 1 98.81 119 TYR B O 1
ATOM 3099 N N . ALA B 1 120 ? -3.088 3.928 13 1 98.81 120 ALA B N 1
ATOM 3100 C CA . ALA B 1 120 ? -3.035 2.527 12.602 1 98.81 120 ALA B CA 1
ATOM 3101 C C . ALA B 1 120 ? -2.926 1.608 13.812 1 98.81 120 ALA B C 1
ATOM 3103 O O . ALA B 1 120 ? -3.588 0.569 13.875 1 98.81 120 ALA B O 1
ATOM 3104 N N . GLN B 1 121 ? -2.088 1.988 14.711 1 98.44 121 GLN B N 1
ATOM 3105 C CA . GLN B 1 121 ? -1.908 1.201 15.93 1 98.44 121 GLN B CA 1
ATOM 3106 C C . GLN B 1 121 ? -3.203 1.129 16.734 1 98.44 121 GLN B C 1
ATOM 3108 O O . GLN B 1 121 ? -3.58 0.061 17.219 1 98.44 121 GLN B O 1
ATOM 3113 N N . LYS B 1 122 ? -3.836 2.232 16.906 1 98.75 122 LYS B N 1
ATOM 3114 C CA . LYS B 1 122 ? -5.074 2.27 17.672 1 98.75 122 LYS B CA 1
ATOM 3115 C C . LYS B 1 122 ? -6.133 1.358 17.062 1 98.75 122 LYS B C 1
ATOM 3117 O O . LYS B 1 122 ? -6.824 0.631 17.781 1 98.75 122 LYS B O 1
ATOM 3122 N N . ILE B 1 123 ? -6.266 1.375 15.781 1 98.94 123 ILE B N 1
ATOM 3123 C CA . ILE B 1 123 ? -7.215 0.511 15.094 1 98.94 123 ILE B CA 1
ATOM 3124 C C . ILE B 1 123 ? -6.84 -0.952 15.312 1 98.94 123 ILE B C 1
ATOM 3126 O O . ILE B 1 123 ? -7.695 -1.778 15.633 1 98.94 123 ILE B O 1
ATOM 3130 N N . ALA B 1 124 ? -5.582 -1.253 15.18 1 98.88 124 ALA B N 1
ATOM 3131 C CA . ALA B 1 124 ? -5.109 -2.629 15.32 1 98.88 124 ALA B CA 1
ATOM 3132 C C . ALA B 1 124 ? -5.305 -3.131 16.75 1 98.88 124 ALA B C 1
ATOM 3134 O O . ALA B 1 124 ? -5.574 -4.316 16.953 1 98.88 124 ALA B O 1
ATOM 3135 N N . GLU B 1 125 ? -5.113 -2.24 17.688 1 98.5 125 GLU B N 1
ATOM 3136 C CA . GLU B 1 125 ? -5.301 -2.602 19.094 1 98.5 125 GLU B CA 1
ATOM 3137 C C . GLU B 1 125 ? -6.746 -3.002 19.375 1 98.5 125 GLU B C 1
ATOM 3139 O O . GLU B 1 125 ? -7.031 -3.668 20.375 1 98.5 125 GLU B O 1
ATOM 3144 N N . GLU B 1 126 ? -7.664 -2.617 18.531 1 98.56 126 GLU B N 1
ATOM 3145 C CA . GLU B 1 126 ? -9.062 -3.018 18.641 1 98.56 126 GLU B CA 1
ATOM 3146 C C . GLU B 1 126 ? -9.312 -4.352 17.938 1 98.56 126 GLU B C 1
ATOM 3148 O O . GLU B 1 126 ? -10.461 -4.773 17.781 1 98.56 126 GLU B O 1
ATOM 3153 N N . GLY B 1 127 ? -8.266 -4.977 17.438 1 98.25 127 GLY B N 1
ATOM 3154 C CA . GLY B 1 127 ? -8.383 -6.25 16.75 1 98.25 127 GLY B CA 1
ATOM 3155 C C . GLY B 1 127 ? -8.75 -6.094 15.281 1 98.25 127 GLY B C 1
ATOM 3156 O O . GLY B 1 127 ? -9.188 -7.055 14.641 1 98.25 127 GLY B O 1
ATOM 3157 N N . LEU B 1 128 ? -8.664 -4.895 14.734 1 98.81 128 LEU B N 1
ATOM 3158 C CA . LEU B 1 128 ? -9.016 -4.582 13.352 1 98.81 128 LEU B CA 1
ATOM 3159 C C . LEU B 1 128 ? -7.77 -4.336 12.516 1 98.81 128 LEU B C 1
ATOM 3161 O O . LEU B 1 128 ? -6.723 -3.959 13.047 1 98.81 128 LEU B O 1
ATOM 3165 N N . ILE B 1 129 ? -7.828 -4.598 11.227 1 98.94 129 ILE B N 1
ATOM 3166 C CA . ILE B 1 129 ? -6.789 -4.234 10.273 1 98.94 129 ILE B CA 1
ATOM 3167 C C . ILE B 1 129 ? -6.965 -2.775 9.852 1 98.94 129 ILE B C 1
ATOM 3169 O O . ILE B 1 129 ? -8.078 -2.336 9.57 1 98.94 129 ILE B O 1
ATOM 3173 N N . ALA B 1 130 ? -5.859 -2.074 9.836 1 98.94 130 ALA B N 1
ATOM 3174 C CA . ALA B 1 130 ? -5.91 -0.648 9.531 1 98.94 130 ALA B CA 1
ATOM 3175 C C . ALA B 1 130 ? -5.168 -0.343 8.234 1 98.94 130 ALA B C 1
ATOM 3177 O O . ALA B 1 130 ? -4.102 -0.901 7.973 1 98.94 130 ALA B O 1
ATOM 3178 N N . MET B 1 131 ? -5.699 0.508 7.383 1 98.94 131 MET B N 1
ATOM 3179 C CA . MET B 1 131 ? -5 1.245 6.336 1 98.94 131 MET B CA 1
ATOM 3180 C C . MET B 1 131 ? -5.289 2.738 6.434 1 98.94 131 MET B C 1
ATOM 3182 O O . MET B 1 131 ? -6.449 3.15 6.434 1 98.94 131 MET B O 1
ATOM 3186 N N . VAL B 1 132 ? -4.254 3.49 6.586 1 98.94 132 VAL B N 1
ATOM 3187 C CA . VAL B 1 132 ? -4.371 4.934 6.758 1 98.94 132 VAL B CA 1
ATOM 3188 C C . VAL B 1 132 ? -3.492 5.648 5.738 1 98.94 132 VAL B C 1
ATOM 3190 O O . VAL B 1 132 ? -2.326 5.293 5.555 1 98.94 132 VAL B O 1
ATOM 3193 N N . PHE B 1 133 ? -4.043 6.621 5.027 1 98.88 133 PHE B N 1
ATOM 3194 C CA . PHE B 1 133 ? -3.344 7.391 4.004 1 98.88 133 PHE B CA 1
ATOM 3195 C C . PHE B 1 133 ? -3.521 8.883 4.238 1 98.88 133 PHE B C 1
ATOM 3197 O O . PHE B 1 133 ? -4.559 9.32 4.746 1 98.88 133 PHE B O 1
ATOM 3204 N N . ALA B 1 134 ? -2.539 9.633 3.895 1 98.62 134 ALA B N 1
ATOM 3205 C CA . ALA B 1 134 ? -2.631 11.086 4.004 1 98.62 134 ALA B CA 1
ATOM 3206 C C . ALA B 1 134 ? -1.931 11.766 2.83 1 98.62 134 ALA B C 1
ATOM 3208 O O . ALA B 1 134 ? -0.961 11.234 2.283 1 98.62 134 ALA B O 1
ATOM 3209 N N . VAL B 1 135 ? -2.475 12.883 2.445 1 98.06 135 VAL B N 1
ATOM 3210 C CA . VAL B 1 135 ? -1.834 13.703 1.419 1 98.06 135 VAL B CA 1
ATOM 3211 C C . VAL B 1 135 ? -1.47 15.062 1.996 1 98.06 135 VAL B C 1
ATOM 3213 O O . VAL B 1 135 ? -2.08 15.523 2.967 1 98.06 135 VAL B O 1
ATOM 3216 N N . SER B 1 136 ? -0.496 15.703 1.472 1 94.5 136 SER B N 1
ATOM 3217 C CA . SER B 1 136 ? -0.057 17.047 1.816 1 94.5 136 SER B CA 1
ATOM 3218 C C . SER B 1 136 ? 0.258 17.859 0.567 1 94.5 136 SER B C 1
ATOM 3220 O O . SER B 1 136 ? 0.028 17.406 -0.554 1 94.5 136 SER B O 1
ATOM 3222 N N . PRO B 1 137 ? 0.782 19.062 0.776 1 96.5 137 PRO B N 1
ATOM 3223 C CA . PRO B 1 137 ? 1.07 19.906 -0.388 1 96.5 137 PRO B CA 1
ATOM 3224 C C . PRO B 1 137 ? 2.123 19.297 -1.311 1 96.5 137 PRO B C 1
ATOM 3226 O O . PRO B 1 137 ? 2.721 18.266 -0.977 1 96.5 137 PRO B O 1
ATOM 3229 N N . GLU B 1 138 ? 2.32 19.922 -2.479 1 97.88 138 GLU B N 1
ATOM 3230 C CA . GLU B 1 138 ? 3.158 19.438 -3.57 1 97.88 138 GLU B CA 1
ATOM 3231 C C . GLU B 1 138 ? 4.641 19.609 -3.252 1 97.88 138 GLU B C 1
ATOM 3233 O O . GLU B 1 138 ? 5.215 20.672 -3.518 1 97.88 138 GLU B O 1
ATOM 3238 N N . PHE B 1 139 ? 5.273 18.562 -2.711 1 97.81 139 PHE B N 1
ATOM 3239 C CA . PHE B 1 139 ? 6.676 18.641 -2.322 1 97.81 139 PHE B CA 1
ATOM 3240 C C . PHE B 1 139 ? 7.504 17.594 -3.057 1 97.81 139 PHE B C 1
ATOM 3242 O O . PHE B 1 139 ? 8.734 17.672 -3.078 1 97.81 139 PHE B O 1
ATOM 3249 N N . VAL B 1 140 ? 6.887 16.609 -3.613 1 98.56 140 VAL B N 1
ATOM 3250 C CA . VAL B 1 140 ? 7.574 15.461 -4.176 1 98.56 140 VAL B CA 1
ATOM 3251 C C . VAL B 1 140 ? 7.293 15.375 -5.676 1 98.56 140 VAL B C 1
ATOM 3253 O O . VAL B 1 140 ? 6.145 15.5 -6.105 1 98.56 140 VAL B O 1
ATOM 3256 N N . ALA B 1 141 ? 8.328 15.156 -6.445 1 98.69 141 ALA B N 1
ATOM 3257 C CA . ALA B 1 141 ? 8.172 15.016 -7.891 1 98.69 141 ALA B CA 1
ATOM 3258 C C . ALA B 1 141 ? 7.906 13.562 -8.273 1 98.69 141 ALA B C 1
ATOM 3260 O O . ALA B 1 141 ? 8.594 12.648 -7.805 1 98.69 141 ALA B O 1
ATOM 3261 N N . PRO B 1 142 ? 6.863 13.328 -9.133 1 98.44 142 PRO B N 1
ATOM 3262 C CA . PRO B 1 142 ? 6.766 11.984 -9.719 1 98.44 142 PRO B CA 1
ATOM 3263 C C . PRO B 1 142 ? 8.039 11.57 -10.453 1 98.44 142 PRO B C 1
ATOM 3265 O O . PRO B 1 142 ? 8.812 12.43 -10.891 1 98.44 142 PRO B O 1
ATOM 3268 N N . ASN B 1 143 ? 8.219 10.234 -10.5 1 97.5 143 ASN B N 1
ATOM 3269 C CA . ASN B 1 143 ? 9.375 9.75 -11.25 1 97.5 143 ASN B CA 1
ATOM 3270 C C . ASN B 1 143 ? 9.398 10.312 -12.672 1 97.5 143 ASN B C 1
ATOM 3272 O O . ASN B 1 143 ? 8.391 10.273 -13.375 1 97.5 143 ASN B O 1
ATOM 3276 N N . GLY B 1 144 ? 10.531 10.859 -13.023 1 97.12 144 GLY B N 1
ATOM 3277 C CA . GLY B 1 144 ? 10.695 11.414 -14.352 1 97.12 144 GLY B CA 1
ATOM 3278 C C . GLY B 1 144 ? 10.398 12.906 -14.422 1 97.12 144 GLY B C 1
ATOM 3279 O O . GLY B 1 144 ? 10.688 13.555 -15.422 1 97.12 144 GLY B O 1
ATOM 3280 N N . ALA B 1 145 ? 9.836 13.469 -13.414 1 98.12 145 ALA B N 1
ATOM 3281 C CA . ALA B 1 145 ? 9.477 14.883 -13.391 1 98.12 145 ALA B CA 1
ATOM 3282 C C . ALA B 1 145 ? 10.422 15.68 -12.5 1 98.12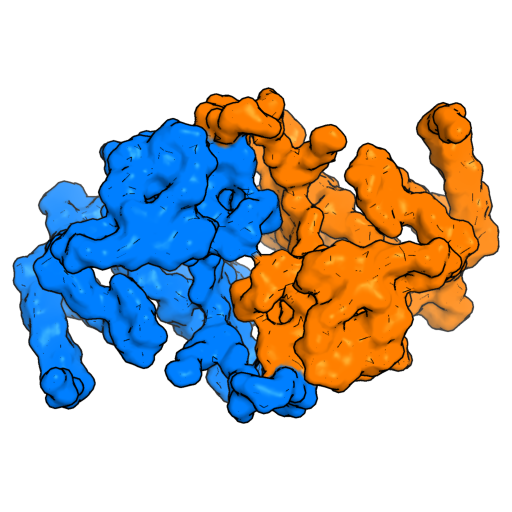 145 ALA B C 1
ATOM 3284 O O . ALA B 1 145 ? 11.109 15.109 -11.648 1 98.12 145 ALA B O 1
ATOM 3285 N N . ILE B 1 146 ? 10.461 16.984 -12.734 1 97.56 146 ILE B N 1
ATOM 3286 C CA . ILE B 1 146 ? 11.117 17.922 -11.836 1 97.56 146 ILE B CA 1
ATOM 3287 C C . ILE B 1 146 ? 10.07 18.641 -10.992 1 97.56 146 ILE B C 1
ATOM 3289 O O . ILE B 1 146 ? 10.32 18.984 -9.836 1 97.56 146 ILE B O 1
ATOM 3293 N N . GLN B 1 147 ? 8.922 18.875 -11.5 1 97.75 147 GLN B N 1
ATOM 3294 C CA . GLN B 1 147 ? 7.828 19.578 -10.844 1 97.75 147 GLN B CA 1
ATOM 3295 C C . GLN B 1 147 ? 7.238 18.734 -9.711 1 97.75 147 GLN B C 1
ATOM 3297 O O . GLN B 1 147 ? 6.848 17.578 -9.914 1 97.75 147 GLN B O 1
ATOM 3302 N N . PRO B 1 148 ? 7.199 19.266 -8.5 1 98.31 148 PRO B N 1
ATOM 3303 C CA . PRO B 1 148 ? 6.496 18.547 -7.441 1 98.31 148 PRO B CA 1
ATOM 3304 C C . PRO B 1 148 ? 4.984 18.5 -7.652 1 98.31 148 PRO B C 1
ATOM 3306 O O . PRO B 1 148 ? 4.383 19.516 -8.023 1 98.31 148 PRO B O 1
ATOM 3309 N N . ILE B 1 149 ? 4.398 17.375 -7.484 1 98.44 149 ILE B N 1
ATOM 3310 C CA . ILE B 1 149 ? 2.961 17.156 -7.629 1 98.44 149 ILE B CA 1
ATOM 3311 C C . ILE B 1 149 ? 2.402 16.531 -6.359 1 98.44 149 ILE B C 1
ATOM 3313 O O . ILE B 1 149 ? 1.302 16.875 -5.918 1 98.44 149 ILE B O 1
ATOM 3317 N N . PHE B 1 150 ? 3.158 15.648 -5.734 1 98.56 150 PHE B N 1
ATOM 3318 C CA . PHE B 1 150 ? 2.701 14.867 -4.594 1 98.56 150 PHE B CA 1
ATOM 3319 C C . PHE B 1 150 ? 3.148 15.508 -3.285 1 98.56 150 PHE B C 1
ATOM 3321 O O . PHE B 1 150 ? 4.086 16.312 -3.27 1 98.56 150 PHE B O 1
ATOM 3328 N N . GLY B 1 151 ? 2.453 15.164 -2.205 1 97.75 151 GLY B N 1
ATOM 3329 C CA . GLY B 1 151 ? 3.039 15.289 -0.879 1 97.75 151 GLY B CA 1
ATOM 3330 C C . GLY B 1 151 ? 3.949 14.125 -0.52 1 97.75 151 GLY B C 1
ATOM 3331 O O . GLY B 1 151 ? 4.277 13.305 -1.375 1 97.75 151 GLY B O 1
ATOM 3332 N N . THR B 1 152 ? 4.402 14.141 0.779 1 97.31 152 THR B N 1
ATOM 3333 C CA . THR B 1 152 ? 5.176 12.992 1.218 1 97.31 152 THR B CA 1
ATOM 3334 C C . THR B 1 152 ? 4.305 11.734 1.263 1 97.31 152 THR B C 1
ATOM 3336 O O . THR B 1 152 ? 4.812 10.625 1.433 1 97.31 152 THR B O 1
ATOM 3339 N N . ASN B 1 153 ? 2.994 11.805 1.14 1 98.31 153 ASN B N 1
ATOM 3340 C CA . ASN B 1 153 ? 1.945 10.82 0.902 1 98.31 153 ASN B CA 1
ATOM 3341 C C . ASN B 1 153 ? 2.219 9.523 1.65 1 98.31 153 ASN B C 1
ATOM 3343 O O . ASN B 1 153 ? 2.398 8.469 1.031 1 98.31 153 ASN B O 1
ATOM 3347 N N . PRO B 1 154 ? 2.16 9.578 2.996 1 98 154 PRO B N 1
ATOM 3348 C CA . PRO B 1 154 ? 2.506 8.422 3.816 1 98 154 PRO B CA 1
ATOM 3349 C C . PRO B 1 154 ? 1.434 7.332 3.779 1 98 154 PRO B C 1
ATOM 3351 O O . PRO B 1 154 ? 0.277 7.609 3.453 1 98 154 PRO B O 1
ATOM 3354 N N . ILE B 1 155 ? 1.918 6.121 4.078 1 98.75 155 ILE B N 1
ATOM 3355 C CA . ILE B 1 155 ? 1.093 4.926 4.223 1 98.75 155 ILE B CA 1
ATOM 3356 C C . ILE B 1 155 ? 1.204 4.391 5.648 1 98.75 155 ILE B C 1
ATOM 3358 O O . ILE B 1 155 ? 2.309 4.164 6.148 1 98.75 155 ILE B O 1
ATOM 3362 N N . GLY B 1 156 ? 0.116 4.301 6.344 1 98.69 156 GLY B N 1
ATOM 3363 C CA . GLY B 1 156 ? 0.02 3.598 7.613 1 98.69 156 GLY B CA 1
ATOM 3364 C C . GLY B 1 156 ? -0.775 2.309 7.523 1 98.69 156 GLY B C 1
ATOM 3365 O O . GLY B 1 156 ? -1.851 2.277 6.922 1 98.69 156 GLY B O 1
ATOM 3366 N N . VAL B 1 157 ? -0.231 1.222 8.07 1 98.94 157 VAL B N 1
ATOM 3367 C CA . VAL B 1 157 ? -0.94 -0.052 8.148 1 98.94 157 VAL B CA 1
ATOM 3368 C C . VAL B 1 157 ? -0.783 -0.642 9.547 1 98.94 157 VAL B C 1
ATOM 3370 O O . VAL B 1 157 ? 0.307 -0.609 10.125 1 98.94 157 VAL B O 1
ATOM 3373 N N . GLY B 1 158 ? -1.851 -1.058 10.133 1 98.81 158 GLY B N 1
ATOM 3374 C CA . GLY B 1 158 ? -1.848 -1.766 11.406 1 98.81 158 GLY B CA 1
ATOM 3375 C C . GLY B 1 158 ? -2.459 -3.152 11.32 1 98.81 158 GLY B C 1
ATOM 3376 O O . GLY B 1 158 ? -3.568 -3.314 10.805 1 98.81 158 GLY B O 1
ATOM 3377 N N . ILE B 1 159 ? -1.776 -4.117 11.789 1 98.88 159 ILE B N 1
ATOM 3378 C CA . ILE B 1 159 ? -2.234 -5.504 11.773 1 98.88 159 ILE B CA 1
ATOM 3379 C C . ILE B 1 159 ? -2.258 -6.059 13.195 1 98.88 159 ILE B C 1
ATOM 3381 O O . ILE B 1 159 ? -1.228 -6.094 13.867 1 98.88 159 ILE B O 1
ATOM 3385 N N . PRO B 1 160 ? -3.42 -6.469 13.617 1 98.69 160 PRO B N 1
ATOM 3386 C CA . PRO B 1 160 ? -3.441 -7.117 14.93 1 98.69 160 PRO B CA 1
ATOM 3387 C C . PRO B 1 160 ? -2.711 -8.461 14.938 1 98.69 160 PRO B C 1
ATOM 3389 O O . PRO B 1 160 ? -2.76 -9.195 13.953 1 98.69 160 PRO B O 1
ATOM 3392 N N . THR B 1 161 ? -1.973 -8.766 15.906 1 98.12 161 THR B N 1
ATOM 3393 C CA . THR B 1 161 ? -1.312 -10.047 16.156 1 98.12 161 THR B CA 1
ATOM 3394 C C . THR B 1 161 ? -1.577 -10.523 17.578 1 98.12 161 THR B C 1
ATOM 3396 O O . THR B 1 161 ? -2.213 -9.828 18.375 1 98.12 161 THR B O 1
ATOM 3399 N N . ALA B 1 162 ? -1.132 -11.891 17.781 1 96.94 162 ALA B N 1
ATOM 3400 C CA . ALA B 1 162 ? -1.139 -12.336 19.172 1 96.94 162 ALA B CA 1
ATOM 3401 C C . ALA B 1 162 ? -0.058 -11.625 19.984 1 96.94 162 ALA B C 1
ATOM 3403 O O . ALA B 1 162 ? 1.134 -11.883 19.797 1 96.94 162 ALA B O 1
ATOM 3404 N N . GLY B 1 163 ? -0.358 -10.461 20.641 1 93.12 163 GLY B N 1
ATOM 3405 C CA . GLY B 1 163 ? 0.542 -9.539 21.312 1 93.12 163 GLY B CA 1
ATOM 3406 C C . GLY B 1 163 ? 0.413 -8.109 20.828 1 93.12 163 GLY B C 1
ATOM 3407 O O . GLY B 1 163 ? -0.694 -7.574 20.75 1 93.12 163 GLY B O 1
ATOM 3408 N N . LYS B 1 164 ? 1.624 -7.469 20.516 1 94.94 164 LYS B N 1
ATOM 3409 C CA . LYS B 1 164 ? 1.587 -6.102 20.016 1 94.94 164 LYS B CA 1
ATOM 3410 C C . LYS B 1 164 ? 1.299 -6.086 18.516 1 94.94 164 LYS B C 1
ATOM 3412 O O . LYS B 1 164 ? 1.79 -6.938 17.766 1 94.94 164 LYS B O 1
ATOM 3417 N N . PRO B 1 165 ? 0.449 -5.203 18.109 1 98.06 165 PRO B N 1
ATOM 3418 C CA . PRO B 1 165 ? 0.224 -5.102 16.672 1 98.06 165 PRO B CA 1
ATOM 3419 C C . PRO B 1 165 ? 1.495 -4.754 15.898 1 98.06 165 PRO B C 1
ATOM 3421 O O . PRO B 1 165 ? 2.424 -4.168 16.469 1 98.06 165 PRO B O 1
ATOM 3424 N N . VAL B 1 166 ? 1.561 -5.18 14.656 1 98.19 166 VAL B N 1
ATOM 3425 C CA . VAL B 1 166 ? 2.572 -4.691 13.727 1 98.19 166 VAL B CA 1
ATOM 3426 C C . VAL B 1 166 ? 2.078 -3.412 13.047 1 98.19 166 VAL B C 1
ATOM 3428 O O . VAL B 1 166 ? 0.956 -3.367 12.539 1 98.19 166 VAL B O 1
ATOM 3431 N N . VAL B 1 167 ? 2.914 -2.361 13.062 1 98.19 167 VAL B N 1
ATOM 3432 C CA . VAL B 1 167 ? 2.461 -1.061 12.586 1 98.19 167 VAL B CA 1
ATOM 3433 C C . VAL B 1 167 ? 3.463 -0.504 11.578 1 98.19 167 VAL B C 1
ATOM 3435 O O . VAL B 1 167 ? 4.613 -0.226 11.922 1 98.19 167 VAL B O 1
ATOM 3438 N N . LEU B 1 168 ? 3.035 -0.416 10.344 1 98.31 168 LEU B N 1
ATOM 3439 C CA . LEU B 1 168 ? 3.797 0.273 9.305 1 98.31 168 LEU B CA 1
ATOM 3440 C C . LEU B 1 168 ? 3.432 1.753 9.258 1 98.31 168 LEU B C 1
ATOM 3442 O O . LEU B 1 168 ? 2.25 2.105 9.281 1 98.31 168 LEU B O 1
ATOM 3446 N N . ASP B 1 169 ? 4.32 2.596 9.266 1 97.19 169 ASP B N 1
ATOM 3447 C CA . ASP B 1 169 ? 4.203 4.035 9.039 1 97.19 169 ASP B CA 1
ATOM 3448 C C . ASP B 1 169 ? 5.367 4.555 8.203 1 97.19 169 ASP B C 1
ATOM 3450 O O . ASP B 1 169 ? 6.48 4.707 8.703 1 97.19 169 ASP B O 1
ATOM 3454 N N . MET B 1 170 ? 5.074 4.855 6.934 1 96.56 170 MET B N 1
ATOM 3455 C CA . MET B 1 170 ? 6.184 5.262 6.07 1 96.56 170 MET B CA 1
ATOM 3456 C C . MET B 1 170 ? 5.719 6.277 5.031 1 96.56 170 MET B C 1
ATOM 3458 O O . MET B 1 170 ? 4.621 6.152 4.48 1 96.56 170 MET B O 1
ATOM 3462 N N . ALA B 1 171 ? 6.539 7.258 4.848 1 97.06 171 ALA B N 1
ATOM 3463 C CA . ALA B 1 171 ? 6.332 8.148 3.707 1 97.06 171 ALA B CA 1
ATOM 3464 C C . ALA B 1 171 ? 6.656 7.441 2.395 1 97.06 171 ALA B C 1
ATOM 3466 O O . ALA B 1 171 ? 7.414 6.469 2.377 1 97.06 171 ALA B O 1
ATOM 3467 N N . THR B 1 172 ? 6.062 7.875 1.263 1 98.5 172 THR B N 1
ATOM 3468 C CA . THR B 1 172 ? 6.457 7.402 -0.058 1 98.5 172 THR B CA 1
ATOM 3469 C C . THR B 1 172 ? 7.594 8.25 -0.62 1 98.5 172 THR B C 1
ATOM 3471 O O . THR B 1 172 ? 8.141 7.941 -1.682 1 98.5 172 THR B O 1
ATOM 3474 N N . SER B 1 173 ? 7.953 9.281 0.106 1 98.38 173 SER B N 1
ATOM 3475 C CA . SER B 1 173 ? 9.078 10.133 -0.257 1 98.38 173 SER B CA 1
ATOM 3476 C C . SER B 1 173 ? 10.367 9.664 0.411 1 98.38 173 SER B C 1
ATOM 3478 O O . SER B 1 173 ? 10.328 8.922 1.396 1 98.38 173 SER B O 1
ATOM 3480 N N . ALA B 1 174 ? 11.484 10.117 -0.14 1 98 174 ALA B N 1
ATOM 3481 C CA . ALA B 1 174 ? 12.797 9.727 0.365 1 98 174 ALA B CA 1
ATOM 3482 C C . ALA B 1 174 ? 13.18 10.555 1.593 1 98 174 ALA B C 1
ATOM 3484 O O . ALA B 1 174 ? 14.078 10.172 2.348 1 98 174 ALA B O 1
ATOM 3485 N N . TYR B 1 175 ? 12.523 11.703 1.729 1 96 175 TYR B N 1
ATOM 3486 C CA . TYR B 1 175 ? 12.812 12.641 2.807 1 96 175 TYR B CA 1
ATOM 3487 C C . TYR B 1 175 ? 11.562 13.398 3.221 1 96 175 TYR B C 1
ATOM 3489 O O . TYR B 1 175 ? 10.586 13.469 2.467 1 96 175 TYR B O 1
ATOM 3497 N N . SER B 1 176 ? 11.484 13.805 4.449 1 92.81 176 SER B N 1
ATOM 3498 C CA . SER B 1 176 ? 10.336 14.586 4.895 1 92.81 176 SER B CA 1
ATOM 3499 C C . SER B 1 176 ? 10.516 16.062 4.586 1 92.81 176 SER B C 1
ATOM 3501 O O . SER B 1 176 ? 11.641 16.547 4.504 1 92.81 176 SER B O 1
ATOM 3503 N N . PHE B 1 177 ? 9.414 16.75 4.352 1 91 177 PHE B N 1
ATOM 3504 C CA . PHE B 1 177 ? 9.508 18.188 4.117 1 91 177 PHE B CA 1
ATOM 3505 C C . PHE B 1 177 ? 10.047 18.906 5.348 1 91 177 PHE B C 1
ATOM 3507 O O . PHE B 1 177 ? 10.875 19.812 5.23 1 91 177 PHE B O 1
ATOM 3514 N N . PHE B 1 178 ? 9.594 18.516 6.535 1 85.88 178 PHE B N 1
ATOM 3515 C CA . PHE B 1 178 ? 10.086 19.109 7.766 1 85.88 178 PHE B CA 1
ATOM 3516 C C . PHE B 1 178 ? 11.586 18.891 7.914 1 85.88 178 PHE B C 1
ATOM 3518 O O . PHE B 1 178 ? 12.305 19.75 8.406 1 85.88 178 PHE B O 1
ATOM 3525 N N . GLY B 1 179 ? 12 17.703 7.484 1 89 179 GLY B N 1
ATOM 3526 C CA . GLY B 1 179 ? 13.43 17.438 7.477 1 89 179 GLY B CA 1
ATOM 3527 C C . GLY B 1 179 ? 14.203 18.391 6.594 1 89 179 GLY B C 1
ATOM 3528 O O . GLY B 1 179 ? 15.312 18.812 6.938 1 89 179 GLY B O 1
ATOM 3529 N N . LEU B 1 180 ? 13.625 18.719 5.508 1 93.25 180 LEU B N 1
ATOM 3530 C CA . LEU B 1 180 ? 14.227 19.703 4.613 1 93.25 180 LEU B CA 1
ATOM 3531 C C . LEU B 1 180 ? 14.336 21.062 5.285 1 93.25 180 LEU B C 1
ATOM 3533 O O . LEU B 1 180 ? 15.383 21.703 5.23 1 93.25 180 LEU B O 1
ATOM 3537 N N . LEU B 1 181 ? 13.297 21.453 5.887 1 91.06 181 LEU B N 1
ATOM 3538 C CA . LEU B 1 181 ? 13.258 22.75 6.559 1 91.06 181 LEU B CA 1
ATOM 3539 C C . LEU B 1 181 ? 14.266 22.812 7.699 1 91.06 181 LEU B C 1
ATOM 3541 O O . LEU B 1 181 ? 14.953 23.812 7.887 1 91.06 181 LEU B O 1
ATOM 3545 N N . GLU B 1 182 ? 14.258 21.734 8.406 1 90.25 182 GLU B N 1
ATOM 3546 C CA . GLU B 1 182 ? 15.203 21.656 9.508 1 90.25 182 GLU B CA 1
ATOM 3547 C C . GLU B 1 182 ? 16.641 21.766 9.016 1 90.25 182 GLU B C 1
ATOM 3549 O O . GLU B 1 182 ? 17.453 22.469 9.609 1 90.25 182 GLU B O 1
ATOM 3554 N N . ALA B 1 183 ? 16.969 21.016 7.984 1 95.31 183 ALA B N 1
ATOM 3555 C CA . ALA B 1 183 ? 18.297 21.047 7.406 1 95.31 183 ALA B CA 1
ATOM 3556 C C . ALA B 1 183 ? 18.656 22.453 6.93 1 95.31 183 ALA B C 1
ATOM 3558 O O . ALA B 1 183 ? 19.766 22.938 7.168 1 95.31 183 ALA B O 1
ATOM 3559 N N . ARG B 1 184 ? 17.734 23.109 6.309 1 95.5 184 ARG B N 1
ATOM 3560 C CA . ARG B 1 184 ? 17.938 24.484 5.855 1 95.5 184 ARG B CA 1
ATOM 3561 C C . ARG B 1 184 ? 18.234 25.406 7.035 1 95.5 184 ARG B C 1
ATOM 3563 O O . ARG B 1 184 ? 19.203 26.172 7 1 95.5 184 ARG B O 1
ATOM 3570 N N . THR B 1 185 ? 17.469 25.328 8.016 1 92.94 185 THR B N 1
ATOM 3571 C CA . THR B 1 185 ? 17.609 26.172 9.195 1 92.94 185 THR B CA 1
ATOM 3572 C C . THR B 1 185 ? 18.953 25.922 9.875 1 92.94 185 THR B C 1
ATOM 3574 O O . THR B 1 185 ? 19.609 26.859 10.352 1 92.94 185 THR B O 1
ATOM 3577 N N . ALA B 1 186 ? 19.344 24.688 9.883 1 94.75 186 ALA B N 1
ATOM 3578 C CA . ALA B 1 186 ? 20.562 24.297 10.57 1 94.75 186 ALA B CA 1
ATOM 3579 C C . ALA B 1 186 ? 21.781 24.516 9.68 1 94.75 186 ALA B C 1
ATOM 3581 O O . ALA B 1 186 ? 22.922 24.375 10.125 1 94.75 186 ALA B O 1
ATOM 3582 N N . GLY B 1 187 ? 21.562 24.812 8.492 1 96.56 187 GLY B N 1
ATOM 3583 C CA . GLY B 1 187 ? 22.656 24.969 7.547 1 96.56 187 GLY B CA 1
ATOM 3584 C C . GLY B 1 187 ? 23.359 23.656 7.238 1 96.56 187 GLY B C 1
ATOM 3585 O O . GLY B 1 187 ? 24.578 23.641 7.07 1 96.56 187 GLY B O 1
ATOM 3586 N N . LYS B 1 188 ? 22.688 22.578 7.266 1 97.62 188 LYS B N 1
ATOM 3587 C CA . LYS B 1 188 ? 23.25 21.25 7.027 1 97.62 188 LYS B CA 1
ATOM 3588 C C . LYS B 1 188 ? 22.781 20.688 5.688 1 97.62 188 LYS B C 1
ATOM 3590 O O . LYS B 1 188 ? 21.75 21.094 5.164 1 97.62 188 LYS B O 1
ATOM 3595 N N . LYS B 1 189 ? 23.594 19.781 5.195 1 98.06 189 LYS B N 1
ATOM 3596 C CA . LYS B 1 189 ? 23.219 19.062 3.977 1 98.06 189 LYS B CA 1
ATOM 3597 C C . LYS B 1 189 ? 22.188 18 4.262 1 98.06 189 LYS B C 1
ATOM 3599 O O . LYS B 1 189 ? 22.062 17.531 5.395 1 98.06 189 LYS B O 1
ATOM 3604 N N . ILE B 1 190 ? 21.406 17.688 3.266 1 98.12 190 ILE B N 1
ATOM 3605 C CA . ILE B 1 190 ? 20.5 16.547 3.35 1 98.12 190 ILE B CA 1
ATOM 3606 C C . ILE B 1 190 ? 21.156 15.312 2.734 1 98.12 190 ILE B C 1
ATOM 3608 O O . ILE B 1 190 ? 22.188 15.422 2.049 1 98.12 190 ILE B O 1
ATOM 3612 N N . PRO B 1 191 ? 20.656 14.164 2.979 1 97.75 191 PRO B N 1
ATOM 3613 C CA . PRO B 1 191 ? 21.266 12.945 2.443 1 97.75 191 PRO B CA 1
ATOM 3614 C C . PRO B 1 191 ? 21.266 12.914 0.917 1 97.75 191 PRO B C 1
ATOM 3616 O O . PRO B 1 191 ? 20.359 13.461 0.28 1 97.75 191 PRO B O 1
ATOM 3619 N N . HIS B 1 192 ? 22.234 12.25 0.355 1 98 192 HIS B N 1
ATOM 3620 C CA . HIS B 1 192 ? 22.344 12.102 -1.091 1 98 192 HIS B CA 1
ATOM 3621 C C . HIS B 1 192 ? 21.172 11.297 -1.645 1 98 192 HIS B C 1
ATOM 3623 O O . HIS B 1 192 ? 20.781 10.281 -1.062 1 98 192 HIS B O 1
ATOM 3629 N N . GLY B 1 193 ? 20.578 11.766 -2.705 1 97.75 193 GLY B N 1
ATOM 3630 C CA . GLY B 1 193 ? 19.609 10.961 -3.445 1 97.75 193 GLY B CA 1
ATOM 3631 C C . GLY B 1 193 ? 18.172 11.234 -3.033 1 97.75 193 GLY B C 1
ATOM 3632 O O . GLY B 1 193 ? 17.25 10.656 -3.6 1 97.75 193 GLY B O 1
ATOM 3633 N N . VAL B 1 194 ? 18 12.188 -2.158 1 98.44 194 VAL B N 1
ATOM 3634 C CA . VAL B 1 194 ? 16.641 12.297 -1.613 1 98.44 194 VAL B CA 1
ATOM 3635 C C . VAL B 1 194 ? 15.922 13.477 -2.256 1 98.44 194 VAL B C 1
ATOM 3637 O O . VAL B 1 194 ? 14.719 13.656 -2.057 1 98.44 194 VAL B O 1
ATOM 3640 N N . ALA B 1 195 ? 16.656 14.289 -3.045 1 98.69 195 ALA B N 1
ATOM 3641 C CA . ALA B 1 195 ? 16.031 15.469 -3.641 1 98.69 195 ALA B CA 1
ATOM 3642 C C . ALA B 1 195 ? 16.75 15.867 -4.934 1 98.69 195 ALA B C 1
ATOM 3644 O O . ALA B 1 195 ? 17.859 15.422 -5.195 1 98.69 195 ALA B O 1
ATOM 3645 N N . ILE B 1 196 ? 16.062 16.656 -5.699 1 98.38 196 ILE B N 1
ATOM 3646 C CA . ILE B 1 196 ? 16.609 17.219 -6.926 1 98.38 196 ILE B CA 1
ATOM 3647 C C . ILE B 1 196 ? 16.453 18.734 -6.906 1 98.38 196 ILE B C 1
ATOM 3649 O O . ILE B 1 196 ? 15.594 19.266 -6.188 1 98.38 196 ILE B O 1
ATOM 3653 N N . ASP B 1 197 ? 17.281 19.391 -7.66 1 98.12 197 ASP B N 1
ATOM 3654 C CA . ASP B 1 197 ? 17.188 20.844 -7.785 1 98.12 197 ASP B CA 1
ATOM 3655 C C . ASP B 1 197 ? 16.312 21.219 -8.984 1 98.12 197 ASP B C 1
ATOM 3657 O O . ASP B 1 197 ? 15.656 20.375 -9.578 1 98.12 197 ASP B O 1
ATOM 3661 N N . SER B 1 198 ? 16.281 22.531 -9.297 1 97.44 198 SER B N 1
ATOM 3662 C CA . SER B 1 198 ? 15.398 23.062 -10.328 1 97.44 198 SER B CA 1
ATOM 3663 C C . SER B 1 198 ? 15.797 22.562 -11.711 1 97.44 198 SER B C 1
ATOM 3665 O O . SER B 1 198 ? 15.023 22.672 -12.664 1 97.44 198 SER B O 1
ATOM 3667 N N . ALA B 1 199 ? 16.984 22.047 -11.82 1 96.62 199 ALA B N 1
ATOM 3668 C CA . ALA B 1 199 ? 17.469 21.516 -13.094 1 96.62 199 ALA B CA 1
ATOM 3669 C C . ALA B 1 199 ? 17.266 20 -13.164 1 96.62 199 ALA B C 1
ATOM 3671 O O . ALA B 1 199 ? 17.641 19.375 -14.156 1 96.62 199 ALA B O 1
ATOM 3672 N N . GLY B 1 200 ? 16.734 19.406 -12.094 1 96.88 200 GLY B N 1
ATOM 3673 C CA . GLY B 1 200 ? 16.5 17.969 -12.07 1 96.88 200 GLY B CA 1
ATOM 3674 C C . GLY B 1 200 ? 17.703 17.172 -11.609 1 96.88 200 GLY B C 1
ATOM 3675 O O . GLY B 1 200 ? 17.719 15.945 -11.742 1 96.88 200 GLY B O 1
ATOM 3676 N N . LYS B 1 201 ? 18.703 17.828 -11.133 1 97.19 201 LYS B N 1
ATOM 3677 C CA . LYS B 1 201 ? 19.906 17.141 -10.664 1 97.19 201 LYS B CA 1
ATOM 3678 C C . LYS B 1 201 ? 19.812 16.828 -9.172 1 97.19 201 LYS B C 1
ATOM 3680 O O . LYS B 1 201 ? 19.312 17.656 -8.398 1 97.19 201 LYS B O 1
ATOM 3685 N N . ILE B 1 202 ? 20.359 15.688 -8.836 1 97.81 202 ILE B N 1
ATOM 3686 C CA . ILE B 1 202 ? 20.406 15.336 -7.422 1 97.81 202 ILE B CA 1
ATOM 3687 C C . ILE B 1 202 ? 21.141 16.422 -6.637 1 97.81 202 ILE B C 1
ATOM 3689 O O . ILE B 1 202 ? 22.172 16.922 -7.082 1 97.81 202 ILE B O 1
ATOM 3693 N N . THR B 1 203 ? 20.578 16.797 -5.535 1 98.44 203 THR B N 1
ATOM 3694 C CA . THR B 1 203 ? 21.203 17.828 -4.711 1 98.44 203 THR B CA 1
ATOM 3695 C C . THR B 1 203 ? 21.234 17.406 -3.244 1 98.44 203 THR B C 1
ATOM 3697 O O . THR B 1 203 ? 20.344 16.688 -2.783 1 98.44 203 THR B O 1
ATOM 3700 N N . GLU B 1 204 ? 22.203 17.797 -2.568 1 98.69 204 GLU B N 1
ATOM 3701 C CA . GLU B 1 204 ? 22.281 17.609 -1.12 1 98.69 204 GLU B CA 1
ATOM 3702 C C . GLU B 1 204 ? 22.062 18.938 -0.391 1 98.69 204 GLU B C 1
ATOM 3704 O O . GLU B 1 204 ? 22.188 19 0.833 1 98.69 204 GLU B O 1
ATOM 3709 N N . ASP B 1 205 ? 21.75 20 -1.152 1 98.38 205 ASP B N 1
ATOM 3710 C CA . ASP B 1 205 ? 21.453 21.312 -0.613 1 98.38 205 ASP B CA 1
ATOM 3711 C C . ASP B 1 205 ? 19.953 21.484 -0.376 1 98.38 205 ASP B C 1
ATOM 3713 O O . ASP B 1 205 ? 19.172 21.531 -1.327 1 98.38 205 ASP B O 1
ATOM 3717 N N . PRO B 1 206 ? 19.562 21.609 0.926 1 98.12 206 PRO B N 1
ATOM 3718 C CA . PRO B 1 206 ? 18.125 21.766 1.188 1 98.12 206 PRO B CA 1
ATOM 3719 C C . PRO B 1 206 ? 17.547 23.016 0.539 1 98.12 206 PRO B C 1
ATOM 3721 O O . PRO B 1 206 ? 16.375 23.031 0.169 1 98.12 206 PRO B O 1
ATOM 3724 N N . ASN B 1 207 ? 18.312 24.062 0.324 1 97.62 207 ASN B N 1
ATOM 3725 C CA . ASN B 1 207 ? 17.828 25.266 -0.336 1 97.62 207 ASN B CA 1
ATOM 3726 C C . ASN B 1 207 ? 17.453 25 -1.793 1 97.62 207 ASN B C 1
ATOM 3728 O O . ASN B 1 207 ? 16.406 25.453 -2.266 1 97.62 207 ASN B O 1
ATOM 3732 N N . ALA B 1 208 ? 18.328 24.297 -2.424 1 98.12 208 ALA B N 1
ATOM 3733 C CA . ALA B 1 208 ? 18.062 23.969 -3.82 1 98.12 208 ALA B CA 1
ATOM 3734 C C . ALA B 1 208 ? 16.812 23.078 -3.953 1 98.12 208 ALA B C 1
ATOM 3736 O O . ALA B 1 208 ? 16.062 23.203 -4.926 1 98.12 208 ALA B O 1
ATOM 3737 N N . ALA B 1 209 ? 16.625 22.203 -3.016 1 97.88 209 ALA B N 1
ATOM 3738 C CA . ALA B 1 209 ? 15.461 21.312 -3.018 1 97.88 209 ALA B CA 1
ATOM 3739 C C . ALA B 1 209 ? 14.172 22.094 -2.803 1 97.88 209 ALA B C 1
ATOM 3741 O O . ALA B 1 209 ? 13.141 21.797 -3.412 1 97.88 209 ALA B O 1
ATOM 3742 N N . ILE B 1 210 ? 14.211 23.062 -1.956 1 96.25 210 ILE B N 1
ATOM 3743 C CA . ILE B 1 210 ? 13.023 23.828 -1.58 1 96.25 210 ILE B CA 1
ATOM 3744 C C . ILE B 1 210 ? 12.734 24.891 -2.639 1 96.25 210 ILE B C 1
ATOM 3746 O O . ILE B 1 210 ? 11.57 25.156 -2.955 1 96.25 210 ILE B O 1
ATOM 3750 N N . ASP B 1 211 ? 13.852 25.5 -3.18 1 95.5 211 ASP B N 1
ATOM 3751 C CA . ASP B 1 211 ? 13.719 26.625 -4.113 1 95.5 211 ASP B CA 1
ATOM 3752 C C . ASP B 1 211 ? 13.711 26.125 -5.559 1 95.5 211 ASP B C 1
ATOM 3754 O O . ASP B 1 211 ? 14.695 26.297 -6.281 1 95.5 211 ASP B O 1
ATOM 3758 N N . GLY B 1 212 ? 12.633 25.609 -5.91 1 95.19 212 GLY B N 1
ATOM 3759 C CA . GLY B 1 212 ? 12.469 25.234 -7.301 1 95.19 212 GLY B CA 1
ATOM 3760 C C . GLY B 1 212 ? 12.703 23.75 -7.547 1 95.19 212 GLY B C 1
ATOM 3761 O O . GLY B 1 212 ? 12.539 23.266 -8.672 1 95.19 212 GLY B O 1
ATOM 3762 N N . GLY B 1 213 ? 13.141 23.016 -6.578 1 97.81 213 GLY B N 1
ATOM 3763 C CA . GLY B 1 213 ? 13.344 21.578 -6.695 1 97.81 213 GLY B CA 1
ATOM 3764 C C . GLY B 1 213 ? 12.211 20.766 -6.121 1 97.81 213 GLY B C 1
ATOM 3765 O O . GLY B 1 213 ? 11.039 21.156 -6.219 1 97.81 213 GLY B O 1
ATOM 3766 N N . ALA B 1 214 ? 12.609 19.531 -5.688 1 98.56 214 ALA B N 1
ATOM 3767 C CA . ALA B 1 214 ? 11.602 18.625 -5.148 1 98.56 214 ALA B CA 1
ATOM 3768 C C . ALA B 1 214 ? 12.25 17.438 -4.434 1 98.56 214 ALA B C 1
ATOM 3770 O O . ALA B 1 214 ? 13.383 17.078 -4.738 1 98.56 214 ALA B O 1
ATOM 3771 N N . ILE B 1 215 ? 11.578 16.953 -3.473 1 98.62 215 ILE B N 1
ATOM 3772 C CA . ILE B 1 215 ? 11.906 15.648 -2.924 1 98.62 215 ILE B CA 1
ATOM 3773 C C . ILE B 1 215 ? 11.547 14.562 -3.932 1 98.62 215 ILE B C 1
ATOM 3775 O O . ILE B 1 215 ? 10.688 14.766 -4.793 1 98.62 215 ILE B O 1
ATOM 3779 N N . VAL B 1 216 ? 12.234 13.406 -3.898 1 98.62 216 VAL B N 1
ATOM 3780 C CA . VAL B 1 216 ? 11.914 12.312 -4.805 1 98.62 216 VAL B CA 1
ATOM 3781 C C . VAL B 1 216 ? 11.367 11.125 -4.016 1 98.62 216 VAL B C 1
ATOM 3783 O O . VAL B 1 216 ? 11.258 11.188 -2.787 1 98.62 216 VAL B O 1
ATOM 3786 N N . GLY B 1 217 ? 10.898 10.078 -4.758 1 98.38 217 GLY B N 1
ATOM 3787 C CA . GLY B 1 217 ? 10.414 8.875 -4.094 1 98.38 217 GLY B CA 1
ATOM 3788 C C . GLY B 1 217 ? 11.5 8.148 -3.32 1 98.38 217 GLY B C 1
ATOM 3789 O O . GLY B 1 217 ? 12.688 8.312 -3.6 1 98.38 217 GLY B O 1
ATOM 3790 N N . PHE B 1 218 ? 11.086 7.238 -2.406 1 98.38 218 PHE B N 1
ATOM 3791 C CA . PHE B 1 218 ? 12.047 6.68 -1.467 1 98.38 218 PHE B CA 1
ATOM 3792 C C . PHE B 1 218 ? 12.984 5.707 -2.168 1 98.38 218 PHE B C 1
ATOM 3794 O O . PHE B 1 218 ? 14.07 5.406 -1.663 1 98.38 218 PHE B O 1
ATOM 3801 N N . ASP B 1 219 ? 12.562 5.113 -3.289 1 97.56 219 ASP B N 1
ATOM 3802 C CA . ASP B 1 219 ? 13.469 4.203 -3.975 1 97.56 219 ASP B CA 1
ATOM 3803 C C . ASP B 1 219 ? 14.211 4.914 -5.102 1 97.56 219 ASP B C 1
ATOM 3805 O O . ASP B 1 219 ? 15.008 4.301 -5.812 1 97.56 219 ASP B O 1
ATOM 3809 N N . GLY B 1 220 ? 13.914 6.25 -5.316 1 94.81 220 GLY B N 1
ATOM 3810 C CA . GLY B 1 220 ? 14.492 6.996 -6.422 1 94.81 220 GLY B CA 1
ATOM 3811 C C . GLY B 1 220 ? 13.992 6.539 -7.781 1 94.81 220 GLY B C 1
ATOM 3812 O O . GLY B 1 220 ? 14.547 6.922 -8.812 1 94.81 220 GLY B O 1
ATOM 3813 N N . GLY B 1 221 ? 12.945 5.719 -7.766 1 94.5 221 GLY B N 1
ATOM 3814 C CA . GLY B 1 221 ? 12.445 5.129 -9 1 94.5 221 GLY B CA 1
ATOM 3815 C C . GLY B 1 221 ? 10.938 5.156 -9.109 1 94.5 221 GLY B C 1
ATOM 3816 O O . GLY B 1 221 ? 10.273 5.922 -8.406 1 94.5 221 GLY B O 1
ATOM 3817 N N . TYR B 1 222 ? 10.406 4.375 -9.984 1 96.69 222 TYR B N 1
ATOM 3818 C CA . TYR B 1 222 ? 9 4.504 -10.352 1 96.69 222 TYR B CA 1
ATOM 3819 C C . TYR B 1 222 ? 8.102 3.803 -9.344 1 96.69 222 TYR B C 1
ATOM 3821 O O . TYR B 1 222 ? 6.918 4.129 -9.219 1 96.69 222 TYR B O 1
ATOM 3829 N N . LYS B 1 223 ? 8.648 2.809 -8.625 1 97.62 223 LYS B N 1
ATOM 3830 C CA . LYS B 1 223 ? 7.75 2.041 -7.766 1 97.62 223 LYS B CA 1
ATOM 3831 C C . LYS B 1 223 ? 7.227 2.893 -6.609 1 97.62 223 LYS B C 1
ATOM 3833 O O . LYS B 1 223 ? 6.027 2.9 -6.332 1 97.62 223 LYS B O 1
ATOM 3838 N N . SER B 1 224 ? 8.117 3.625 -5.945 1 98.44 224 SER B N 1
ATOM 3839 C CA . SER B 1 224 ? 7.66 4.492 -4.863 1 98.44 224 SER B CA 1
ATOM 3840 C C . SER B 1 224 ? 6.836 5.656 -5.406 1 98.44 224 SER B C 1
ATOM 3842 O O . SER B 1 224 ? 5.902 6.121 -4.75 1 98.44 224 SER B O 1
ATOM 3844 N N . SER B 1 225 ? 7.191 6.156 -6.59 1 98.31 225 SER B N 1
ATOM 3845 C CA . SER B 1 225 ? 6.406 7.199 -7.246 1 98.31 225 SER B CA 1
ATOM 3846 C C . SER B 1 225 ? 4.988 6.723 -7.535 1 98.31 225 SER B C 1
ATOM 3848 O O . SER B 1 225 ? 4.023 7.449 -7.297 1 98.31 225 SER B O 1
ATOM 3850 N N . ASN B 1 226 ? 4.891 5.516 -8.023 1 98.38 226 ASN B N 1
ATOM 3851 C CA . ASN B 1 226 ? 3.578 4.945 -8.312 1 98.38 226 ASN B CA 1
ATOM 3852 C C . ASN B 1 226 ? 2.758 4.754 -7.039 1 98.38 226 ASN B C 1
ATOM 3854 O O . ASN B 1 226 ? 1.546 4.977 -7.039 1 98.38 226 ASN B O 1
ATOM 3858 N N . LEU B 1 227 ? 3.381 4.359 -5.957 1 98.75 227 LEU B N 1
ATOM 3859 C CA . LEU B 1 227 ? 2.699 4.262 -4.672 1 98.75 227 LEU B CA 1
ATOM 3860 C C . LEU B 1 227 ? 2.18 5.629 -4.23 1 98.75 227 LEU B C 1
ATOM 3862 O O . LEU B 1 227 ? 1.049 5.742 -3.75 1 98.75 227 LEU B O 1
ATOM 3866 N N . ALA B 1 228 ? 3.051 6.625 -4.402 1 98.81 228 ALA B N 1
ATOM 3867 C CA . ALA B 1 228 ? 2.658 7.984 -4.043 1 98.81 228 ALA B CA 1
ATOM 3868 C C . ALA B 1 228 ? 1.401 8.414 -4.793 1 98.81 228 ALA B C 1
ATOM 3870 O O . ALA B 1 228 ? 0.51 9.039 -4.219 1 98.81 228 ALA B O 1
ATOM 3871 N N . LEU B 1 229 ? 1.353 8.07 -6.027 1 98.88 229 LEU B N 1
ATOM 3872 C CA . LEU B 1 229 ? 0.187 8.406 -6.84 1 98.88 229 LEU B CA 1
ATOM 3873 C C . LEU B 1 229 ? -1.063 7.719 -6.305 1 98.88 229 LEU B C 1
ATOM 3875 O O . LEU B 1 229 ? -2.131 8.328 -6.223 1 98.88 229 LEU B O 1
ATOM 3879 N N . MET B 1 230 ? -0.949 6.434 -5.961 1 98.88 230 MET B N 1
ATOM 3880 C CA . MET B 1 230 ? -2.105 5.738 -5.402 1 98.88 230 MET B CA 1
ATOM 3881 C C . MET B 1 230 ? -2.596 6.422 -4.133 1 98.88 230 MET B C 1
ATOM 3883 O O . MET B 1 230 ? -3.801 6.609 -3.949 1 98.88 230 MET B O 1
ATOM 3887 N N . VAL B 1 231 ? -1.679 6.812 -3.262 1 98.94 231 VAL B N 1
ATOM 3888 C CA . VAL B 1 231 ? -2.053 7.508 -2.033 1 98.94 231 VAL B CA 1
ATOM 3889 C C . VAL B 1 231 ? -2.734 8.828 -2.377 1 98.94 231 VAL B C 1
ATOM 3891 O O . VAL B 1 231 ? -3.75 9.188 -1.774 1 98.94 231 VAL B O 1
ATOM 3894 N N . GLU B 1 232 ? -2.189 9.555 -3.346 1 98.81 232 GLU B N 1
ATOM 3895 C CA . GLU B 1 232 ? -2.764 10.82 -3.801 1 98.81 232 GLU B CA 1
ATOM 3896 C C . GLU B 1 232 ? -4.223 10.648 -4.215 1 98.81 232 GLU B C 1
ATOM 3898 O O . GLU B 1 232 ? -5.078 11.453 -3.84 1 98.81 232 GLU B O 1
ATOM 3903 N N . LEU B 1 233 ? -4.449 9.617 -4.91 1 98.88 233 LEU B N 1
ATOM 3904 C CA . LEU B 1 233 ? -5.785 9.391 -5.453 1 98.88 233 LEU B CA 1
ATOM 3905 C C . LEU B 1 233 ? -6.746 8.938 -4.359 1 98.88 233 LEU B C 1
ATOM 3907 O O . LEU B 1 233 ? -7.922 9.312 -4.367 1 98.88 233 LEU B O 1
ATOM 3911 N N . LEU B 1 234 ? -6.285 8.188 -3.398 1 98.88 234 LEU B N 1
ATOM 3912 C CA . LEU B 1 234 ? -7.117 7.613 -2.348 1 98.88 234 LEU B CA 1
ATOM 3913 C C . LEU B 1 234 ? -7.426 8.648 -1.27 1 98.88 234 LEU B C 1
ATOM 3915 O O . LEU B 1 234 ? -8.516 8.641 -0.688 1 98.88 234 LEU B O 1
ATOM 3919 N N . ALA B 1 235 ? -6.484 9.539 -0.986 1 98.81 235 ALA B N 1
ATOM 3920 C CA . ALA B 1 235 ? -6.645 10.477 0.121 1 98.81 235 ALA B CA 1
ATOM 3921 C C . ALA B 1 235 ? -6.844 11.898 -0.392 1 98.81 235 ALA B C 1
ATOM 3923 O O . ALA B 1 235 ? -6.883 12.852 0.394 1 98.81 235 ALA B O 1
ATOM 3924 N N . GLY B 1 236 ? -6.914 12.078 -1.701 1 98.5 236 GLY B N 1
ATOM 3925 C CA . GLY B 1 236 ? -7.168 13.367 -2.318 1 98.5 236 GLY B CA 1
ATOM 3926 C C . GLY B 1 236 ? -8.555 13.484 -2.918 1 98.5 236 GLY B C 1
ATOM 3927 O O . GLY B 1 236 ? -9.508 13.828 -2.221 1 98.5 236 GLY B O 1
ATOM 3928 N N . PRO B 1 237 ? -8.68 13.086 -4.207 1 98.62 237 PRO B N 1
ATOM 3929 C CA . PRO B 1 237 ? -9.984 13.242 -4.844 1 98.62 237 PRO B CA 1
ATOM 3930 C C . PRO B 1 237 ? -11.062 12.367 -4.199 1 98.62 237 PRO B C 1
ATOM 3932 O O . PRO B 1 237 ? -12.234 12.742 -4.18 1 98.62 237 PRO B O 1
ATOM 3935 N N . LEU B 1 238 ? -10.719 11.25 -3.635 1 98.69 238 LEU B N 1
ATOM 3936 C CA . LEU B 1 238 ? -11.703 10.32 -3.078 1 98.69 238 LEU B CA 1
ATOM 3937 C C . LEU B 1 238 ? -12.367 10.914 -1.842 1 98.69 238 LEU B C 1
ATOM 3939 O O . LEU B 1 238 ? -13.484 10.523 -1.49 1 98.69 238 LEU B O 1
ATOM 3943 N N . VAL B 1 239 ? -11.727 11.867 -1.179 1 98.69 239 VAL B N 1
ATOM 3944 C CA . VAL B 1 239 ? -12.258 12.359 0.086 1 98.69 239 VAL B CA 1
ATOM 3945 C C . VAL B 1 239 ? -12.586 13.852 -0.038 1 98.69 239 VAL B C 1
ATOM 3947 O O . VAL B 1 239 ? -12.805 14.531 0.967 1 98.69 239 VAL B O 1
ATOM 3950 N N . GLY B 1 240 ? -12.484 14.422 -1.22 1 98.19 240 GLY B N 1
ATOM 3951 C CA . GLY B 1 240 ? -12.891 15.789 -1.475 1 98.19 240 GLY B CA 1
ATOM 3952 C C . GLY B 1 240 ? -11.797 16.797 -1.19 1 98.19 240 GLY B C 1
ATOM 3953 O O . GLY B 1 240 ? -12.078 18 -1.038 1 98.19 240 GLY B O 1
ATOM 3954 N N . ALA B 1 241 ? -10.594 16.391 -1.084 1 98.56 241 ALA B N 1
ATOM 3955 C CA . ALA B 1 241 ? -9.469 17.297 -0.831 1 98.56 241 ALA B CA 1
ATOM 3956 C C . ALA B 1 241 ? -9.008 17.969 -2.117 1 98.56 241 ALA B C 1
ATOM 3958 O O . ALA B 1 241 ? -9.422 17.594 -3.213 1 98.56 241 ALA B O 1
ATOM 3959 N N . ALA B 1 242 ? -8.195 18.953 -1.949 1 98.38 242 ALA B N 1
ATOM 3960 C CA . ALA B 1 242 ? -7.664 19.672 -3.107 1 98.38 242 ALA B CA 1
ATOM 3961 C C . ALA B 1 242 ? -6.754 18.766 -3.936 1 98.38 242 ALA B C 1
ATOM 3963 O O . ALA B 1 242 ? -5.977 17.984 -3.385 1 98.38 242 ALA B O 1
ATOM 3964 N N . VAL B 1 243 ? -6.852 18.906 -5.277 1 97.62 243 VAL B N 1
ATOM 3965 C CA . VAL B 1 243 ? -6.004 18.094 -6.141 1 97.62 243 VAL B CA 1
ATOM 3966 C C . VAL B 1 243 ? -4.98 18.969 -6.852 1 97.62 243 VAL B C 1
ATOM 3968 O O . VAL B 1 243 ? -4.129 18.469 -7.586 1 97.62 243 VAL B O 1
ATOM 3971 N N . THR B 1 244 ? -5.059 20.234 -6.68 1 96.38 244 THR B N 1
ATOM 3972 C CA . THR B 1 244 ? -4.102 21.219 -7.176 1 96.38 244 THR B CA 1
ATOM 3973 C C . THR B 1 244 ? -3.904 22.344 -6.16 1 96.38 244 THR B C 1
ATOM 3975 O O . THR B 1 244 ? -4.75 22.547 -5.289 1 96.38 244 THR B O 1
ATOM 3978 N N . ASP B 1 245 ? -2.756 23.047 -6.254 1 97.12 245 ASP B N 1
ATOM 3979 C CA . ASP B 1 245 ? -2.459 24.188 -5.391 1 97.12 245 ASP B CA 1
ATOM 3980 C C . ASP B 1 245 ? -2.85 23.891 -3.943 1 97.12 245 ASP B C 1
ATOM 3982 O O . ASP B 1 245 ? -3.562 24.688 -3.316 1 97.12 245 ASP B O 1
ATOM 3986 N N . LYS B 1 246 ? -2.447 22.734 -3.494 1 97.25 246 LYS B N 1
ATOM 3987 C CA . LYS B 1 246 ? -2.938 22.188 -2.236 1 97.25 246 LYS B CA 1
ATOM 3988 C C . LYS B 1 246 ? -2.541 23.062 -1.056 1 97.25 246 LYS B C 1
ATOM 3990 O O . LYS B 1 246 ? -3.311 23.234 -0.107 1 97.25 246 LYS B O 1
ATOM 3995 N N . MET B 1 247 ? -1.372 23.641 -1.158 1 95.12 247 MET B N 1
ATOM 3996 C CA . MET B 1 247 ? -0.936 24.531 -0.085 1 95.12 247 MET B CA 1
ATOM 3997 C C . MET B 1 247 ? -1.858 25.734 0.031 1 95.12 247 MET B C 1
ATOM 3999 O O . MET B 1 247 ? -2.359 26.047 1.115 1 95.12 247 MET B O 1
ATOM 4003 N N . ALA B 1 248 ? -2.082 26.391 -1.089 1 96.69 248 ALA B N 1
ATOM 4004 C CA . ALA B 1 248 ? -2.92 27.578 -1.104 1 96.69 248 ALA B CA 1
ATOM 4005 C C . ALA B 1 248 ? -4.371 27.234 -0.788 1 96.69 248 ALA B C 1
ATOM 4007 O O . ALA B 1 248 ? -5.074 28.016 -0.141 1 96.69 248 ALA B O 1
ATOM 4008 N N . ALA B 1 249 ? -4.805 26.094 -1.236 1 97.5 249 ALA B N 1
ATOM 4009 C CA . ALA B 1 249 ? -6.191 25.688 -1.048 1 97.5 249 ALA B CA 1
ATOM 4010 C C . ALA B 1 249 ? -6.48 25.391 0.421 1 97.5 249 ALA B C 1
ATOM 4012 O O . ALA B 1 249 ? -7.633 25.453 0.857 1 97.5 249 ALA B O 1
ATOM 4013 N N . LYS B 1 250 ? -5.426 24.984 1.181 1 96.94 250 LYS B N 1
ATOM 4014 C CA . LYS B 1 250 ? -5.551 24.609 2.588 1 96.94 250 LYS B CA 1
ATOM 4015 C C . LYS B 1 250 ? -6.621 23.547 2.785 1 96.94 250 LYS B C 1
ATOM 4017 O O . LYS B 1 250 ? -7.434 23.641 3.707 1 96.94 250 LYS B O 1
ATOM 4022 N N . ASN B 1 251 ? -6.711 22.625 1.879 1 98.19 251 ASN B N 1
ATOM 4023 C CA . ASN B 1 251 ? -7.656 21.5 1.874 1 98.19 251 ASN B CA 1
ATOM 4024 C C . ASN B 1 251 ? -6.957 20.172 1.615 1 98.19 251 ASN B C 1
ATOM 4026 O O . ASN B 1 251 ? -7.043 19.625 0.515 1 98.19 251 ASN B O 1
ATOM 4030 N N . TRP B 1 252 ? -6.316 19.656 2.688 1 98.38 252 TRP B N 1
ATOM 4031 C CA . TRP B 1 252 ? -5.625 18.375 2.604 1 98.38 252 TRP B CA 1
ATOM 4032 C C . TRP B 1 252 ? -6.539 17.234 3.021 1 98.38 252 TRP B C 1
ATOM 4034 O O . TRP B 1 252 ? -7.562 17.453 3.672 1 98.38 252 TRP B O 1
ATOM 4044 N N . GLY B 1 253 ? -6.188 16.016 2.561 1 98.62 253 GLY B N 1
ATOM 4045 C CA . GLY B 1 253 ? -7.094 14.898 2.785 1 98.62 253 GLY B CA 1
ATOM 4046 C C . GLY B 1 253 ? -6.418 13.703 3.426 1 98.62 253 GLY B C 1
ATOM 4047 O O . GLY B 1 253 ? -5.191 13.586 3.406 1 98.62 253 GLY B O 1
ATOM 4048 N N . ASN B 1 254 ? -7.184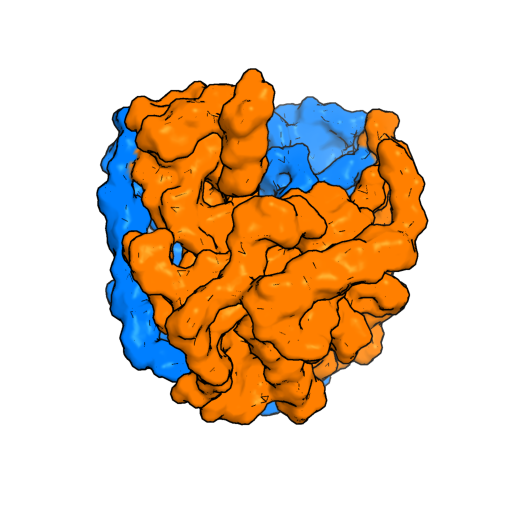 12.867 4.105 1 98.88 254 ASN B N 1
ATOM 4049 C CA . ASN B 1 254 ? -6.797 11.602 4.711 1 98.88 254 ASN B CA 1
ATOM 4050 C C . ASN B 1 254 ? -7.867 10.531 4.508 1 98.88 254 ASN B C 1
ATOM 4052 O O . ASN B 1 254 ? -9.039 10.852 4.309 1 98.88 254 ASN B O 1
ATOM 4056 N N . LEU B 1 255 ? -7.457 9.32 4.488 1 98.94 255 LEU B N 1
ATOM 4057 C CA . LEU B 1 255 ? -8.352 8.172 4.418 1 98.94 255 LEU B CA 1
ATOM 4058 C C . LEU B 1 255 ? -8.016 7.152 5.496 1 98.94 255 LEU B C 1
ATOM 4060 O O . LEU B 1 255 ? -6.855 6.77 5.656 1 98.94 255 LEU B O 1
ATOM 4064 N N . VAL B 1 256 ? -9.016 6.758 6.277 1 99 256 VAL B N 1
ATOM 4065 C CA . VAL B 1 256 ? -8.875 5.734 7.309 1 99 256 VAL B CA 1
ATOM 4066 C C . VAL B 1 256 ? -9.773 4.543 6.984 1 99 256 VAL B C 1
ATOM 4068 O O . VAL B 1 256 ? -10.977 4.707 6.766 1 99 256 VAL B O 1
ATOM 4071 N N . VAL B 1 257 ? -9.188 3.389 6.914 1 98.94 257 VAL B N 1
ATOM 4072 C CA . VAL B 1 257 ? -9.906 2.148 6.652 1 98.94 257 VAL B CA 1
ATOM 4073 C C . VAL B 1 257 ? -9.695 1.173 7.809 1 98.94 257 VAL B C 1
ATOM 4075 O O . VAL B 1 257 ? -8.57 1.003 8.289 1 98.94 257 VAL B O 1
ATOM 4078 N N . ALA B 1 258 ? -10.734 0.584 8.305 1 98.94 258 ALA B N 1
ATOM 4079 C CA . ALA B 1 258 ? -10.703 -0.469 9.312 1 98.94 258 ALA B CA 1
ATOM 4080 C C . ALA B 1 258 ? -11.453 -1.709 8.836 1 98.94 258 ALA B C 1
ATOM 4082 O O . ALA B 1 258 ? -12.586 -1.608 8.352 1 98.94 258 ALA B O 1
ATOM 4083 N N . ILE B 1 259 ? -10.859 -2.85 8.945 1 98.94 259 ILE B N 1
ATOM 4084 C CA . ILE B 1 259 ? -11.43 -4.109 8.484 1 98.94 259 ILE B CA 1
ATOM 4085 C C . ILE B 1 259 ? -11.383 -5.137 9.617 1 98.94 259 ILE B C 1
ATOM 4087 O O . ILE B 1 259 ? -10.344 -5.34 10.242 1 98.94 259 ILE B O 1
ATOM 4091 N N . ASP B 1 260 ? -12.492 -5.754 9.883 1 98.81 260 ASP B N 1
ATOM 4092 C CA . ASP B 1 260 ? -12.547 -6.867 10.82 1 98.81 260 ASP B CA 1
ATOM 4093 C C . ASP B 1 260 ? -12.023 -8.148 10.18 1 98.81 260 ASP B C 1
ATOM 4095 O O . ASP B 1 260 ? -12.609 -8.656 9.219 1 98.81 260 ASP B O 1
ATOM 4099 N N . PRO B 1 261 ? -10.922 -8.703 10.68 1 98.44 261 PRO B N 1
ATOM 4100 C CA . PRO B 1 261 ? -10.391 -9.93 10.086 1 98.44 261 PRO B CA 1
ATOM 4101 C C . PRO B 1 261 ? -11.406 -11.07 10.07 1 98.44 261 PRO B C 1
ATOM 4103 O O . PRO B 1 261 ? -11.297 -11.992 9.258 1 98.44 261 PRO B O 1
ATOM 4106 N N . LYS B 1 262 ? -12.383 -10.992 10.875 1 97.81 262 LYS B N 1
ATOM 4107 C CA . LYS B 1 262 ? -13.414 -12.023 10.938 1 97.81 262 LYS B CA 1
ATOM 4108 C C . LYS B 1 262 ? -14.188 -12.109 9.625 1 97.81 262 LYS B C 1
ATOM 4110 O O . LYS B 1 262 ? -14.859 -13.109 9.359 1 97.81 262 LYS B O 1
ATOM 4115 N N . LEU B 1 263 ? -14.148 -11.086 8.852 1 98.38 263 LEU B N 1
ATOM 4116 C CA . LEU B 1 263 ? -14.805 -11.102 7.555 1 98.38 263 LEU B CA 1
ATOM 4117 C C . LEU B 1 263 ? -14.312 -12.266 6.703 1 98.38 263 LEU B C 1
ATOM 4119 O O . LEU B 1 263 ? -15.016 -12.711 5.793 1 98.38 263 LEU B O 1
ATOM 4123 N N . LEU B 1 264 ? -13.078 -12.75 7 1 98.19 264 LEU B N 1
ATOM 4124 C CA . LEU B 1 264 ? -12.531 -13.797 6.148 1 98.19 264 LEU B CA 1
ATOM 4125 C C . LEU B 1 264 ? -12.5 -15.133 6.883 1 98.19 264 LEU B C 1
ATOM 4127 O O . LEU B 1 264 ? -11.945 -16.109 6.375 1 98.19 264 LEU B O 1
ATOM 4131 N N . GLY B 1 265 ? -13.07 -15.203 8.055 1 95.06 265 GLY B N 1
ATOM 4132 C CA . GLY B 1 265 ? -13.422 -16.422 8.758 1 95.06 265 GLY B CA 1
ATOM 4133 C C . GLY B 1 265 ? -12.234 -17.109 9.398 1 95.06 265 GLY B C 1
ATOM 4134 O O . GLY B 1 265 ? -12.281 -18.312 9.672 1 95.06 265 GLY B O 1
ATOM 4135 N N . GLN B 1 266 ? -11.164 -16.406 9.57 1 91.25 266 GLN B N 1
ATOM 4136 C CA . GLN B 1 266 ? -9.984 -17.016 10.18 1 91.25 266 GLN B CA 1
ATOM 4137 C C . GLN B 1 266 ? -9.938 -16.734 11.68 1 91.25 266 GLN B C 1
ATOM 4139 O O . GLN B 1 266 ? -9.43 -15.688 12.102 1 91.25 266 GLN B O 1
ATOM 4144 N N . ASP B 1 267 ? -10.273 -17.594 12.438 1 92.56 267 ASP B N 1
ATOM 4145 C CA . ASP B 1 267 ? -10.359 -17.438 13.883 1 92.56 267 ASP B CA 1
ATOM 4146 C C . ASP B 1 267 ? -8.969 -17.297 14.508 1 92.56 267 ASP B C 1
ATOM 4148 O O . ASP B 1 267 ? -8.82 -16.688 15.57 1 92.56 267 ASP B O 1
ATOM 4152 N N . GLU B 1 268 ? -8.031 -17.828 13.859 1 95.88 268 GLU B N 1
ATOM 4153 C CA . GLU B 1 268 ? -6.684 -17.828 14.414 1 95.88 268 GLU B CA 1
ATOM 4154 C C . GLU B 1 268 ? -5.805 -16.797 13.711 1 95.88 268 GLU B C 1
ATOM 4156 O O . GLU B 1 268 ? -4.582 -16.953 13.656 1 95.88 268 GLU B O 1
ATOM 4161 N N . PHE B 1 269 ? -6.457 -15.797 13.148 1 98.12 269 PHE B N 1
ATOM 4162 C CA . PHE B 1 269 ? -5.707 -14.82 12.367 1 98.12 269 PHE B CA 1
ATOM 4163 C C . PHE B 1 269 ? -4.566 -14.227 13.188 1 98.12 269 PHE B C 1
ATOM 4165 O O . PHE B 1 269 ? -3.412 -14.25 12.766 1 98.12 269 PHE B O 1
ATOM 4172 N N . GLU B 1 270 ? -4.84 -13.719 14.383 1 98.44 270 GLU B N 1
ATOM 4173 C CA . GLU B 1 270 ? -3.844 -13.016 15.18 1 98.44 270 GLU B CA 1
ATOM 4174 C C . GLU B 1 270 ? -2.686 -13.938 15.555 1 98.44 270 GLU B C 1
ATOM 4176 O O . GLU B 1 270 ? -1.525 -13.523 15.539 1 98.44 270 GLU B O 1
ATOM 4181 N N . ARG B 1 271 ? -3.01 -15.156 15.898 1 98.38 271 ARG B N 1
ATOM 4182 C CA . ARG B 1 271 ? -1.97 -16.125 16.219 1 98.38 271 ARG B CA 1
ATOM 4183 C C . ARG B 1 271 ? -1.096 -16.422 15 1 98.38 271 ARG B C 1
ATOM 4185 O O . ARG B 1 271 ? 0.13 -16.469 15.109 1 98.38 271 ARG B O 1
ATOM 4192 N N . ARG B 1 272 ? -1.691 -16.641 13.906 1 98.44 272 ARG B N 1
ATOM 4193 C CA . ARG B 1 272 ? -0.958 -16.953 12.688 1 98.44 272 ARG B CA 1
ATOM 4194 C C . ARG B 1 272 ? -0.157 -15.742 12.203 1 98.44 272 ARG B C 1
ATOM 4196 O O . ARG B 1 272 ? 0.946 -15.891 11.672 1 98.44 272 ARG B O 1
ATOM 4203 N N . ALA B 1 273 ? -0.758 -14.555 12.383 1 98.62 273 ALA B N 1
ATOM 4204 C CA . ALA B 1 273 ? 0.003 -13.344 12.086 1 98.62 273 ALA B CA 1
ATOM 4205 C C . ALA B 1 273 ? 1.262 -13.266 12.945 1 98.62 273 ALA B C 1
ATOM 4207 O O . ALA B 1 273 ? 2.334 -12.898 12.461 1 98.62 273 ALA B O 1
ATOM 4208 N N . LYS B 1 274 ? 1.145 -13.602 14.156 1 98.56 274 LYS B N 1
ATOM 4209 C CA . LYS B 1 274 ? 2.299 -13.617 15.047 1 98.56 274 LYS B CA 1
ATOM 4210 C C . LYS B 1 274 ? 3.344 -14.625 14.578 1 98.56 274 LYS B C 1
ATOM 4212 O O . LYS B 1 274 ? 4.547 -14.383 14.695 1 98.56 274 LYS B O 1
ATOM 4217 N N . MET B 1 275 ? 2.902 -15.766 14.117 1 98.38 275 MET B N 1
ATOM 4218 C CA . MET B 1 275 ? 3.834 -16.766 13.594 1 98.38 275 MET B CA 1
ATOM 4219 C C . MET B 1 275 ? 4.688 -16.156 12.477 1 98.38 275 MET B C 1
ATOM 4221 O O . MET B 1 275 ? 5.898 -16.391 12.43 1 98.38 275 MET B O 1
ATOM 4225 N N . VAL B 1 276 ? 4.039 -15.406 11.609 1 98.56 276 VAL B N 1
ATOM 4226 C CA . VAL B 1 276 ? 4.758 -14.781 10.508 1 98.56 276 VAL B CA 1
ATOM 4227 C C . VAL B 1 276 ? 5.789 -13.797 11.055 1 98.56 276 VAL B C 1
ATOM 4229 O O . VAL B 1 276 ? 6.953 -13.82 10.648 1 98.56 276 VAL B O 1
ATOM 4232 N N . THR B 1 277 ? 5.371 -12.906 11.977 1 98.31 277 THR B N 1
ATOM 4233 C CA . THR B 1 277 ? 6.277 -11.891 12.508 1 98.31 277 THR B CA 1
ATOM 4234 C C . THR B 1 277 ? 7.406 -12.531 13.305 1 98.31 277 THR B C 1
ATOM 4236 O O . THR B 1 277 ? 8.539 -12.047 13.281 1 98.31 277 THR B O 1
ATOM 4239 N N . ASP B 1 278 ? 7.105 -13.609 13.992 1 98.31 278 ASP B N 1
ATOM 4240 C CA . ASP B 1 278 ? 8.141 -14.344 14.711 1 98.31 278 ASP B CA 1
ATOM 4241 C C . ASP B 1 278 ? 9.18 -14.914 13.75 1 98.31 278 ASP B C 1
ATOM 4243 O O . ASP B 1 278 ? 10.375 -14.898 14.031 1 98.31 278 ASP B O 1
ATOM 4247 N N . ARG B 1 279 ? 8.727 -15.453 12.672 1 98.5 279 ARG B N 1
ATOM 4248 C CA . ARG B 1 279 ? 9.641 -15.992 11.68 1 98.5 279 ARG B CA 1
ATOM 4249 C C . ARG B 1 279 ? 10.562 -14.906 11.125 1 98.5 279 ARG B C 1
ATOM 4251 O O . ARG B 1 279 ? 11.75 -15.141 10.922 1 98.5 279 ARG B O 1
ATOM 4258 N N . VAL B 1 280 ? 10.008 -13.742 10.883 1 98.44 280 VAL B N 1
ATOM 4259 C CA . VAL B 1 280 ? 10.82 -12.633 10.391 1 98.44 280 VAL B CA 1
ATOM 4260 C C . VAL B 1 280 ? 11.891 -12.273 11.422 1 98.44 280 VAL B C 1
ATOM 4262 O O . VAL B 1 280 ? 13.07 -12.156 11.094 1 98.44 280 VAL B O 1
ATOM 4265 N N . LYS B 1 281 ? 11.516 -12.133 12.617 1 97.5 281 LYS B N 1
ATOM 4266 C CA . LYS B 1 281 ? 12.422 -11.719 13.68 1 97.5 281 LYS B CA 1
ATOM 4267 C C . LYS B 1 281 ? 13.508 -12.766 13.914 1 97.5 281 LYS B C 1
ATOM 4269 O O . LYS B 1 281 ? 14.633 -12.422 14.289 1 97.5 281 LYS B O 1
ATOM 4274 N N . ALA B 1 282 ? 13.211 -13.969 13.648 1 97.69 282 ALA B N 1
ATOM 4275 C CA . ALA B 1 282 ? 14.125 -15.07 13.945 1 97.69 282 ALA B CA 1
ATOM 4276 C C . ALA B 1 282 ? 14.938 -15.445 12.703 1 97.69 282 ALA B C 1
ATOM 4278 O O . ALA B 1 282 ? 15.789 -16.344 12.766 1 97.69 282 ALA B O 1
ATOM 4279 N N . ALA B 1 283 ? 14.68 -14.883 11.602 1 98.12 283 ALA B N 1
ATOM 4280 C CA . ALA B 1 283 ? 15.344 -15.242 10.352 1 98.12 283 ALA B CA 1
ATOM 4281 C C . ALA B 1 283 ? 16.859 -15.133 10.484 1 98.12 283 ALA B C 1
ATOM 4283 O O . ALA B 1 283 ? 17.375 -14.273 11.211 1 98.12 283 ALA B O 1
ATOM 4284 N N . LYS B 1 284 ? 17.562 -16.016 9.727 1 98 284 LYS B N 1
ATOM 4285 C CA . LYS B 1 284 ? 19.016 -15.891 9.68 1 98 284 LYS B CA 1
ATOM 4286 C C . LYS B 1 284 ? 19.438 -14.5 9.211 1 98 284 LYS B C 1
ATOM 4288 O O . LYS B 1 284 ? 19.016 -14.047 8.148 1 98 284 LYS B O 1
ATOM 4293 N N . ARG B 1 285 ? 20.312 -13.875 9.93 1 97.88 285 ARG B N 1
ATOM 4294 C CA . ARG B 1 285 ? 20.625 -12.469 9.727 1 97.88 285 ARG B CA 1
ATOM 4295 C C . ARG B 1 285 ? 21.859 -12.305 8.844 1 97.88 285 ARG B C 1
ATOM 4297 O O . ARG B 1 285 ? 22.688 -13.211 8.75 1 97.88 285 ARG B O 1
ATOM 4304 N N . GLN B 1 286 ? 21.891 -11.133 8.305 1 96.12 286 GLN B N 1
ATOM 4305 C CA . GLN B 1 286 ? 23.125 -10.672 7.691 1 96.12 286 GLN B CA 1
ATOM 4306 C C . GLN B 1 286 ? 24.219 -10.5 8.742 1 96.12 286 GLN B C 1
ATOM 4308 O O . GLN B 1 286 ? 23.938 -10.242 9.914 1 96.12 286 GLN B O 1
ATOM 4313 N N . PRO B 1 287 ? 25.547 -10.719 8.375 1 91.44 287 PRO B N 1
ATOM 4314 C CA . PRO B 1 287 ? 26.641 -10.688 9.344 1 91.44 287 PRO B CA 1
ATOM 4315 C C . PRO B 1 287 ? 26.656 -9.414 10.18 1 91.44 287 PRO B C 1
ATOM 4317 O O . PRO B 1 287 ? 26.938 -9.453 11.383 1 91.44 287 PRO B O 1
ATOM 4320 N N . ASP B 1 288 ? 26.344 -8.25 9.641 1 90.5 288 ASP B N 1
ATOM 4321 C CA . ASP B 1 288 ? 26.469 -6.984 10.344 1 90.5 288 ASP B CA 1
ATOM 4322 C C . ASP B 1 288 ? 25.125 -6.535 10.914 1 90.5 288 ASP B C 1
ATOM 4324 O O . ASP B 1 288 ? 24.969 -5.367 11.281 1 90.5 288 ASP B O 1
ATOM 4328 N N . VAL B 1 289 ? 24.219 -7.488 11.125 1 94.81 289 VAL B N 1
ATOM 4329 C CA . VAL B 1 289 ? 22.891 -7.152 11.648 1 94.81 289 VAL B CA 1
ATOM 4330 C C . VAL B 1 289 ? 22.672 -7.855 12.992 1 94.81 289 VAL B C 1
ATOM 4332 O O . VAL B 1 289 ? 22.688 -9.086 13.062 1 94.81 289 VAL B O 1
ATOM 4335 N N . ASP B 1 290 ? 22.453 -7.129 14.07 1 95 290 ASP B N 1
ATOM 4336 C CA . ASP B 1 290 ? 22.297 -7.68 15.414 1 95 290 ASP B CA 1
ATOM 4337 C C . ASP B 1 290 ? 20.875 -8.164 15.648 1 95 290 ASP B C 1
ATOM 4339 O O . ASP B 1 290 ? 20.656 -9.164 16.344 1 95 290 ASP B O 1
ATOM 4343 N N . GLU B 1 291 ? 19.938 -7.41 15.109 1 96.06 291 GLU B N 1
ATOM 4344 C CA . GLU B 1 291 ? 18.531 -7.711 15.305 1 96.06 291 GLU B CA 1
ATOM 4345 C C . GLU B 1 291 ? 17.688 -7.234 14.117 1 96.06 291 GLU B C 1
ATOM 4347 O O . GLU B 1 291 ? 17.953 -6.176 13.547 1 96.06 291 GLU B O 1
ATOM 4352 N N . ILE B 1 292 ? 16.797 -8.055 13.727 1 96.44 292 ILE B N 1
ATOM 4353 C CA . ILE B 1 292 ? 15.812 -7.633 12.734 1 96.44 292 ILE B CA 1
ATOM 4354 C C . ILE B 1 292 ? 14.625 -6.961 13.422 1 96.44 292 ILE B C 1
ATOM 4356 O O . ILE B 1 292 ? 14.023 -7.535 14.328 1 96.44 292 ILE B O 1
ATOM 4360 N N . LEU B 1 293 ? 14.328 -5.781 13.016 1 94.19 293 LEU B N 1
ATOM 4361 C CA . LEU B 1 293 ? 13.227 -5.016 13.594 1 94.19 293 LEU B CA 1
ATOM 4362 C C . LEU B 1 293 ? 12 -5.062 12.695 1 94.19 293 LEU B C 1
ATOM 4364 O O . LEU B 1 293 ? 12.117 -4.945 11.469 1 94.19 293 LEU B O 1
ATOM 4368 N N . LEU B 1 294 ? 10.867 -5.309 13.312 1 96.06 294 LEU B N 1
ATOM 4369 C CA . LEU B 1 294 ? 9.602 -5.18 12.602 1 96.06 294 LEU B CA 1
ATOM 4370 C C . LEU B 1 294 ? 9.234 -3.715 12.406 1 96.06 294 LEU B C 1
ATOM 4372 O O . LEU B 1 294 ? 9.711 -2.848 13.141 1 96.06 294 LEU B O 1
ATOM 4376 N N . PRO B 1 295 ? 8.367 -3.508 11.359 1 94 295 PRO B N 1
ATOM 4377 C CA . PRO B 1 295 ? 7.859 -2.135 11.273 1 94 295 PRO B CA 1
ATOM 4378 C C . PRO B 1 295 ? 7.273 -1.635 12.586 1 94 295 PRO B C 1
ATOM 4380 O O . PRO B 1 295 ? 6.543 -2.365 13.258 1 94 295 PRO B O 1
ATOM 4383 N N . GLY B 1 296 ? 7.609 -0.438 12.898 1 88.06 296 GLY B N 1
ATOM 4384 C CA . GLY B 1 296 ? 7.109 0.14 14.133 1 88.06 296 GLY B CA 1
ATOM 4385 C C . GLY B 1 296 ? 8.07 -0.025 15.297 1 88.06 296 GLY B C 1
ATOM 4386 O O . GLY B 1 296 ? 7.934 0.648 16.328 1 88.06 296 GLY B O 1
ATOM 4387 N N . GLU B 1 297 ? 9.008 -0.993 15.062 1 85.5 297 GLU B N 1
ATOM 4388 C CA . GLU B 1 297 ? 10.023 -1.169 16.094 1 85.5 297 GLU B CA 1
ATOM 4389 C C . GLU B 1 297 ? 11.227 -0.267 15.844 1 85.5 297 GLU B C 1
ATOM 4391 O O . GLU B 1 297 ? 11.57 0.018 14.695 1 85.5 297 GLU B O 1
ATOM 4396 N N . ARG B 1 298 ? 11.555 0.537 16.672 1 68.69 298 ARG B N 1
ATOM 4397 C CA . ARG B 1 298 ? 12.734 1.383 16.5 1 68.69 298 ARG B CA 1
ATOM 4398 C C . ARG B 1 298 ? 13.961 0.742 17.141 1 68.69 298 ARG B C 1
ATOM 4400 O O . ARG B 1 298 ? 13.852 0.027 18.141 1 68.69 298 ARG B O 1
ATOM 4407 N N . GLY B 1 299 ? 15.086 0.505 16.344 1 46.22 299 GLY B N 1
ATOM 4408 C CA . GLY B 1 299 ? 16.359 0.125 16.938 1 46.22 299 GLY B CA 1
ATOM 4409 C C . GLY B 1 299 ? 16.969 1.227 17.797 1 46.22 299 GLY B C 1
ATOM 4410 O O . GLY B 1 299 ? 16.578 2.389 17.688 1 46.22 299 GLY B O 1
#

pLDDT: mean 94.88, std 7.45, range [46.22, 99.0]

Solvent-accessible surface area (backbone atoms only — not comparable to full-atom values): 28411 Å² total; per-residue (Å²): 134,90,67,58,68,66,59,52,50,52,54,48,48,56,55,47,40,72,49,69,47,52,71,68,54,36,50,50,52,47,52,41,18,49,54,16,45,78,64,73,37,93,42,14,64,65,35,69,80,68,56,55,66,55,60,48,90,81,40,50,78,68,38,78,77,30,73,53,84,44,22,27,17,33,37,21,38,42,33,58,21,42,54,46,52,49,51,30,45,53,50,7,46,53,22,11,75,74,70,37,35,8,35,16,23,28,11,32,13,71,39,64,59,50,47,48,34,57,59,13,38,56,39,6,73,73,60,18,35,21,42,35,32,32,35,51,41,54,44,18,16,46,55,56,34,29,42,39,66,36,24,48,20,32,44,11,31,7,37,37,28,64,71,74,54,47,22,36,60,42,58,28,28,45,51,54,70,66,54,38,52,50,24,46,75,69,72,38,68,47,65,81,65,24,23,18,20,66,80,47,44,74,34,38,46,30,59,40,25,71,63,60,17,11,32,26,17,54,57,68,36,57,68,29,24,45,49,28,49,53,28,40,45,54,4,13,30,40,26,68,14,46,78,58,66,28,63,83,62,40,15,31,12,26,26,33,37,25,35,32,55,64,51,36,61,36,88,56,25,30,54,43,35,32,51,44,55,48,50,59,51,64,39,51,54,24,88,93,40,94,71,51,70,54,53,75,54,73,134,134,92,68,58,68,66,57,51,49,52,53,48,49,56,56,47,40,74,50,69,46,54,72,69,52,36,51,49,53,47,52,42,18,49,54,16,44,78,62,74,36,94,40,14,65,64,35,69,79,68,56,56,65,57,59,47,90,82,40,50,78,67,39,76,77,32,73,52,84,44,22,28,19,34,37,21,39,41,34,57,21,42,55,45,51,49,52,30,45,52,51,9,46,53,22,11,75,72,70,38,33,8,35,16,23,28,11,32,12,70,40,63,58,51,44,49,34,57,58,13,39,56,37,6,74,71,59,18,35,20,42,33,32,32,35,52,43,55,45,18,15,46,53,56,33,28,42,39,66,35,23,47,21,33,45,11,31,7,38,37,28,65,72,74,53,46,20,36,60,44,57,28,29,46,52,54,70,67,55,38,51,49,24,46,76,67,71,40,71,48,64,81,66,24,21,18,20,66,80,46,43,74,35,39,46,31,58,40,24,70,62,60,17,11,31,26,17,54,57,67,35,57,68,29,25,45,51,28,49,52,29,40,44,55,5,13,30,40,26,66,13,46,77,58,66,28,64,83,62,40,16,32,11,27,28,31,36,24,36,30,56,65,53,37,60,36,88,57,27,30,53,44,34,32,52,45,53,49,49,58,51,64,39,51,53,25,89,92,44,93,72,51,72,54,53,76,52,73,132

Sequence (598 aa):
VSVPITELTETCRRAIKTYGYDDVETQILLDVMMYAQLRGNNQGIIKVTTKGIARDPACTPIAIEHETQLSACLNGNKNAGMVVIHKAMDIAIEKAKTHGFGICGTNNTSTSTGALGYYAQKIAEEGLIAMVFAVSPEFVAPNGAIQPIFGTNPIGVGIPTAGKPVVLDMATSAYSFFGLLEARTAGKKIPHGVAIDSAGKITEDPNAAIDGGAIVGFDGGYKSSNLALMVELLAGPLVGAAVTDKMAAKNWGNLVVAIDPKLLGQDEFERRAKMVTDRVKAAKRQPDVDEILLPGERGVSVPITELTETCRRAIKTYGYDDVETQILLDVMMYAQLRGNNQGIIKVTTKGIARDPACTPIAIEHETQLSACLNGNKNAGMVVIHKAMDIAIEKAKTHGFGICGTNNTSTSTGALGYYAQKIAEEGLIAMVFAVSPEFVAPNGAIQPIFGTNPIGVGIPTAGKPVVLDMATSAYSFFGLLEARTAGKKIPHGVAIDSAGKITEDPNAAIDGGAIVGFDGGYKSSNLALMVELLAGPLVGAAVTDKMAAKNWGNLVVAIDPKLLGQDEFERRAKMVTDRVKAAKRQPDVDEILLPGERG

InterPro domains:
  IPR003767 Malate/L-lactate dehydrogenase-like [PF02615] (4-298)
  IPR003767 Malate/L-lactate dehydrogenase-like [PTHR11091] (3-298)
  IPR036111 Malate/L-sulfolactate/L-lactate dehydrogenase-like superfamily [SSF89733] (3-298)
  IPR043143 Malate/L-sulfolactate/L-lactate dehydrogenase-like, NADPH binding domain [G3DSA:3.30.1370.60] (62-295)
  IPR043144 Malate/L-sulfolactate/L-lactate dehydrogenase-like, alpha-helical domain [G3DSA:1.10.1530.10] (8-298)

Secondary structure (DSSP, 8-state):
----HHHHHHHHHHHHHTTT--HHHHHHHHHHHHHHHHTT-TTSTHHHHTTTTPPPTT----EEEEE-SSEEEEE-TT--HHHHHHHHHHHHHHHHHHHSEEEEEEEEE-S----HHHHHHHHHHTT-EEEEEE--SS-BPPTTBSS--B----EEEEE--SSSPEEEEE-SBSS-HHHHHHHHHHT-PPPTTSEE-TTS-B---HHHHHSS-EE-BTTSSHHHHHHHHHHHHHHTGGGT--SSSHHHHT-EEEEEEEE-GGGGT-TTHHHHHHHHHHHHHHSPBPTT-S-PPPTT---/----HHHHHHHHHHHHHTTT--HHHHHHHHHHHHHHHHTT-TTSTHHHHTTTTPPPTT----EEEEE-SSEEEEE-TT--HHHHHHHHHHHHHHHHHHHSEEEEEEEEE-S----HHHHHHHHHHTT-EEEEEE--SS-BPPTTBSS--B----EEEEE--SSSPEEEEE-SBSS-HHHHHHHHHHT-PPPTTSEE-TTS-B---HHHHHSS-EE-BTTSSHHHHHHHHHHHHHHTGGGT--SSSHHHHT-EEEEEEEE-GGGGT-TTHHHHHHHHHHHHHHSPBPTT-S-PPPTT---

Foldseek 3Di:
DDDPPVVVLVVLLVLLVVLPDDPVVSVLLSLLQSLCVVQVHPLHSVCSVVCLQRQDPQADDKDFPDDDLAETFIERRAHALLSNVLVQLVQQLVSCVVPQKHKYKYKLYAGDNHWPQSSQQVLLVSVWKKWKWWWHDFFEDFQPDFGGQTALTWIWIWHAAPPGIFIAIGGQAQDHPVRLVVCQVVVHFADWLQWAFLVRHTGRRSCRSVPNGHTYGNVSHNPSSVVRVVSCVCFDVVNPFDNPPRNVSNMIMMMMIIGNPCVVVDPCRRHVVVVVVVCQFPPDDDPPDPTDDTRVDHD/DDDPPVVVLVVLLVLLVVLPDDPVVSVLLSLLQSLCVVQVHPLHSVCSVVCLQRQDPQADDKDFPDDDLAETFIERRAHALLSRVVVQLVQQLVSCVVPQKHKYKYKLYAGDNHWPQSSQQVLLVSVWKKWKWWWHDFFEDFQPDFGGQTALTWIWIWHAAPPGIFIAIGGQAQDHPVRLVVCQVVVHFADWLQWAFLVRHTGRRSCRSVPNGHTYGNVSHNPSSVVRVVSCVCFDVVNPFDNPPRNVSNMIMMMMIIGNPCVVPDPCRRHVVVVVVVCQFPPDDDPPDPTDDTRVDHD